Protein AF-T2GFP2-F1 (afdb_monomer)

InterPro domains:
  IPR032675 Leucine-rich repeat domain superfamily [G3DSA:3.80.10.10] (198-472)

Secondary structure (DSSP, 8-state):
------------------------------------------PPPP-TTSGGGSS--------------------------------PPPP---------------------------------------------------PPP--SSEEEEE-SSEE--EEEESS--EEEEE-TTS-EE--SS--EE-SS---EEEEEEEESGGGEEEEESSB--TTS--TTSPPB----EEEEE-GGGGTTT--EEE-TT---SEEE-TT-TT--EEE-TT-TT--EEE-TT-TT--EEE--S---S-EE-TT-TT--EEE--S---S-EE-TT--TT--EEE--S-TT---TTTTS-GGG-TT--EEE-TTS--EEEEE-----SSS-EEEE--SSEEEEEE-BTBS--TTS-EEEE-TTS---EEE-TT-TTEEEEE-TT----HHHHHHHHHHHHHT---GGG-SS--EEE-TTSPPP-HHHHHHHHHHHHTT-EEE-SS-EEPPPPP----EEEEEEEESS-EEEEEEESSSS--EEEE-TTS-EEE--TT-EEEE----SSEEEEEEEES-GGGEEEEEE-TTS-S-EEEEE-GGG-TT--EEE-TT-TT--EE---TTS---EEE-TT----HHHHHHHHHHHHHT--SS-EEE-S----STTHHHHHHHHHTT-EEE-

Mean predicted aligned error: 15.74 Å

Structure (mmCIF, N/CA/C/O backbone):
data_AF-T2GFP2-F1
#
_entry.id   AF-T2GFP2-F1
#
loop_
_atom_site.group_PDB
_atom_site.id
_atom_site.type_symbol
_atom_site.label_atom_id
_atom_site.label_alt_id
_atom_site.label_comp_id
_atom_site.label_asym_id
_atom_site.label_entity_id
_atom_site.label_seq_id
_atom_site.pdbx_PDB_ins_code
_atom_site.Cartn_x
_atom_site.Cartn_y
_atom_site.Cartn_z
_atom_site.occupancy
_atom_site.B_iso_or_equiv
_atom_site.auth_seq_id
_atom_site.auth_comp_id
_atom_site.auth_asym_id
_atom_site.auth_atom_id
_atom_site.pdbx_PDB_model_num
ATOM 1 N N . MET A 1 1 ? 61.489 -46.732 -3.628 1.00 33.19 1 MET A N 1
ATOM 2 C CA . MET A 1 1 ? 62.544 -46.135 -4.479 1.00 33.19 1 MET A CA 1
ATOM 3 C C . MET A 1 1 ? 61.894 -44.932 -5.152 1.00 33.19 1 MET A C 1
ATOM 5 O O . MET A 1 1 ? 60.916 -45.147 -5.845 1.00 33.19 1 MET A O 1
ATOM 9 N N . ALA A 1 2 ? 62.143 -43.671 -4.793 1.00 32.88 2 ALA A N 1
ATOM 10 C CA . ALA A 1 2 ? 63.391 -42.966 -4.462 1.00 32.88 2 ALA A CA 1
ATOM 11 C C . ALA A 1 2 ? 64.235 -42.640 -5.710 1.00 32.88 2 ALA A C 1
ATOM 13 O O . ALA A 1 2 ? 64.831 -43.534 -6.299 1.00 32.88 2 ALA A O 1
ATOM 14 N N . GLY A 1 3 ? 64.267 -41.351 -6.067 1.00 29.03 3 GLY A N 1
ATOM 15 C CA . GLY A 1 3 ? 65.048 -40.742 -7.148 1.00 29.03 3 GLY A CA 1
ATOM 16 C C . GLY A 1 3 ? 64.930 -39.216 -7.033 1.00 29.03 3 GLY A C 1
ATOM 17 O O . GLY A 1 3 ? 63.835 -38.678 -7.164 1.00 29.03 3 GLY A O 1
ATOM 18 N N . ARG A 1 4 ? 66.019 -38.531 -6.662 1.00 40.53 4 ARG A N 1
ATOM 19 C CA . ARG A 1 4 ? 66.055 -37.117 -6.224 1.00 40.53 4 ARG A CA 1
ATOM 20 C C . ARG A 1 4 ? 67.431 -36.514 -6.565 1.00 40.53 4 ARG A C 1
ATOM 22 O O . ARG A 1 4 ? 68.387 -37.274 -6.487 1.00 40.53 4 ARG A O 1
ATOM 29 N N . LEU A 1 5 ? 67.503 -35.213 -6.895 1.00 32.59 5 LEU A N 1
ATOM 30 C CA . LEU A 1 5 ? 68.646 -34.245 -6.967 1.00 32.59 5 LEU A CA 1
ATOM 31 C C . LEU A 1 5 ? 68.086 -32.980 -7.706 1.00 32.59 5 LEU A C 1
ATOM 33 O O . LEU A 1 5 ? 67.153 -33.164 -8.482 1.00 32.59 5 LEU A O 1
ATOM 37 N N . SER A 1 6 ? 68.410 -31.677 -7.557 1.00 34.94 6 SER A N 1
ATOM 38 C CA . SER A 1 6 ? 69.395 -30.821 -6.839 1.00 34.94 6 SER A CA 1
ATOM 39 C C . SER A 1 6 ? 70.866 -30.914 -7.279 1.00 34.94 6 SER A C 1
ATOM 41 O O . SER A 1 6 ? 71.363 -32.018 -7.409 1.00 34.94 6 SER A O 1
ATOM 43 N N . SER A 1 7 ? 71.658 -29.845 -7.457 1.00 34.69 7 SER A N 1
ATOM 44 C CA . SER A 1 7 ? 71.452 -28.369 -7.474 1.00 34.69 7 SER A CA 1
ATOM 45 C C . SER A 1 7 ? 72.732 -27.723 -8.115 1.00 34.69 7 SER A C 1
ATOM 47 O O . SER A 1 7 ? 73.393 -28.433 -8.862 1.00 34.69 7 SER A O 1
ATOM 49 N N . SER A 1 8 ? 73.197 -26.464 -7.969 1.00 31.70 8 SER A N 1
ATOM 50 C CA . SER A 1 8 ? 72.872 -25.320 -7.084 1.00 31.70 8 SER A CA 1
ATOM 51 C C . SER A 1 8 ? 73.560 -24.008 -7.540 1.00 31.70 8 SER A C 1
ATOM 53 O O . SER A 1 8 ? 74.711 -24.058 -7.946 1.00 31.70 8 SER A O 1
ATOM 55 N N . VAL A 1 9 ? 72.884 -22.864 -7.332 1.00 30.64 9 VAL A N 1
ATOM 56 C CA . VAL A 1 9 ? 73.391 -21.575 -6.766 1.00 30.64 9 VAL A CA 1
ATOM 57 C C . VAL A 1 9 ? 74.694 -20.922 -7.298 1.00 30.64 9 VAL A C 1
ATOM 59 O O . VAL A 1 9 ? 75.769 -21.487 -7.133 1.00 30.64 9 VAL A O 1
ATOM 62 N N . SER A 1 10 ? 74.620 -19.642 -7.725 1.00 28.19 10 SER A N 1
ATOM 63 C CA . SER A 1 10 ? 75.515 -18.487 -7.371 1.00 28.19 10 SER A CA 1
ATOM 64 C C . SER A 1 10 ? 75.398 -17.310 -8.382 1.00 28.19 10 SER A C 1
ATOM 66 O O . SER A 1 10 ? 74.846 -17.522 -9.456 1.00 28.19 10 SER A O 1
ATOM 68 N N . ALA A 1 11 ? 75.930 -16.087 -8.174 1.00 30.23 11 ALA A N 1
ATOM 69 C CA . ALA A 1 11 ? 75.852 -15.118 -7.049 1.00 30.23 11 ALA A CA 1
ATOM 70 C C . ALA A 1 11 ? 76.563 -13.774 -7.424 1.00 30.23 11 ALA A C 1
ATOM 72 O O . ALA A 1 11 ? 77.585 -13.846 -8.094 1.00 30.23 11 ALA A O 1
ATOM 73 N N . ALA A 1 12 ? 76.110 -12.614 -6.890 1.00 28.95 12 ALA A N 1
ATOM 74 C CA . ALA A 1 12 ? 76.828 -11.300 -6.812 1.00 28.95 12 ALA A CA 1
ATOM 75 C C . ALA A 1 12 ? 77.234 -10.576 -8.142 1.00 28.95 12 ALA A C 1
ATOM 77 O O . ALA A 1 12 ? 77.256 -11.207 -9.191 1.00 28.95 12 ALA A O 1
ATOM 78 N N . SER A 1 13 ? 77.552 -9.262 -8.202 1.00 28.41 13 SER A N 1
ATOM 79 C CA . SER A 1 13 ? 77.300 -8.073 -7.331 1.00 28.41 13 SER A CA 1
ATOM 80 C C . SER A 1 13 ? 77.539 -6.737 -8.098 1.00 28.41 13 SER A C 1
ATOM 82 O O . SER A 1 13 ? 78.205 -6.757 -9.125 1.00 28.41 13 SER A O 1
ATOM 84 N N . GLU A 1 14 ? 77.055 -5.601 -7.542 1.00 29.12 14 GLU A N 1
ATOM 85 C CA . GLU A 1 14 ? 77.562 -4.197 -7.712 1.00 29.12 14 GLU A CA 1
ATOM 86 C C . GLU A 1 14 ? 77.526 -3.527 -9.119 1.00 29.12 14 GLU A C 1
ATOM 88 O O . GLU A 1 14 ? 77.420 -4.204 -10.132 1.00 29.12 14 GLU A O 1
ATOM 93 N N . ALA A 1 15 ? 77.627 -2.197 -9.320 1.00 31.31 15 ALA A N 1
ATOM 94 C CA . ALA A 1 15 ? 77.245 -0.946 -8.602 1.00 31.31 15 ALA A CA 1
ATOM 95 C C . ALA A 1 15 ? 77.381 0.237 -9.636 1.00 31.31 15 ALA A C 1
ATOM 97 O O . ALA A 1 15 ? 77.654 -0.051 -10.798 1.00 31.31 15 ALA A O 1
ATOM 98 N N . ALA A 1 16 ? 77.220 1.557 -9.414 1.00 30.06 16 ALA A N 1
ATOM 99 C CA . ALA A 1 16 ? 76.940 2.459 -8.276 1.00 30.06 16 ALA A CA 1
ATOM 100 C C . ALA A 1 16 ? 76.335 3.807 -8.806 1.00 30.06 16 ALA A C 1
ATOM 102 O O . ALA A 1 16 ? 76.204 3.965 -10.018 1.00 30.06 16 ALA A O 1
ATOM 103 N N . GLY A 1 17 ? 76.066 4.798 -7.933 1.00 26.03 17 GLY A N 1
ATOM 104 C CA . GLY A 1 17 ? 75.818 6.219 -8.286 1.00 26.03 17 GLY A CA 1
ATOM 105 C C . GLY A 1 17 ? 74.339 6.662 -8.214 1.00 26.03 17 GLY A C 1
ATOM 106 O O . GLY A 1 17 ? 73.559 6.282 -9.078 1.00 26.03 17 GLY A O 1
ATOM 107 N N . ASP A 1 18 ? 73.815 7.315 -7.166 1.00 31.22 18 ASP A N 1
ATOM 108 C CA . ASP A 1 18 ? 74.146 8.601 -6.492 1.00 31.22 18 ASP A CA 1
ATOM 109 C C . ASP A 1 18 ? 73.557 9.852 -7.197 1.00 31.22 18 ASP A C 1
ATOM 111 O O . ASP A 1 18 ? 73.571 9.933 -8.420 1.00 31.22 18 ASP A O 1
ATOM 115 N N . ALA A 1 19 ? 73.004 10.868 -6.507 1.00 30.72 19 ALA A N 1
ATOM 116 C CA . ALA A 1 19 ? 72.981 11.146 -5.058 1.00 30.72 19 ALA A CA 1
ATOM 117 C C . ALA A 1 19 ? 71.702 11.887 -4.575 1.00 30.72 19 ALA A C 1
ATOM 119 O O . ALA A 1 19 ? 71.076 12.584 -5.363 1.00 30.72 19 ALA A O 1
ATOM 120 N N . ALA A 1 20 ? 71.430 11.789 -3.257 1.00 30.88 20 ALA A N 1
ATOM 121 C CA . ALA A 1 20 ? 71.076 12.863 -2.287 1.00 30.88 20 ALA A CA 1
ATOM 122 C C . ALA A 1 20 ? 69.962 13.918 -2.576 1.00 30.88 20 ALA A C 1
ATOM 124 O O . ALA A 1 20 ? 69.749 14.332 -3.702 1.00 30.88 20 ALA A O 1
ATOM 125 N N . ALA A 1 21 ? 69.288 14.553 -1.599 1.00 30.78 21 ALA A N 1
ATOM 126 C CA . ALA A 1 21 ? 68.987 14.363 -0.155 1.00 30.78 21 ALA A CA 1
ATOM 127 C C . ALA A 1 21 ? 67.957 15.484 0.237 1.00 30.78 21 ALA A C 1
ATOM 129 O O . ALA A 1 21 ? 67.586 16.262 -0.635 1.00 30.78 21 ALA A O 1
ATOM 130 N N . ALA A 1 22 ? 67.417 15.705 1.449 1.00 30.50 22 ALA A N 1
ATOM 131 C CA . ALA A 1 22 ? 67.471 15.094 2.791 1.00 30.50 22 ALA A CA 1
ATOM 132 C C . ALA A 1 22 ? 66.088 15.339 3.486 1.00 30.50 22 ALA A C 1
ATOM 134 O O . ALA A 1 22 ? 65.365 16.238 3.074 1.00 30.50 22 ALA A O 1
ATOM 135 N N . ALA A 1 23 ? 65.574 14.481 4.382 1.00 29.28 23 ALA A N 1
ATOM 136 C CA . ALA A 1 23 ? 65.668 14.532 5.865 1.00 29.28 23 ALA A CA 1
ATOM 137 C C . ALA A 1 23 ? 65.131 15.821 6.559 1.00 29.28 23 ALA A C 1
ATOM 139 O O . ALA A 1 23 ? 65.317 16.912 6.045 1.00 29.28 23 ALA A O 1
ATOM 140 N N . GLY A 1 24 ? 64.508 15.791 7.752 1.00 25.45 24 GLY A N 1
ATOM 141 C CA . GLY A 1 24 ? 64.244 14.702 8.723 1.00 25.45 24 GLY A CA 1
ATOM 142 C C . GLY A 1 24 ? 62.831 14.791 9.357 1.00 25.45 24 GLY A C 1
ATOM 143 O O . GLY A 1 24 ? 62.113 15.742 9.087 1.00 25.45 24 GLY A O 1
ATOM 144 N N . ARG A 1 25 ? 62.294 13.792 10.088 1.00 28.14 25 ARG A N 1
ATOM 145 C CA . ARG A 1 25 ? 62.815 13.028 11.260 1.00 28.14 25 ARG A CA 1
ATOM 146 C C . ARG A 1 25 ? 62.784 13.918 12.531 1.00 28.14 25 ARG A C 1
ATOM 148 O O . ARG A 1 25 ? 63.376 14.985 12.501 1.00 28.14 25 ARG A O 1
ATOM 155 N N . ILE A 1 26 ? 62.106 13.563 13.640 1.00 27.00 26 ILE A N 1
ATOM 156 C CA . ILE A 1 26 ? 62.602 12.707 14.756 1.00 27.00 26 ILE A CA 1
ATOM 157 C C . ILE A 1 26 ? 61.478 12.446 15.816 1.00 27.00 26 ILE A C 1
ATOM 159 O O . ILE A 1 26 ? 60.792 13.390 16.168 1.00 27.00 26 ILE A O 1
ATOM 163 N N . HIS A 1 27 ? 61.345 11.185 16.298 1.00 27.16 27 HIS A N 1
ATOM 164 C CA . HIS A 1 27 ? 61.015 10.633 17.660 1.00 27.16 27 HIS A CA 1
ATOM 165 C C . HIS A 1 27 ? 60.141 11.380 18.732 1.00 27.16 27 HIS A C 1
ATOM 167 O O . HIS A 1 27 ? 59.999 12.586 18.681 1.00 27.16 27 HIS A O 1
ATOM 173 N N . ASN A 1 28 ? 59.596 10.770 19.817 1.00 26.34 28 ASN A N 1
ATOM 174 C CA . ASN A 1 28 ? 59.562 9.384 20.372 1.00 26.34 28 ASN A CA 1
ATOM 175 C C . ASN A 1 28 ? 58.495 9.229 21.501 1.00 26.34 28 ASN A C 1
ATOM 177 O O . ASN A 1 28 ? 58.367 10.168 22.273 1.00 26.34 28 ASN A O 1
ATOM 181 N N . ARG A 1 29 ? 57.992 7.989 21.739 1.00 26.80 29 ARG A N 1
ATOM 182 C CA . ARG A 1 29 ? 57.615 7.385 23.069 1.00 26.80 29 ARG A CA 1
ATOM 183 C C . ARG A 1 29 ? 56.508 8.099 23.910 1.00 26.80 29 ARG A C 1
ATOM 185 O O . ARG A 1 29 ? 56.128 9.209 23.586 1.00 26.80 29 ARG A O 1
ATOM 192 N N . HIS A 1 30 ? 55.901 7.558 24.984 1.00 26.92 30 HIS A N 1
ATOM 193 C CA . HIS A 1 30 ? 55.862 6.233 25.665 1.00 26.92 30 HIS A CA 1
ATOM 194 C C . HIS A 1 30 ? 54.587 6.165 26.555 1.00 26.92 30 HIS A C 1
ATOM 196 O O . HIS A 1 30 ? 54.248 7.196 27.122 1.00 26.92 30 HIS A O 1
ATOM 202 N N . THR A 1 31 ? 54.023 4.966 26.821 1.00 26.19 31 THR A N 1
ATOM 203 C CA . THR A 1 31 ? 53.195 4.596 28.028 1.00 26.19 31 THR A CA 1
ATOM 204 C C . THR A 1 31 ? 51.889 5.385 28.345 1.00 26.19 31 THR A C 1
ATOM 206 O O . THR A 1 31 ? 51.715 6.502 27.893 1.00 26.19 31 THR A O 1
ATOM 209 N N . SER A 1 32 ? 50.896 4.907 29.121 1.00 25.86 32 SER A N 1
ATOM 210 C CA . SER A 1 32 ? 50.550 3.578 29.692 1.00 25.86 32 SER A CA 1
ATOM 211 C C . SER A 1 32 ? 49.091 3.558 30.207 1.00 25.86 32 SER A C 1
ATOM 213 O O . SER A 1 32 ? 48.589 4.598 30.604 1.00 25.86 32 SER A O 1
ATOM 215 N N . HIS A 1 33 ? 48.498 2.357 30.292 1.00 25.53 33 HIS A N 1
ATOM 216 C CA . HIS A 1 33 ? 47.397 1.905 31.181 1.00 25.53 33 HIS A CA 1
ATOM 217 C C . HIS A 1 33 ? 46.199 2.825 31.530 1.00 25.53 33 HIS A C 1
ATOM 219 O O . HIS A 1 33 ? 46.333 3.846 32.194 1.00 25.53 33 HIS A O 1
ATOM 225 N N . GLY A 1 34 ? 44.988 2.302 31.301 1.00 23.45 34 GLY A N 1
ATOM 226 C CA . GLY A 1 34 ? 43.752 2.740 31.960 1.00 23.45 34 GLY A CA 1
ATOM 227 C C . GLY A 1 34 ? 42.672 1.664 31.831 1.00 23.45 34 GLY A C 1
ATOM 228 O O . GLY A 1 34 ? 42.240 1.370 30.723 1.00 23.45 34 GLY A O 1
ATOM 229 N N . ASN A 1 35 ? 42.277 1.037 32.942 1.00 26.08 35 ASN A N 1
ATOM 230 C CA . ASN A 1 35 ? 41.292 -0.049 32.955 1.00 26.08 35 ASN A CA 1
ATOM 231 C C . ASN A 1 35 ? 39.923 0.516 33.368 1.00 26.08 35 ASN A C 1
ATOM 233 O O . ASN A 1 35 ? 39.820 1.103 34.444 1.00 26.08 35 ASN A O 1
ATOM 237 N N . ALA A 1 36 ? 38.885 0.351 32.544 1.00 24.98 36 ALA A N 1
ATOM 238 C CA . ALA A 1 36 ? 37.529 0.803 32.863 1.00 24.98 36 ALA A CA 1
ATOM 239 C C . ALA A 1 36 ? 36.473 -0.113 32.229 1.00 24.98 36 ALA A C 1
ATOM 241 O O . ALA A 1 36 ? 36.285 -0.126 31.014 1.00 24.98 36 ALA A O 1
ATOM 242 N N . THR A 1 37 ? 35.766 -0.875 33.060 1.00 25.64 37 THR A N 1
ATOM 243 C CA . THR A 1 37 ? 34.591 -1.658 32.661 1.00 25.64 37 THR A CA 1
ATOM 244 C C . THR A 1 37 ? 33.421 -0.716 32.369 1.00 25.64 37 THR A C 1
ATOM 246 O O . THR A 1 37 ? 33.042 0.070 33.235 1.00 25.64 37 THR A O 1
ATOM 249 N N . GLN A 1 38 ? 32.806 -0.814 31.187 1.00 24.17 38 GLN A N 1
ATOM 250 C CA . GLN A 1 38 ? 31.553 -0.117 30.873 1.00 24.17 38 GLN A CA 1
ATOM 251 C C . GLN A 1 38 ? 30.409 -1.095 30.595 1.00 24.17 38 GLN A C 1
ATOM 253 O O . GLN A 1 38 ? 30.602 -2.177 30.043 1.00 24.17 38 GLN A O 1
ATOM 258 N N . HIS A 1 39 ? 29.213 -0.701 31.031 1.00 24.52 39 HIS A N 1
ATOM 259 C CA . HIS A 1 39 ? 27.976 -1.463 30.879 1.00 24.52 39 HIS A CA 1
ATOM 260 C C . HIS A 1 39 ? 27.468 -1.471 29.432 1.00 24.52 39 HIS A C 1
ATOM 262 O O . HIS A 1 39 ? 27.741 -0.562 28.651 1.00 24.52 39 HIS A O 1
ATOM 268 N N . MET A 1 40 ? 26.639 -2.468 29.113 1.00 24.61 40 MET A N 1
ATOM 269 C CA . MET A 1 40 ? 25.867 -2.498 27.872 1.00 24.61 40 MET A CA 1
ATOM 270 C C . MET A 1 40 ? 24.917 -1.297 27.764 1.00 24.61 40 MET A C 1
ATOM 272 O O . MET A 1 40 ? 23.907 -1.227 28.461 1.00 24.61 40 MET A O 1
ATOM 276 N N . MET A 1 41 ? 25.194 -0.423 26.800 1.00 23.55 41 MET A N 1
ATOM 277 C CA . MET A 1 41 ? 24.184 0.323 26.053 1.00 23.55 41 MET A CA 1
ATOM 278 C C . MET A 1 41 ? 24.596 0.335 24.580 1.00 23.55 41 MET A C 1
ATOM 280 O O . MET A 1 41 ? 25.548 1.012 24.206 1.00 23.55 41 MET A O 1
ATOM 284 N N . ILE A 1 42 ? 23.864 -0.399 23.743 1.00 22.94 42 ILE A N 1
ATOM 285 C CA . ILE A 1 42 ? 23.846 -0.182 22.293 1.00 22.94 42 ILE A CA 1
ATOM 286 C C . ILE A 1 42 ? 22.415 0.205 21.931 1.00 22.94 42 ILE A C 1
ATOM 288 O O . ILE A 1 42 ? 21.447 -0.366 22.436 1.00 22.94 42 ILE A O 1
ATOM 292 N N . GLN A 1 43 ? 22.299 1.265 21.142 1.00 23.27 43 GLN A N 1
ATOM 293 C CA . GLN A 1 43 ? 21.052 1.981 20.912 1.00 23.27 43 GLN A CA 1
ATOM 294 C C . GLN A 1 43 ? 20.161 1.216 19.927 1.00 23.27 43 GLN A C 1
ATOM 296 O O . GLN A 1 43 ? 20.648 0.689 18.928 1.00 23.27 43 GLN A O 1
ATOM 301 N N . ARG A 1 44 ? 18.841 1.229 20.151 1.00 23.56 44 ARG A N 1
ATOM 302 C CA . ARG A 1 44 ? 17.896 0.996 19.050 1.00 23.56 44 ARG A CA 1
ATOM 303 C C . ARG A 1 44 ? 18.018 2.187 18.098 1.00 23.56 44 ARG A C 1
ATOM 305 O O . ARG A 1 44 ? 17.808 3.320 18.529 1.00 23.56 44 ARG A O 1
ATOM 312 N N . HIS A 1 45 ? 18.385 1.950 16.843 1.00 24.75 45 HIS A N 1
ATOM 313 C CA . HIS A 1 45 ? 18.252 2.965 15.800 1.00 24.75 45 HIS A CA 1
ATOM 314 C C . HIS A 1 45 ? 16.825 2.982 15.252 1.00 24.75 45 HIS A C 1
ATOM 316 O O . HIS A 1 45 ? 16.141 1.961 15.207 1.00 24.75 45 HIS A O 1
ATOM 322 N N . ASP A 1 46 ? 16.382 4.184 14.905 1.00 26.53 46 ASP A N 1
ATOM 323 C CA . ASP A 1 46 ? 15.002 4.518 14.581 1.00 26.53 46 ASP A CA 1
ATOM 324 C C . ASP A 1 46 ? 14.782 4.415 13.063 1.00 26.53 46 ASP A C 1
ATOM 326 O O . ASP A 1 46 ? 15.400 5.153 12.294 1.00 26.53 46 ASP A O 1
ATOM 330 N N . MET A 1 47 ? 13.919 3.490 12.628 1.00 26.62 47 MET A N 1
ATOM 331 C CA . MET A 1 47 ? 13.564 3.300 11.212 1.00 26.62 47 MET A CA 1
ATOM 332 C C . MET A 1 47 ? 12.215 3.934 10.827 1.00 26.62 47 MET A C 1
ATOM 334 O O . MET A 1 47 ? 11.681 3.653 9.756 1.00 26.62 47 MET A O 1
ATOM 338 N N . THR A 1 48 ? 11.683 4.869 11.624 1.00 28.02 48 THR A N 1
ATOM 339 C CA . THR A 1 48 ? 10.400 5.567 11.363 1.00 28.02 48 THR A CA 1
ATOM 340 C C . THR A 1 48 ? 10.486 6.614 10.225 1.00 28.02 48 THR A C 1
ATOM 342 O O . THR A 1 48 ? 9.692 7.554 10.145 1.00 28.02 48 THR A O 1
ATOM 345 N N . ALA A 1 49 ? 11.469 6.491 9.326 1.00 24.86 49 ALA A N 1
ATOM 346 C CA . ALA A 1 49 ? 11.795 7.484 8.301 1.00 24.86 49 ALA A CA 1
ATOM 347 C C . ALA A 1 49 ? 11.090 7.255 6.948 1.00 24.86 49 ALA A C 1
ATOM 349 O O . ALA A 1 49 ? 10.749 8.224 6.270 1.00 24.86 49 ALA A O 1
ATOM 350 N N . THR A 1 50 ? 10.859 6.001 6.545 1.00 27.92 50 THR A N 1
ATOM 351 C CA . THR A 1 50 ? 10.514 5.671 5.144 1.00 27.92 50 THR A CA 1
ATOM 352 C C . THR A 1 50 ? 9.015 5.769 4.827 1.00 27.92 50 THR A C 1
ATOM 354 O O . THR A 1 50 ? 8.646 6.092 3.701 1.00 27.92 50 THR A O 1
ATOM 357 N N . LEU A 1 51 ? 8.128 5.543 5.805 1.00 28.09 51 LEU A N 1
ATOM 358 C CA . LEU A 1 51 ? 6.680 5.417 5.553 1.00 28.09 51 LEU A CA 1
ATOM 359 C C . LEU A 1 51 ? 5.916 6.758 5.472 1.00 28.09 51 LEU A C 1
ATOM 361 O O . LEU A 1 51 ? 4.766 6.799 5.043 1.00 28.09 51 LEU A O 1
ATOM 365 N N . ARG A 1 52 ? 6.546 7.885 5.833 1.00 26.12 52 ARG A N 1
ATOM 366 C CA . ARG A 1 52 ? 5.904 9.219 5.918 1.00 26.12 52 ARG A CA 1
ATOM 367 C C . ARG A 1 52 ? 5.574 9.895 4.573 1.00 26.12 52 ARG A C 1
ATOM 369 O O . ARG A 1 52 ? 5.230 11.073 4.566 1.00 26.12 52 ARG A O 1
ATOM 376 N N . CYS A 1 53 ? 5.689 9.199 3.440 1.00 26.73 53 CYS A N 1
ATOM 377 C CA . CYS A 1 53 ? 5.620 9.825 2.112 1.00 26.73 53 CYS A CA 1
ATOM 378 C C . CYS A 1 53 ? 4.259 9.711 1.389 1.00 26.73 53 CYS A C 1
ATOM 380 O O . CYS A 1 53 ? 4.013 10.483 0.465 1.00 26.73 53 CYS A O 1
ATOM 382 N N . MET A 1 54 ? 3.367 8.788 1.786 1.00 27.94 54 MET A N 1
ATOM 383 C CA . MET A 1 54 ? 2.113 8.517 1.045 1.00 27.94 54 MET A CA 1
ATOM 384 C C . MET A 1 54 ? 0.833 9.135 1.631 1.00 27.94 54 MET A C 1
ATOM 386 O O . MET A 1 54 ? -0.180 9.171 0.936 1.00 27.94 54 MET A O 1
ATOM 390 N N . ILE A 1 55 ? 0.851 9.674 2.856 1.00 29.45 55 ILE A N 1
ATOM 391 C CA . ILE A 1 55 ? -0.319 10.335 3.464 1.00 29.45 55 ILE A CA 1
ATOM 392 C C . ILE A 1 55 ? 0.049 11.772 3.871 1.00 29.45 55 ILE A C 1
ATOM 394 O O . ILE A 1 55 ? 1.111 12.019 4.431 1.00 29.45 55 ILE A O 1
ATOM 398 N N . HIS A 1 56 ? -0.851 12.714 3.563 1.00 24.45 56 HIS A N 1
ATOM 399 C CA . HIS A 1 56 ? -0.733 14.176 3.707 1.00 24.45 56 HIS A CA 1
ATOM 400 C C . HIS A 1 56 ? 0.375 14.891 2.905 1.00 24.45 56 HIS A C 1
ATOM 402 O O . HIS A 1 56 ? 1.499 15.084 3.361 1.00 24.45 56 HIS A O 1
ATOM 408 N N . ARG A 1 57 ? -0.023 15.522 1.786 1.00 23.22 57 ARG A N 1
ATOM 409 C CA . ARG A 1 57 ? 0.742 16.623 1.165 1.00 23.22 57 ARG A CA 1
ATOM 410 C C . ARG A 1 57 ? -0.091 17.878 0.870 1.00 23.22 57 ARG A C 1
ATOM 412 O O . ARG A 1 57 ? -0.091 18.374 -0.255 1.00 23.22 57 ARG A O 1
ATOM 419 N N . LYS A 1 58 ? -0.782 18.421 1.885 1.00 24.38 58 LYS A N 1
ATOM 420 C CA . LYS A 1 58 ? -1.277 19.818 1.884 1.00 24.38 58 LYS A CA 1
ATOM 421 C C . LYS A 1 58 ? -1.700 20.313 3.278 1.00 24.38 58 LYS A C 1
ATOM 423 O O . LYS A 1 58 ? -2.844 20.139 3.670 1.00 24.38 58 LYS A O 1
ATOM 428 N N . MET A 1 59 ? -0.779 20.970 3.984 1.00 23.92 59 MET A N 1
ATOM 429 C CA . MET A 1 59 ? -0.904 22.351 4.496 1.00 23.92 59 MET A CA 1
ATOM 430 C C . MET A 1 59 ? 0.342 22.690 5.331 1.00 23.92 59 MET A C 1
ATOM 432 O O . MET A 1 59 ? 0.660 21.990 6.285 1.00 23.92 59 MET A O 1
ATOM 436 N N . SER A 1 60 ? 1.049 23.762 4.960 1.00 24.75 60 SER A N 1
ATOM 437 C CA . SER A 1 60 ? 2.144 24.330 5.762 1.00 24.75 60 SER A CA 1
ATOM 438 C C . SER A 1 60 ? 1.631 25.527 6.566 1.00 24.75 60 SER A C 1
ATOM 440 O O . SER A 1 60 ? 0.642 26.156 6.187 1.00 24.75 60 SER A O 1
ATOM 442 N N . THR A 1 61 ? 2.275 25.827 7.691 1.00 26.14 61 THR A N 1
ATOM 443 C CA . THR A 1 61 ? 1.789 26.782 8.693 1.00 26.14 61 THR A CA 1
ATOM 444 C C . THR A 1 61 ? 2.144 28.239 8.379 1.00 26.14 61 THR A C 1
ATOM 446 O O . THR A 1 61 ? 3.206 28.552 7.849 1.00 26.14 61 THR A O 1
ATOM 449 N N . GLY A 1 62 ? 1.253 29.155 8.775 1.00 24.14 62 GLY A N 1
ATOM 450 C CA . GLY A 1 62 ? 1.476 30.604 8.802 1.00 24.14 62 GLY A CA 1
ATOM 451 C C . GLY A 1 62 ? 1.049 31.178 10.156 1.00 24.14 62 GLY A C 1
ATOM 452 O O . GLY A 1 62 ? 0.061 30.731 10.740 1.00 24.14 62 GLY A O 1
ATOM 453 N N . THR A 1 63 ? 1.816 32.119 10.708 1.00 25.33 63 THR A N 1
ATOM 454 C CA . THR A 1 63 ? 1.683 32.563 12.108 1.00 25.33 63 THR A CA 1
ATOM 455 C C . THR A 1 63 ? 0.708 33.734 12.318 1.00 25.33 63 THR A C 1
ATOM 457 O O . THR A 1 63 ? 0.352 34.475 11.406 1.00 25.33 63 THR A O 1
ATOM 460 N N . ARG A 1 64 ? 0.225 33.878 13.562 1.00 24.97 64 ARG A N 1
ATOM 461 C CA . ARG A 1 64 ? -0.851 34.806 13.970 1.00 24.97 64 ARG A CA 1
ATOM 462 C C . ARG A 1 64 ? -0.499 36.294 13.789 1.00 24.97 64 ARG A C 1
ATOM 464 O O . ARG A 1 64 ? 0.521 36.723 14.325 1.00 24.97 64 ARG A O 1
ATOM 471 N N . ARG A 1 65 ? -1.465 37.112 13.328 1.00 23.11 65 ARG A N 1
ATOM 472 C CA . ARG A 1 65 ? -1.772 38.435 13.936 1.00 23.11 65 ARG A CA 1
ATOM 473 C C . ARG A 1 65 ? -3.177 38.994 13.605 1.00 23.11 65 ARG A C 1
ATOM 475 O O . ARG A 1 65 ? -3.456 39.404 12.493 1.00 23.11 65 ARG A O 1
ATOM 482 N N . THR A 1 66 ? -4.015 39.047 14.646 1.00 23.84 66 THR A N 1
ATOM 483 C CA . THR A 1 66 ? -5.031 40.081 14.976 1.00 23.84 66 THR A CA 1
ATOM 484 C C . THR A 1 66 ? -6.015 40.671 13.937 1.00 23.84 66 THR A C 1
ATOM 486 O O . THR A 1 66 ? -5.665 41.584 13.198 1.00 23.84 66 THR A O 1
ATOM 489 N N . ARG A 1 67 ? -7.305 40.400 14.223 1.00 22.80 67 ARG A N 1
ATOM 490 C CA . ARG A 1 67 ? -8.504 41.279 14.114 1.00 22.80 67 ARG A CA 1
ATOM 491 C C . ARG A 1 67 ? -9.206 41.435 12.738 1.00 22.80 67 ARG A C 1
ATOM 493 O O . ARG A 1 67 ? -8.624 41.078 11.723 1.00 22.80 67 ARG A O 1
ATOM 500 N N . PRO A 1 68 ? -10.520 41.787 12.730 1.00 27.94 68 PRO A N 1
ATOM 501 C CA . PRO A 1 68 ? -11.465 41.182 11.783 1.00 27.94 68 PRO A CA 1
ATOM 502 C C . PRO A 1 68 ? -12.086 42.139 10.752 1.00 27.94 68 PRO A C 1
ATOM 504 O O . PRO A 1 68 ? -12.170 43.346 10.967 1.00 27.94 68 PRO A O 1
ATOM 507 N N . ALA A 1 69 ? -12.658 41.545 9.702 1.00 23.31 69 ALA A N 1
ATOM 508 C CA . ALA A 1 69 ? -13.662 42.148 8.828 1.00 23.31 69 ALA A CA 1
ATOM 509 C C . ALA A 1 69 ? -14.767 41.118 8.512 1.00 23.31 69 ALA A C 1
ATOM 511 O O . ALA A 1 69 ? -14.557 39.911 8.632 1.00 23.31 69 ALA A O 1
ATOM 512 N N . VAL A 1 70 ? -15.951 41.602 8.140 1.00 22.23 70 VAL A N 1
ATOM 513 C CA . VAL A 1 70 ? -17.166 40.817 7.847 1.00 22.23 70 VAL A CA 1
ATOM 514 C C . VAL A 1 70 ? -17.405 40.823 6.333 1.00 22.23 70 VAL A C 1
ATOM 516 O O . VAL A 1 70 ? -17.217 41.882 5.748 1.00 22.23 70 VAL A O 1
ATOM 519 N N . PHE A 1 71 ? -17.842 39.710 5.716 1.00 21.72 71 PHE A N 1
ATOM 520 C CA . PHE A 1 71 ? -19.082 39.652 4.902 1.00 21.72 71 PHE A CA 1
ATOM 521 C C . PHE A 1 71 ? -19.416 38.274 4.279 1.00 21.72 71 PHE A C 1
ATOM 523 O O . PHE A 1 71 ? -18.538 37.502 3.917 1.00 21.72 71 PHE A O 1
ATOM 530 N N . SER A 1 72 ? -20.733 38.033 4.162 1.00 23.05 72 SER A N 1
ATOM 531 C CA . SER A 1 72 ? -21.485 37.155 3.233 1.00 23.05 72 SER A CA 1
ATOM 532 C C . SER A 1 72 ? -20.995 35.738 2.882 1.00 23.05 72 SER A C 1
ATOM 534 O O . SER A 1 72 ? -19.977 35.540 2.227 1.00 23.05 72 SER A O 1
ATOM 536 N N . HIS A 1 73 ? -21.876 34.757 3.120 1.00 21.69 73 HIS A N 1
ATOM 537 C CA . HIS A 1 73 ? -21.920 33.512 2.343 1.00 21.69 73 HIS A CA 1
ATOM 538 C C . HIS A 1 73 ? -22.225 33.777 0.857 1.00 21.69 73 HIS A C 1
ATOM 540 O O . HIS A 1 73 ? -23.038 34.643 0.545 1.00 21.69 73 HIS A O 1
ATOM 546 N N . THR A 1 74 ? -21.724 32.912 -0.028 1.00 23.14 74 THR A N 1
ATOM 547 C CA . THR A 1 74 ? -22.522 32.231 -1.071 1.00 23.14 74 THR A CA 1
ATOM 548 C C . THR A 1 74 ? -21.738 31.001 -1.532 1.00 23.14 74 THR A C 1
ATOM 550 O O . THR A 1 74 ? -20.691 31.141 -2.155 1.00 23.14 74 THR A O 1
ATOM 553 N N . MET A 1 75 ? -22.231 29.794 -1.240 1.00 21.39 75 MET A N 1
ATOM 554 C CA . MET A 1 75 ? -21.701 28.553 -1.816 1.00 21.39 75 MET A CA 1
ATOM 555 C C . MET A 1 75 ? -22.740 27.963 -2.768 1.00 21.39 75 MET A C 1
ATOM 557 O O . MET A 1 75 ? -23.864 27.669 -2.365 1.00 21.39 75 MET A O 1
ATOM 561 N N . ILE A 1 76 ? -22.367 27.803 -4.037 1.00 22.80 76 ILE A N 1
ATOM 562 C CA . ILE A 1 76 ? -23.224 27.183 -5.050 1.00 22.80 76 ILE A CA 1
ATOM 563 C C . ILE A 1 76 ? -23.089 25.666 -4.926 1.00 22.80 76 ILE A C 1
ATOM 565 O O . ILE A 1 76 ? -22.046 25.099 -5.251 1.00 22.80 76 ILE A O 1
ATOM 569 N N . VAL A 1 77 ? -24.159 25.005 -4.488 1.00 22.11 77 VAL A N 1
ATOM 570 C CA . VAL A 1 77 ? -24.252 23.543 -4.512 1.00 22.11 77 VAL A CA 1
ATOM 571 C C . VAL A 1 77 ? -24.352 23.072 -5.964 1.00 22.11 77 VAL A C 1
ATOM 573 O O . VAL A 1 77 ? -25.274 23.451 -6.686 1.00 22.11 77 VAL A O 1
ATOM 576 N N . ARG A 1 78 ? -23.433 22.201 -6.388 1.00 22.83 78 ARG A N 1
ATOM 577 C CA . ARG A 1 78 ? -23.592 21.366 -7.586 1.00 22.83 78 ARG A CA 1
ATOM 578 C C . ARG A 1 78 ? -23.546 19.898 -7.184 1.00 22.83 78 ARG A C 1
ATOM 580 O O . ARG A 1 78 ? -22.473 19.335 -7.008 1.00 22.83 78 ARG A O 1
ATOM 587 N N . ALA A 1 79 ? -24.725 19.298 -7.048 1.00 23.17 79 ALA A N 1
ATOM 588 C CA . ALA A 1 79 ? -24.872 17.854 -6.944 1.00 23.17 79 ALA A CA 1
ATOM 589 C C . ALA A 1 79 ? -24.801 17.231 -8.347 1.00 23.17 79 ALA A C 1
ATOM 591 O O . ALA A 1 79 ? -25.567 17.612 -9.238 1.00 23.17 79 ALA A O 1
ATOM 592 N N . THR A 1 80 ? -23.901 16.271 -8.546 1.00 24.52 80 THR A N 1
ATOM 593 C CA . THR A 1 80 ? -23.775 15.530 -9.807 1.00 24.52 80 THR A CA 1
ATOM 594 C C . THR A 1 80 ? -24.634 14.270 -9.730 1.00 24.52 80 THR A C 1
ATOM 596 O O . THR A 1 80 ? -24.350 13.375 -8.939 1.00 24.52 80 THR A O 1
ATOM 599 N N . HIS A 1 81 ? -25.704 14.198 -10.524 1.00 24.62 81 HIS A N 1
ATOM 600 C CA . HIS A 1 81 ? -26.575 13.019 -10.564 1.00 24.62 81 HIS A CA 1
ATOM 601 C C . HIS A 1 81 ? -25.892 11.838 -11.266 1.00 24.62 81 HIS A C 1
ATOM 603 O O . HIS A 1 81 ? -25.300 12.007 -12.333 1.00 24.62 81 HIS A O 1
ATOM 609 N N . MET A 1 82 ? -26.069 10.630 -10.723 1.00 20.58 82 MET A N 1
ATOM 610 C CA . MET A 1 82 ? -25.874 9.395 -11.486 1.00 20.58 82 MET A CA 1
ATOM 611 C C . MET A 1 82 ? -26.876 9.340 -12.643 1.00 20.58 82 MET A C 1
ATOM 613 O O . MET A 1 82 ? -28.075 9.520 -12.432 1.00 20.58 82 MET A O 1
ATOM 617 N N . TRP A 1 83 ? -26.396 9.015 -13.841 1.00 23.20 83 TRP A N 1
ATOM 618 C CA . TRP A 1 83 ? -27.241 8.599 -14.959 1.00 23.20 83 TRP A CA 1
ATOM 619 C C . TRP A 1 83 ? -27.089 7.094 -15.171 1.00 23.20 83 TRP A C 1
ATOM 621 O O . TRP A 1 83 ? -25.995 6.611 -15.455 1.00 23.20 83 TRP A O 1
ATOM 631 N N . TYR A 1 84 ? -28.194 6.357 -15.056 1.00 21.81 84 TYR A N 1
ATOM 632 C CA . TYR A 1 84 ? -28.271 4.985 -15.554 1.00 21.81 84 TYR A CA 1
ATOM 633 C C . TYR A 1 84 ? -28.304 5.015 -17.085 1.00 21.81 84 TYR A C 1
ATOM 635 O O . TYR A 1 84 ? -29.178 5.660 -17.665 1.00 21.81 84 TYR A O 1
ATOM 643 N N . LEU A 1 85 ? -27.401 4.279 -17.737 1.00 22.55 85 LEU A N 1
ATOM 644 C CA . LEU A 1 85 ? -27.477 4.026 -19.174 1.00 22.55 85 LEU A CA 1
ATOM 645 C C . LEU A 1 85 ? -27.862 2.562 -19.414 1.00 22.55 85 LEU A C 1
ATOM 647 O O . LEU A 1 85 ? -27.074 1.652 -19.169 1.00 22.55 85 LEU A O 1
ATOM 651 N N . VAL A 1 86 ? -29.086 2.336 -19.890 1.00 25.36 86 VAL A N 1
ATOM 652 C CA . VAL A 1 86 ? -29.539 1.011 -20.331 1.00 25.36 86 VAL A CA 1
ATOM 653 C C . VAL A 1 86 ? -29.042 0.786 -21.759 1.00 25.36 86 VAL A C 1
ATOM 655 O O . VAL A 1 86 ? -29.457 1.494 -22.674 1.00 25.36 86 VAL A O 1
ATOM 658 N N . ALA A 1 87 ? -28.160 -0.195 -21.950 1.00 24.66 87 ALA A N 1
ATOM 659 C CA . ALA A 1 87 ? -27.645 -0.584 -23.261 1.00 24.66 87 ALA A CA 1
ATOM 660 C C . ALA A 1 87 ? -28.322 -1.878 -23.745 1.00 24.66 87 ALA A C 1
ATOM 662 O O . ALA A 1 87 ? -28.141 -2.948 -23.163 1.00 24.66 87 ALA A O 1
ATOM 663 N N . SER A 1 88 ? -29.115 -1.776 -24.811 1.00 24.61 88 SER A N 1
ATOM 664 C CA . SER A 1 88 ? -29.851 -2.903 -25.398 1.00 24.61 88 SER A CA 1
ATOM 665 C C . SER A 1 88 ? -28.961 -3.766 -26.297 1.00 24.61 88 SER A C 1
ATOM 667 O O . SER A 1 88 ? -28.280 -3.242 -27.177 1.00 24.61 88 SER A O 1
ATOM 669 N N . PHE A 1 89 ? -29.029 -5.092 -26.153 1.00 22.62 89 PHE A N 1
ATOM 670 C CA . PHE A 1 89 ? -28.386 -6.026 -27.083 1.00 22.62 89 PHE A CA 1
ATOM 671 C C . PHE A 1 89 ? -29.174 -6.146 -28.403 1.00 22.62 89 PHE A C 1
ATOM 673 O O . PHE A 1 89 ? -30.355 -6.501 -28.365 1.00 22.62 89 PHE A O 1
ATOM 680 N N . PRO A 1 90 ? -28.548 -5.943 -29.578 1.00 29.34 90 PRO A N 1
ATOM 681 C CA . PRO A 1 90 ? -29.118 -6.367 -30.851 1.00 29.34 90 PRO A CA 1
ATOM 682 C C . PRO A 1 90 ? -28.886 -7.872 -31.060 1.00 29.34 90 PRO A C 1
ATOM 684 O O . PRO A 1 90 ? -27.759 -8.358 -30.985 1.00 29.34 90 PRO A O 1
ATOM 687 N N . CYS A 1 91 ? -29.948 -8.619 -31.357 1.00 21.75 91 CYS A N 1
ATOM 688 C CA . CYS A 1 91 ? -29.836 -10.015 -31.783 1.00 21.75 91 CYS A CA 1
ATOM 689 C C . CYS A 1 91 ? -29.546 -10.088 -33.290 1.00 21.75 91 CYS A C 1
ATOM 691 O O . CYS A 1 91 ? -30.214 -9.419 -34.079 1.00 21.75 91 CYS A O 1
ATOM 693 N N . SER A 1 92 ? -28.610 -10.943 -33.704 1.00 27.11 92 SER A N 1
ATOM 694 C CA . SER A 1 92 ? -28.393 -11.300 -35.110 1.00 27.11 92 SER A CA 1
ATOM 695 C C . SER A 1 92 ? -28.295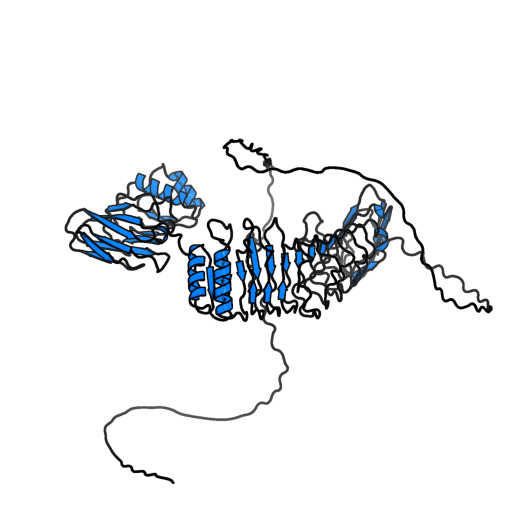 -12.820 -35.269 1.00 27.11 92 SER A C 1
ATOM 697 O O . SER A 1 92 ? -27.647 -13.514 -34.488 1.00 27.11 92 SER A O 1
ATOM 699 N N . HIS A 1 93 ? -29.004 -13.360 -36.261 1.00 26.59 93 HIS A N 1
ATOM 700 C CA . HIS A 1 93 ? -29.002 -14.789 -36.580 1.00 26.59 93 HIS A CA 1
ATOM 701 C C . HIS A 1 93 ? -27.895 -15.132 -37.583 1.00 26.59 93 HIS A C 1
ATOM 703 O O . HIS A 1 93 ? -27.779 -14.483 -38.621 1.00 26.59 93 HIS A O 1
ATOM 709 N N . ALA A 1 94 ? -27.204 -16.250 -37.356 1.00 26.25 94 ALA A N 1
ATOM 710 C CA . ALA A 1 94 ? -26.568 -17.035 -38.411 1.00 26.25 94 ALA A CA 1
ATOM 711 C C . ALA A 1 94 ? -26.712 -18.532 -38.083 1.00 26.25 94 ALA A C 1
ATOM 713 O O . ALA A 1 94 ? -26.496 -18.956 -36.951 1.00 26.25 94 ALA A O 1
ATOM 714 N N . THR A 1 95 ? -27.130 -19.329 -39.066 1.00 26.55 95 THR A N 1
ATOM 715 C CA . THR A 1 95 ? -27.294 -20.793 -38.942 1.00 26.55 95 THR A CA 1
ATOM 716 C C . THR A 1 95 ? -25.955 -21.485 -39.268 1.00 26.55 95 THR A C 1
ATOM 718 O O . THR A 1 95 ? -25.141 -20.903 -39.972 1.00 26.55 95 THR A O 1
ATOM 721 N N . SER A 1 96 ? -25.632 -22.700 -38.798 1.00 25.77 96 SER A N 1
ATOM 722 C CA . SER A 1 96 ? -26.332 -23.920 -39.227 1.00 25.77 96 SER A CA 1
ATOM 723 C C . SER A 1 96 ? -25.904 -25.235 -38.542 1.00 25.77 96 SER A C 1
ATOM 725 O O . SER A 1 96 ? -24.719 -25.480 -38.366 1.00 25.77 96 SER A O 1
ATOM 727 N N . ARG A 1 97 ? -26.897 -26.128 -38.370 1.00 27.38 97 ARG A N 1
ATOM 728 C CA . ARG A 1 97 ? -26.868 -27.609 -38.519 1.00 27.38 97 ARG A CA 1
ATOM 729 C C . ARG A 1 97 ? -25.813 -28.441 -37.757 1.00 27.38 97 ARG A C 1
ATOM 731 O O . ARG A 1 97 ? -24.654 -28.496 -38.143 1.00 27.38 97 ARG A O 1
ATOM 738 N N . GLY A 1 98 ? -26.301 -29.282 -36.838 1.00 26.69 98 GLY A N 1
ATOM 739 C CA . GLY A 1 98 ? -25.565 -30.426 -36.276 1.00 26.69 98 GLY A CA 1
ATOM 740 C C . GLY A 1 98 ? -25.914 -30.690 -34.802 1.00 26.69 98 GLY A C 1
ATOM 741 O O . GLY A 1 98 ? -25.379 -30.021 -33.936 1.00 26.69 98 GLY A O 1
ATOM 742 N N . GLY A 1 99 ? -26.795 -31.620 -34.423 1.00 25.19 99 GLY A N 1
ATOM 743 C CA . GLY A 1 99 ? -27.593 -32.523 -35.262 1.00 25.19 99 GLY A CA 1
ATOM 744 C C . GLY A 1 99 ? -27.747 -33.950 -34.721 1.00 25.19 99 GLY A C 1
ATOM 745 O O . GLY A 1 99 ? -27.780 -34.872 -35.527 1.00 25.19 99 GLY A O 1
ATOM 746 N N . GLN A 1 100 ? -27.840 -34.155 -33.402 1.00 26.95 100 GLN A N 1
ATOM 747 C CA . GLN A 1 100 ? -28.292 -35.428 -32.823 1.00 26.95 100 GLN A CA 1
ATOM 748 C C . GLN A 1 100 ? -29.205 -35.210 -31.614 1.00 26.95 100 GLN A C 1
ATOM 750 O O . GLN A 1 100 ? -29.117 -34.193 -30.930 1.00 26.95 100 GLN A O 1
ATOM 755 N N . THR A 1 101 ? -30.097 -36.170 -31.370 1.00 26.38 101 THR A N 1
ATOM 756 C CA . THR A 1 101 ? -31.126 -36.099 -30.320 1.00 26.38 101 THR A CA 1
ATOM 757 C C . THR A 1 101 ? -31.054 -37.305 -29.394 1.00 26.38 101 THR A C 1
ATOM 759 O O . THR A 1 101 ? -30.959 -38.424 -29.885 1.00 26.38 101 THR A O 1
ATOM 762 N N . MET A 1 102 ? -31.250 -37.103 -28.084 1.00 25.00 102 MET A N 1
ATOM 763 C CA . MET A 1 102 ? -32.308 -37.826 -27.361 1.00 25.00 102 MET A CA 1
ATOM 764 C C . MET A 1 102 ? -32.610 -37.263 -25.959 1.00 25.00 102 MET A C 1
ATOM 766 O O . MET A 1 102 ? -31.737 -37.158 -25.112 1.00 25.00 102 MET A O 1
ATOM 770 N N . ARG A 1 103 ? -33.899 -36.945 -25.772 1.00 27.36 103 ARG A N 1
ATOM 771 C CA . ARG A 1 103 ? -34.783 -37.189 -24.608 1.00 27.36 103 ARG A CA 1
ATOM 772 C C . ARG A 1 103 ? -34.162 -37.130 -23.197 1.00 27.36 103 ARG A C 1
ATOM 774 O O . ARG A 1 103 ? -33.359 -37.970 -22.828 1.00 27.36 103 ARG A O 1
ATOM 781 N N . TYR A 1 104 ? -34.523 -36.136 -22.382 1.00 27.56 104 TYR A N 1
ATOM 782 C CA . TYR A 1 104 ? -35.775 -36.061 -21.590 1.00 27.56 104 TYR A CA 1
ATOM 783 C C . TYR A 1 104 ? -35.971 -37.191 -20.566 1.00 27.56 104 TYR A C 1
ATOM 785 O O . TYR A 1 104 ? -36.234 -38.329 -20.942 1.00 27.56 104 TYR A O 1
ATOM 793 N N . ASN A 1 105 ? -36.054 -36.802 -19.289 1.00 27.89 105 ASN A N 1
ATOM 794 C CA . ASN A 1 105 ? -37.129 -37.230 -18.387 1.00 27.89 105 ASN A CA 1
ATOM 795 C C . ASN A 1 105 ? -37.385 -36.146 -17.320 1.00 27.89 105 ASN A C 1
ATOM 797 O O . ASN A 1 105 ? -36.464 -35.434 -16.926 1.00 27.89 105 ASN A O 1
ATOM 801 N N . ILE A 1 106 ? -38.644 -35.999 -16.895 1.00 26.78 106 ILE A N 1
ATOM 802 C CA . ILE A 1 106 ? -39.137 -35.006 -15.921 1.00 26.78 106 ILE A CA 1
ATOM 803 C C . ILE A 1 106 ? -40.148 -35.713 -15.009 1.00 26.78 106 ILE A C 1
ATOM 805 O O . ILE A 1 106 ? -40.990 -36.424 -15.547 1.00 26.78 106 ILE A O 1
ATOM 809 N N . LEU A 1 107 ? -40.076 -35.497 -13.686 1.00 25.30 107 LEU A N 1
ATOM 810 C CA . LEU A 1 107 ? -41.142 -35.562 -12.649 1.00 25.30 107 LEU A CA 1
ATOM 811 C C . LEU A 1 107 ? -40.439 -35.361 -11.273 1.00 25.30 107 LEU A C 1
ATOM 813 O O . LEU A 1 107 ? -39.355 -35.898 -11.078 1.00 25.30 107 LEU A O 1
ATOM 817 N N . HIS A 1 108 ? -40.832 -34.398 -10.421 1.00 27.59 108 HIS A N 1
ATOM 818 C CA . HIS A 1 108 ? -41.884 -34.467 -9.373 1.00 27.59 108 HIS A CA 1
ATOM 819 C C . HIS A 1 108 ? -41.557 -35.432 -8.202 1.00 27.59 108 HIS A C 1
ATOM 821 O O . HIS A 1 108 ? -41.060 -36.521 -8.450 1.00 27.59 108 HIS A O 1
ATOM 827 N N . LEU A 1 109 ? -41.839 -35.141 -6.918 1.00 24.19 109 LEU A N 1
ATOM 828 C CA . LEU A 1 109 ? -42.474 -33.975 -6.257 1.00 24.19 109 LEU A CA 1
ATOM 829 C C . LEU A 1 109 ? -41.970 -33.839 -4.788 1.00 24.19 109 LEU A C 1
ATOM 831 O O . LEU A 1 109 ? -41.179 -34.656 -4.326 1.00 24.19 109 LEU A O 1
ATOM 835 N N . LEU A 1 110 ? -42.452 -32.837 -4.041 1.00 26.34 110 LEU A N 1
ATOM 836 C CA . LEU A 1 110 ? -42.263 -32.687 -2.587 1.00 26.34 110 LEU A CA 1
ATOM 837 C C . LEU A 1 110 ? -43.080 -33.722 -1.782 1.00 26.34 110 LEU A C 1
ATOM 839 O O . LEU A 1 110 ? -44.209 -34.003 -2.179 1.00 26.34 110 LEU A O 1
ATOM 843 N N . ALA A 1 111 ? -42.610 -34.118 -0.585 1.00 26.38 111 ALA A N 1
ATOM 844 C CA . ALA A 1 111 ? -43.464 -34.251 0.613 1.00 26.38 111 ALA A CA 1
ATOM 845 C C . ALA A 1 111 ? -42.692 -34.354 1.956 1.00 26.38 111 ALA A C 1
ATOM 847 O O . ALA A 1 111 ? -41.604 -34.906 2.052 1.00 26.38 111 ALA A O 1
ATOM 848 N N . LEU A 1 112 ? -43.345 -33.803 2.978 1.00 25.78 112 LEU A N 1
ATOM 849 C CA . LEU A 1 112 ? -43.045 -33.599 4.403 1.00 25.78 112 LEU A CA 1
ATOM 850 C C . LEU A 1 112 ? -42.634 -34.799 5.312 1.00 25.78 112 LEU A C 1
ATOM 852 O O . LEU A 1 112 ? -43.185 -35.888 5.213 1.00 25.78 112 LEU A O 1
ATOM 856 N N . CYS A 1 113 ? -41.886 -34.434 6.373 1.00 23.09 113 CYS A N 1
ATOM 857 C CA . CYS A 1 113 ? -42.095 -34.757 7.811 1.00 23.09 113 CYS A CA 1
ATOM 858 C C . CYS A 1 113 ? -41.563 -36.028 8.530 1.00 23.09 113 CYS A C 1
ATOM 860 O O . CYS A 1 113 ? -41.756 -37.163 8.120 1.00 23.09 113 CYS A O 1
ATOM 862 N N . CYS A 1 114 ? -41.115 -35.739 9.768 1.00 24.00 114 CYS A N 1
ATOM 863 C CA . CYS A 1 114 ? -41.114 -36.543 11.007 1.00 24.00 114 CYS A CA 1
ATOM 864 C C . CYS A 1 114 ? -40.138 -37.729 11.173 1.00 24.00 114 CYS A C 1
ATOM 866 O O . CYS A 1 114 ? -40.103 -38.670 10.393 1.00 24.00 114 CYS A O 1
ATOM 868 N N . GLY A 1 115 ? -39.409 -37.711 12.302 1.00 25.84 115 GLY A N 1
ATOM 869 C CA . GLY A 1 115 ? -38.466 -38.758 12.716 1.00 25.84 115 GLY A CA 1
ATOM 870 C C . GLY A 1 115 ? -37.752 -38.434 14.038 1.00 25.84 115 GLY A C 1
ATOM 871 O O . GLY A 1 115 ? -36.542 -38.243 14.052 1.00 25.84 115 GLY A O 1
ATOM 872 N N . LEU A 1 116 ? -38.497 -38.319 15.145 1.00 27.53 116 LEU A N 1
ATOM 873 C CA . LEU A 1 116 ? -37.932 -38.115 16.488 1.00 27.53 116 LEU A CA 1
ATOM 874 C C . LEU A 1 116 ? -37.572 -39.471 17.123 1.00 27.53 116 LEU A C 1
ATOM 876 O O . LEU A 1 116 ? -38.433 -40.345 17.199 1.00 27.53 116 LEU A O 1
ATOM 880 N N . ALA A 1 117 ? -36.349 -39.629 17.637 1.00 28.11 117 ALA A N 1
ATOM 881 C CA . ALA A 1 117 ? -35.944 -40.798 18.423 1.00 28.11 117 ALA A CA 1
ATOM 882 C C . ALA A 1 117 ? -35.008 -40.403 19.579 1.00 28.11 117 ALA A C 1
ATOM 884 O O . ALA A 1 117 ? -34.176 -39.508 19.443 1.00 28.11 117 ALA A O 1
ATOM 885 N N . LEU A 1 118 ? -35.174 -41.065 20.726 1.00 28.78 118 LEU A N 1
ATOM 886 C CA . LEU A 1 118 ? -34.458 -40.793 21.977 1.00 28.78 118 LEU A CA 1
ATOM 887 C C . LEU A 1 118 ? -33.202 -41.664 22.129 1.00 28.78 118 LEU A C 1
ATOM 889 O O . LEU A 1 118 ? -33.207 -42.833 21.752 1.00 28.78 118 LEU A O 1
ATOM 893 N N . ALA A 1 119 ? -32.205 -41.142 22.843 1.00 27.36 119 ALA A N 1
ATOM 894 C CA . ALA A 1 119 ? -31.250 -41.944 23.607 1.00 27.36 119 ALA A CA 1
ATOM 895 C C . ALA A 1 119 ? -30.980 -41.248 24.953 1.00 27.36 119 ALA A C 1
ATOM 897 O O . ALA A 1 119 ? -30.732 -40.045 24.995 1.00 27.36 119 ALA A O 1
ATOM 898 N N . ILE A 1 120 ? -31.077 -41.996 26.055 1.00 29.75 120 ILE A N 1
ATOM 899 C CA . ILE A 1 120 ? -30.873 -41.533 27.440 1.00 29.75 120 ILE A CA 1
ATOM 900 C C . ILE A 1 120 ? -29.993 -42.564 28.168 1.00 29.75 120 ILE A C 1
ATOM 902 O O . ILE A 1 120 ? -29.978 -43.731 27.772 1.00 29.75 120 ILE A O 1
ATOM 906 N N . HIS A 1 121 ? -29.365 -42.114 29.263 1.00 28.75 121 HIS A N 1
ATOM 907 C CA . HIS A 1 121 ? -28.528 -42.798 30.267 1.00 28.75 121 HIS A CA 1
ATOM 908 C C . HIS A 1 121 ? -27.016 -42.527 30.109 1.00 28.75 121 HIS A C 1
ATOM 910 O O . HIS A 1 121 ? -26.520 -42.412 28.996 1.00 28.75 121 HIS A O 1
ATOM 916 N N . ALA A 1 122 ? -26.239 -42.382 31.191 1.00 28.45 122 ALA A N 1
ATOM 917 C CA . ALA A 1 122 ? -26.568 -42.604 32.609 1.00 28.45 122 ALA A CA 1
ATOM 918 C C . ALA A 1 122 ? -26.202 -41.416 33.525 1.00 28.45 122 ALA A C 1
ATOM 920 O O . ALA A 1 122 ? -25.298 -40.635 33.240 1.00 28.45 122 ALA A O 1
ATOM 921 N N . THR A 1 123 ? -26.901 -41.318 34.657 1.00 31.17 123 THR A N 1
ATOM 922 C CA . THR A 1 123 ? -26.626 -40.396 35.771 1.00 31.17 123 THR A CA 1
ATOM 923 C C . THR A 1 123 ? -25.734 -41.043 36.831 1.00 31.17 123 THR A C 1
ATOM 925 O O . THR A 1 123 ? -25.854 -42.241 37.078 1.00 31.17 123 THR A O 1
ATOM 928 N N . ALA A 1 124 ? -24.956 -40.241 37.561 1.00 28.03 124 ALA A N 1
ATOM 929 C CA . ALA A 1 124 ? -24.374 -40.629 38.848 1.00 28.03 124 ALA A CA 1
ATOM 930 C C . ALA A 1 124 ? -24.653 -39.534 39.889 1.00 28.03 124 ALA A C 1
ATOM 932 O O . ALA A 1 124 ? -24.474 -38.352 39.601 1.00 28.03 124 ALA A O 1
ATOM 933 N N . SER A 1 125 ? -25.113 -39.917 41.083 1.00 28.77 125 SER A N 1
ATOM 934 C CA . SER A 1 125 ? -25.539 -38.973 42.124 1.00 28.77 125 SER A CA 1
ATOM 935 C C . SER A 1 125 ? -25.279 -39.502 43.535 1.00 28.77 125 SER A C 1
ATOM 937 O O . SER A 1 125 ? -25.805 -40.545 43.916 1.00 28.77 125 SER A O 1
ATOM 939 N N . PHE A 1 126 ? -24.559 -38.713 44.327 1.00 29.25 126 PHE A N 1
ATOM 940 C CA . PHE A 1 126 ? -24.492 -38.760 45.790 1.00 29.25 126 PHE A CA 1
ATOM 941 C C . PHE A 1 126 ? -24.542 -37.299 46.275 1.00 29.25 126 PHE A C 1
ATOM 943 O O . PHE A 1 126 ? -24.100 -36.410 45.553 1.00 29.25 126 PHE A O 1
ATOM 950 N N . GLY A 1 127 ? -25.045 -36.951 47.456 1.00 27.92 127 GLY A N 1
ATOM 951 C CA . GLY A 1 127 ? -25.692 -37.738 48.508 1.00 27.92 127 GLY A CA 1
ATOM 952 C C . GLY A 1 127 ? -25.833 -36.825 49.734 1.00 27.92 127 GLY A C 1
ATOM 953 O O . GLY A 1 127 ? -24.880 -36.129 50.071 1.00 27.92 127 GLY A O 1
ATOM 954 N N . HIS A 1 128 ? -27.016 -36.731 50.347 1.00 31.14 128 HIS A N 1
ATOM 955 C CA . HIS A 1 128 ? -27.259 -35.755 51.421 1.00 31.14 128 HIS A CA 1
ATOM 956 C C . HIS A 1 128 ? -26.553 -36.117 52.737 1.00 31.14 128 HIS A C 1
ATOM 958 O O . HIS A 1 128 ? -26.566 -37.272 53.157 1.00 31.14 128 HIS A O 1
ATOM 964 N N . ALA A 1 129 ? -26.091 -35.089 53.449 1.00 27.86 129 ALA A N 1
ATOM 965 C CA . ALA A 1 129 ? -25.988 -35.075 54.905 1.00 27.86 129 ALA A CA 1
ATOM 966 C C . ALA A 1 129 ? -26.313 -33.657 55.402 1.00 27.86 129 ALA A C 1
ATOM 968 O O . ALA A 1 129 ? -25.927 -32.678 54.764 1.00 27.86 129 ALA A O 1
ATOM 969 N N . ALA A 1 130 ? -27.033 -33.548 56.517 1.00 33.19 130 ALA A N 1
ATOM 970 C CA . ALA A 1 130 ? -27.366 -32.278 57.153 1.00 33.19 130 ALA A CA 1
ATOM 971 C C . ALA A 1 130 ? -27.347 -32.437 58.678 1.00 33.19 130 ALA A C 1
ATOM 973 O O . ALA A 1 130 ? -27.826 -33.440 59.206 1.00 33.19 130 ALA A O 1
ATOM 974 N N . SER A 1 131 ? -26.828 -31.428 59.371 1.00 31.78 131 SER A N 1
ATOM 975 C CA . SER A 1 131 ? -26.894 -31.265 60.824 1.00 31.78 131 SER A CA 1
ATOM 976 C C . SER A 1 131 ? -27.011 -29.773 61.125 1.00 31.78 131 SER A C 1
ATOM 978 O O . SER A 1 131 ? -26.365 -28.970 60.451 1.00 31.78 131 SER A O 1
ATOM 980 N N . GLY A 1 132 ? -27.877 -29.416 62.072 1.00 30.34 132 GLY A N 1
ATOM 981 C CA . GLY A 1 132 ? -28.157 -28.029 62.439 1.00 30.34 132 GLY A CA 1
ATOM 982 C C . GLY A 1 132 ? -27.243 -27.478 63.533 1.00 30.34 132 GLY A C 1
ATOM 983 O O . GLY A 1 132 ? -26.192 -28.047 63.820 1.00 30.34 132 GLY A O 1
ATOM 984 N N . ASP A 1 133 ? -27.736 -26.396 64.136 1.00 31.83 133 ASP A N 1
ATOM 985 C CA . ASP A 1 133 ? -27.128 -25.553 65.172 1.00 31.83 133 ASP A CA 1
ATOM 986 C C . ASP A 1 133 ? -25.868 -24.780 64.696 1.00 31.83 133 ASP A C 1
ATOM 988 O O . ASP A 1 133 ? -25.073 -25.262 63.896 1.00 31.83 133 ASP A O 1
ATOM 992 N N . ASP A 1 134 ? -25.648 -23.515 65.068 1.00 32.88 134 ASP A N 1
ATOM 993 C CA . ASP A 1 134 ? -26.273 -22.720 66.139 1.00 32.88 134 ASP A CA 1
ATOM 994 C C . ASP A 1 134 ? -26.664 -21.290 65.671 1.00 32.88 134 ASP A C 1
ATOM 996 O O . ASP A 1 134 ? -26.221 -20.800 64.627 1.00 32.88 134 ASP A O 1
ATOM 1000 N N . MET A 1 135 ? -27.529 -20.608 66.426 1.00 37.59 135 MET A N 1
ATOM 1001 C CA . MET A 1 135 ? -28.205 -19.366 66.037 1.00 37.59 135 MET A CA 1
ATOM 1002 C C . MET A 1 135 ? -27.492 -18.102 66.550 1.00 37.59 135 MET A C 1
ATOM 1004 O O . MET A 1 135 ? -27.698 -17.668 67.684 1.00 37.59 135 MET A O 1
ATOM 1008 N N . LEU A 1 136 ? -26.753 -17.413 65.672 1.00 31.69 136 LEU A N 1
ATOM 1009 C CA . LEU A 1 136 ? -26.155 -16.102 65.965 1.00 31.69 136 LEU A CA 1
ATOM 1010 C C . LEU A 1 136 ? -26.709 -14.991 65.058 1.00 31.69 136 LEU A C 1
ATOM 1012 O O . LEU A 1 136 ? -26.350 -14.863 63.887 1.00 31.69 136 LEU A O 1
ATOM 1016 N N . LEU A 1 137 ? -27.585 -14.164 65.638 1.00 35.28 137 LEU A N 1
ATOM 1017 C CA . LEU A 1 137 ? -28.231 -13.009 65.004 1.00 35.28 137 LEU A CA 1
ATOM 1018 C C . LEU A 1 137 ? -27.225 -11.885 64.698 1.00 35.28 137 LEU A C 1
ATOM 1020 O O . LEU A 1 137 ? -27.113 -10.906 65.437 1.00 35.28 137 LEU A O 1
ATOM 1024 N N . THR A 1 138 ? -26.515 -11.991 63.575 1.00 33.72 138 THR A N 1
ATOM 1025 C CA . THR A 1 138 ? -25.816 -10.845 62.987 1.00 33.72 138 THR A CA 1
ATOM 1026 C C . THR A 1 138 ? -26.813 -9.979 62.216 1.00 33.72 138 THR A C 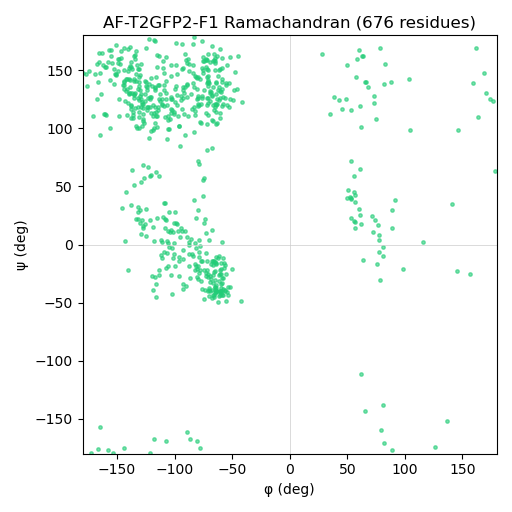1
ATOM 1028 O O . THR A 1 138 ? -27.472 -10.429 61.280 1.00 33.72 138 THR A O 1
ATOM 1031 N N . VAL A 1 139 ? -26.954 -8.716 62.630 1.00 35.03 139 VAL A N 1
ATOM 1032 C CA . VAL A 1 139 ? -27.805 -7.740 61.933 1.00 35.03 139 VAL A CA 1
ATOM 1033 C C . VAL A 1 139 ? -27.274 -7.562 60.506 1.00 35.03 139 VAL A C 1
ATOM 1035 O O . VAL A 1 139 ? -26.092 -7.235 60.358 1.00 35.03 139 VAL A O 1
ATOM 1038 N N . PRO A 1 140 ? -28.100 -7.720 59.452 1.00 35.69 140 PRO A N 1
ATOM 1039 C CA . PRO A 1 140 ? -27.668 -7.424 58.096 1.00 35.69 140 PRO A CA 1
ATOM 1040 C C . PRO A 1 140 ? -27.359 -5.931 57.985 1.00 35.69 140 PRO A C 1
ATOM 1042 O O . PRO A 1 140 ? -28.265 -5.100 57.919 1.00 35.69 140 PRO A O 1
ATOM 1045 N N . SER A 1 141 ? -26.072 -5.580 57.971 1.00 34.06 141 SER A N 1
ATOM 1046 C CA . SER A 1 141 ? -25.645 -4.234 57.601 1.00 34.06 141 SER A CA 1
ATOM 1047 C C . SER A 1 141 ? -26.117 -3.982 56.174 1.00 34.06 141 SER A C 1
ATOM 1049 O O . SER A 1 141 ? -25.623 -4.605 55.231 1.00 34.06 141 SER A O 1
ATOM 1051 N N . THR A 1 142 ? -27.119 -3.116 56.014 1.00 38.16 142 THR A N 1
ATOM 1052 C CA . THR A 1 142 ? -27.686 -2.781 54.709 1.00 38.16 142 THR A CA 1
ATOM 1053 C C . THR A 1 142 ? -26.694 -1.925 53.934 1.00 38.16 142 THR A C 1
ATOM 1055 O O . THR A 1 142 ? -26.803 -0.697 53.892 1.00 38.16 142 THR A O 1
ATOM 1058 N N . ALA A 1 143 ? -25.719 -2.587 53.310 1.00 38.94 143 ALA A N 1
ATOM 1059 C CA . ALA A 1 143 ? -24.942 -2.007 52.231 1.00 38.94 143 ALA A CA 1
ATOM 1060 C C . ALA A 1 143 ? -25.921 -1.370 51.224 1.00 38.94 143 ALA A C 1
ATOM 1062 O O . ALA A 1 143 ? -26.923 -2.010 50.880 1.00 38.94 143 ALA A O 1
ATOM 1063 N N . PRO A 1 144 ? -25.688 -0.124 50.769 1.00 37.56 144 PRO A N 1
ATOM 1064 C CA . PRO A 1 144 ? -26.580 0.518 49.814 1.00 37.56 144 PRO A CA 1
ATOM 1065 C C . PRO A 1 144 ? -26.792 -0.379 48.587 1.00 37.56 144 PRO A C 1
ATOM 1067 O O . PRO A 1 144 ? -25.823 -0.984 48.116 1.00 37.56 144 PRO A O 1
ATOM 1070 N N . PRO A 1 145 ? -28.025 -0.483 48.054 1.00 40.88 145 PRO A N 1
ATOM 1071 C CA . PRO A 1 145 ? -28.291 -1.321 46.893 1.00 40.88 145 PRO A CA 1
ATOM 1072 C C . PRO A 1 145 ? -27.366 -0.918 45.742 1.00 40.88 145 PRO A C 1
ATOM 1074 O O . PRO A 1 145 ? -27.152 0.275 45.510 1.00 40.88 145 PRO A O 1
ATOM 1077 N N . ALA A 1 146 ? -26.819 -1.921 45.047 1.00 47.31 146 ALA A N 1
ATOM 1078 C CA . ALA A 1 146 ? -25.790 -1.741 44.026 1.00 47.31 146 ALA A CA 1
ATOM 1079 C C . ALA A 1 146 ? -26.134 -0.592 43.065 1.00 47.31 146 ALA A C 1
ATOM 1081 O O . ALA A 1 146 ? -27.274 -0.471 42.605 1.00 47.31 146 ALA A O 1
ATOM 1082 N N . ALA A 1 147 ? -25.144 0.266 42.795 1.00 50.72 147 ALA A N 1
ATOM 1083 C CA . ALA A 1 147 ? -25.351 1.523 42.087 1.00 50.72 147 ALA A CA 1
ATOM 1084 C C . ALA A 1 147 ? -26.088 1.297 40.754 1.00 50.72 147 ALA A C 1
ATOM 1086 O O . ALA A 1 147 ? -25.594 0.621 39.850 1.00 50.72 147 ALA A O 1
ATOM 1087 N N . ARG A 1 148 ? -27.284 1.889 40.634 1.00 77.25 148 ARG A N 1
ATOM 1088 C CA . ARG A 1 148 ? -28.168 1.807 39.454 1.00 77.25 148 ARG A CA 1
ATOM 1089 C C . ARG A 1 148 ? -27.668 2.690 38.296 1.00 77.25 148 ARG A C 1
ATOM 1091 O O . ARG A 1 148 ? -28.445 3.417 37.684 1.00 77.25 148 ARG A O 1
ATOM 1098 N N . GLY A 1 149 ? -26.359 2.693 38.066 1.00 94.38 149 GLY A N 1
ATOM 1099 C CA . GLY A 1 149 ? -25.660 3.626 37.197 1.00 94.38 149 GLY A CA 1
ATOM 1100 C C . GLY A 1 149 ? -24.306 3.097 36.741 1.00 94.38 149 GLY A C 1
ATOM 1101 O O . GLY A 1 149 ? -23.683 2.295 37.436 1.00 94.38 149 GLY A O 1
ATOM 1102 N N . ILE A 1 150 ? -23.860 3.564 35.577 1.00 98.25 150 ILE A N 1
ATOM 1103 C CA . ILE A 1 150 ? -22.495 3.346 35.094 1.00 98.25 150 ILE A CA 1
ATOM 1104 C C . ILE A 1 150 ? -21.602 4.362 35.811 1.00 98.25 150 ILE A C 1
ATOM 1106 O O . ILE A 1 150 ? -21.893 5.559 35.788 1.00 98.25 150 ILE A O 1
ATOM 1110 N N . VAL A 1 151 ? -20.535 3.908 36.467 1.00 98.56 151 VAL A N 1
ATOM 1111 C CA . VAL A 1 151 ? -19.604 4.784 37.191 1.00 98.56 151 VAL A CA 1
ATOM 1112 C C . VAL A 1 151 ? -18.292 4.887 36.427 1.00 98.56 151 VAL A C 1
ATOM 1114 O O . VAL A 1 151 ? -17.645 3.879 36.155 1.00 98.56 151 VAL A O 1
ATOM 1117 N N . PHE A 1 152 ? -17.886 6.115 36.122 1.00 98.62 152 PHE A N 1
ATOM 1118 C CA . PHE A 1 152 ? -16.616 6.443 35.482 1.00 98.62 152 PHE A CA 1
ATOM 1119 C C . PHE A 1 152 ? -15.660 6.990 36.543 1.00 98.62 152 PHE A C 1
ATOM 1121 O O . PHE A 1 152 ? -16.005 7.923 37.272 1.00 98.62 152 PHE A O 1
ATOM 1128 N N . THR A 1 153 ? -14.461 6.421 36.644 1.00 98.62 153 THR A N 1
ATOM 1129 C CA . THR A 1 153 ? -13.374 6.972 37.463 1.00 98.62 153 THR A CA 1
ATOM 1130 C C . THR A 1 153 ? -12.454 7.784 36.564 1.00 98.62 153 THR A C 1
ATOM 1132 O O . THR A 1 153 ? -11.782 7.212 35.716 1.00 98.62 153 THR A O 1
ATOM 1135 N N . THR A 1 154 ? -12.459 9.102 36.741 1.00 98.19 154 THR A N 1
ATOM 1136 C CA . THR A 1 154 ? -11.772 10.106 35.912 1.00 98.19 154 THR A CA 1
ATOM 1137 C C . THR A 1 154 ? -10.603 10.709 36.682 1.00 98.19 154 THR A C 1
ATOM 1139 O O . THR A 1 154 ? -10.792 11.061 37.848 1.00 98.19 154 THR A O 1
ATOM 1142 N N . GLU A 1 155 ? -9.444 10.907 36.059 1.00 97.88 155 GLU A N 1
ATOM 1143 C CA . GLU A 1 155 ? -8.262 11.501 36.718 1.00 97.88 155 GLU A CA 1
ATOM 1144 C C . GLU A 1 155 ? -7.898 12.897 36.189 1.00 97.88 155 GLU A C 1
ATOM 1146 O O . GLU A 1 155 ? -7.109 13.607 36.811 1.00 97.88 155 GLU A O 1
ATOM 1151 N N . GLY A 1 156 ? -8.533 13.334 35.099 1.00 96.75 156 GLY A N 1
ATOM 1152 C CA . GLY A 1 156 ? -8.298 14.638 34.482 1.00 96.75 156 GLY A CA 1
ATOM 1153 C C . GLY A 1 156 ? -8.917 15.837 35.207 1.00 96.75 156 GLY A C 1
ATOM 1154 O O . GLY A 1 156 ? -9.651 15.722 36.193 1.00 96.75 156 GLY A O 1
ATOM 1155 N N . ALA A 1 157 ? -8.607 17.031 34.693 1.00 97.50 157 ALA A N 1
ATOM 1156 C CA . ALA A 1 157 ? -9.160 18.299 35.180 1.00 97.50 157 ALA A CA 1
ATOM 1157 C C . ALA A 1 157 ? -10.601 18.566 34.712 1.00 97.50 157 ALA A C 1
ATOM 1159 O O . ALA A 1 157 ? -11.288 19.424 35.269 1.00 97.50 157 ALA A O 1
ATOM 1160 N N . SER A 1 158 ? -11.074 17.817 33.720 1.00 97.56 158 SER A N 1
ATOM 1161 C CA . SER A 1 158 ? -12.422 17.892 33.165 1.00 97.56 158 SER A CA 1
ATOM 1162 C C . SER A 1 158 ? -12.898 16.519 32.703 1.00 97.56 158 SER A C 1
ATOM 1164 O O . SER A 1 158 ? -12.084 15.634 32.461 1.00 97.56 158 SER A O 1
ATOM 1166 N N . PHE A 1 159 ? -14.212 16.367 32.557 1.00 98.44 159 PHE A N 1
ATOM 1167 C CA . PHE A 1 159 ? -14.851 15.205 31.954 1.00 98.44 159 PHE A CA 1
ATOM 1168 C C . PHE A 1 159 ? -16.038 15.665 31.095 1.00 98.44 159 PHE A C 1
ATOM 1170 O O . PHE A 1 159 ? -16.952 16.334 31.589 1.00 98.44 159 PHE A O 1
ATOM 1177 N N . SER A 1 160 ? -15.995 15.322 29.811 1.00 98.50 160 SER A N 1
ATOM 1178 C CA . SER A 1 160 ? -16.938 15.716 28.761 1.00 98.50 160 SER A CA 1
ATOM 1179 C C . SER A 1 160 ? -17.284 14.524 27.848 1.00 98.50 160 SER A C 1
ATOM 1181 O O . SER A 1 160 ? -16.935 14.532 26.668 1.00 98.50 160 SER A O 1
ATOM 1183 N N . PRO A 1 161 ? -17.929 13.471 28.385 1.00 98.44 161 PRO A N 1
ATOM 1184 C CA . PRO A 1 161 ? -18.382 12.320 27.607 1.00 98.44 161 PRO A CA 1
ATOM 1185 C C . PRO A 1 161 ? -19.488 12.706 26.614 1.00 98.44 161 PRO A C 1
ATOM 1187 O O . PRO A 1 161 ? -20.233 13.663 26.838 1.00 98.44 161 PRO A O 1
ATOM 1190 N N . VAL A 1 162 ? -19.668 11.894 25.573 1.00 98.75 162 VAL A N 1
ATOM 1191 C CA . VAL A 1 162 ? -20.831 11.953 24.679 1.00 98.75 162 VAL A CA 1
ATOM 1192 C C . VAL A 1 162 ? -21.635 10.659 24.758 1.00 98.75 162 VAL A C 1
ATOM 1194 O O . VAL A 1 162 ? -21.094 9.554 24.730 1.00 98.75 162 VAL A O 1
ATOM 1197 N N . LEU A 1 163 ? -22.955 10.810 24.852 1.00 98.50 163 LEU A N 1
ATOM 1198 C CA . LEU A 1 163 ? -23.936 9.744 24.702 1.00 98.50 163 LEU A CA 1
ATOM 1199 C C . LEU A 1 163 ? -24.755 9.996 23.433 1.00 98.50 163 LEU A C 1
ATOM 1201 O O . LEU A 1 163 ? -25.336 11.073 23.290 1.00 98.50 163 LEU A O 1
ATOM 1205 N N . VAL A 1 164 ? -24.883 8.996 22.561 1.00 98.12 164 VAL A N 1
ATOM 1206 C CA . VAL A 1 164 ? -25.931 8.996 21.524 1.00 98.12 164 VAL A CA 1
ATOM 1207 C C . VAL A 1 164 ? -27.088 8.146 22.023 1.00 98.12 164 VAL A C 1
ATOM 1209 O O . VAL A 1 164 ? -26.886 7.008 22.463 1.00 98.12 164 VAL A O 1
ATOM 1212 N N . VAL A 1 165 ? -28.298 8.707 21.969 1.00 98.19 165 VAL A N 1
ATOM 1213 C CA . VAL A 1 165 ? -29.516 8.082 22.493 1.00 98.19 165 VAL A CA 1
ATOM 1214 C C . VAL A 1 165 ? -30.682 8.137 21.505 1.00 98.19 165 VAL A C 1
ATOM 1216 O O . VAL A 1 165 ? -30.757 9.041 20.675 1.00 98.19 165 VAL A O 1
ATOM 1219 N N . THR A 1 166 ? -31.615 7.193 21.620 1.00 97.25 166 THR A N 1
ATOM 1220 C CA . THR A 1 166 ? -32.878 7.154 20.867 1.00 97.25 166 THR A CA 1
ATOM 1221 C C . THR A 1 166 ? -34.065 7.602 21.723 1.00 97.25 166 THR A C 1
ATOM 1223 O O . THR A 1 166 ? -34.133 7.346 22.925 1.00 97.25 166 THR A O 1
ATOM 1226 N N . GLY A 1 167 ? -35.036 8.276 21.098 1.00 96.19 167 GLY A N 1
ATOM 1227 C CA . GLY A 1 167 ? -36.208 8.815 21.795 1.00 96.19 167 GLY A CA 1
ATOM 1228 C C . GLY A 1 167 ? -35.851 9.921 22.796 1.00 96.19 167 GLY A C 1
ATOM 1229 O O . GLY A 1 167 ? -34.969 10.739 22.546 1.00 96.19 167 GLY A O 1
ATOM 1230 N N . THR A 1 168 ? -36.557 9.962 23.928 1.00 96.62 168 THR A N 1
ATOM 1231 C CA . THR A 1 168 ? -36.405 10.998 24.967 1.00 96.62 168 THR A CA 1
ATOM 1232 C C . THR A 1 168 ? -36.183 10.375 26.356 1.00 96.62 168 THR A C 1
ATOM 1234 O O . THR A 1 168 ? -37.083 10.426 27.200 1.00 96.62 168 THR A O 1
ATOM 1237 N N . PRO A 1 169 ? -35.031 9.730 26.613 1.00 97.56 169 PRO A N 1
ATOM 1238 C CA . PRO A 1 169 ? -34.743 9.131 27.912 1.00 97.56 169 PRO A CA 1
ATOM 1239 C C . PRO A 1 169 ? -34.439 10.186 28.979 1.00 97.56 169 PRO A C 1
ATOM 1241 O O . PRO A 1 169 ? -33.869 11.243 28.703 1.00 97.56 169 PRO A O 1
ATOM 1244 N N . THR A 1 170 ? -34.717 9.851 30.237 1.00 97.94 170 THR A N 1
ATOM 1245 C CA . THR A 1 170 ? -34.227 10.628 31.379 1.00 97.94 170 THR A CA 1
ATOM 1246 C C . THR A 1 170 ? -32.753 10.303 31.600 1.00 97.94 170 THR A C 1
ATOM 1248 O O . THR A 1 170 ? -32.430 9.241 32.131 1.00 97.94 170 THR A O 1
ATOM 1251 N N . ILE A 1 171 ? -31.863 11.217 31.212 1.00 98.44 171 ILE A N 1
ATOM 1252 C CA . ILE A 1 171 ? -30.425 11.159 31.510 1.00 98.44 171 ILE A CA 1
ATOM 1253 C C . ILE A 1 171 ? -30.153 11.933 32.804 1.00 98.44 171 ILE A C 1
ATOM 1255 O O . ILE A 1 171 ? -30.649 13.045 32.990 1.00 98.44 171 ILE A O 1
ATOM 1259 N N . ARG A 1 172 ? -29.333 11.370 33.696 1.00 98.19 172 ARG A N 1
ATOM 1260 C CA . ARG A 1 172 ? -28.796 12.061 34.872 1.00 98.19 172 ARG A CA 1
ATOM 1261 C C . ARG A 1 172 ? -27.345 11.663 35.122 1.00 98.19 172 ARG A C 1
ATOM 1263 O O . ARG A 1 172 ? -27.061 10.560 35.581 1.00 98.19 172 ARG A O 1
ATOM 1270 N N . TRP A 1 173 ? -26.447 12.613 34.918 1.00 98.56 173 TRP A N 1
ATOM 1271 C CA . TRP A 1 173 ? -25.098 12.594 35.464 1.00 98.56 173 TRP A CA 1
ATOM 1272 C C . TRP A 1 173 ? -25.097 13.133 36.897 1.00 98.56 173 TRP A C 1
ATOM 1274 O O . TRP A 1 173 ? -25.764 14.128 37.195 1.00 98.56 173 TRP A O 1
ATOM 1284 N N . ILE A 1 174 ? -24.327 12.491 37.770 1.00 98.25 174 ILE A N 1
ATOM 1285 C CA . ILE A 1 174 ? -24.032 12.917 39.139 1.00 98.25 174 ILE A CA 1
ATOM 1286 C C . ILE A 1 174 ? -22.512 13.018 39.261 1.00 98.25 174 ILE A C 1
ATOM 1288 O O . ILE A 1 174 ? -21.801 12.027 39.079 1.00 98.25 174 ILE A O 1
ATOM 1292 N N . TRP A 1 175 ? -22.023 14.223 39.537 1.00 98.12 175 TRP A N 1
ATOM 1293 C CA . TRP A 1 175 ? -20.602 14.537 39.609 1.00 98.12 175 TRP A CA 1
ATOM 1294 C C . TRP A 1 175 ? -20.041 14.299 41.014 1.00 98.12 175 TRP A C 1
ATOM 1296 O O . TRP A 1 175 ? -20.773 14.306 42.005 1.00 98.12 175 TRP A O 1
ATOM 1306 N N . SER A 1 176 ? -18.722 14.141 41.116 1.00 97.06 176 SER A N 1
ATOM 1307 C CA . SER A 1 176 ? -18.019 13.878 42.381 1.00 97.06 176 SER A CA 1
ATOM 1308 C C . SER A 1 176 ? -18.132 14.986 43.442 1.00 97.06 176 SER A C 1
ATOM 1310 O O . SER A 1 176 ? -17.742 14.766 44.582 1.00 97.06 176 SER A O 1
ATOM 1312 N N . ASP A 1 177 ? -18.628 16.172 43.078 1.00 95.81 177 ASP A N 1
ATOM 1313 C CA . ASP A 1 177 ? -18.926 17.293 43.984 1.00 95.81 177 ASP A CA 1
ATOM 1314 C C . ASP A 1 177 ? -20.427 17.420 44.323 1.00 95.81 177 ASP A C 1
ATOM 1316 O O . ASP A 1 177 ? -20.863 18.425 44.880 1.00 95.81 177 ASP A O 1
ATOM 1320 N N . GLY A 1 178 ? -21.235 16.416 43.967 1.00 95.75 178 GLY A N 1
ATOM 1321 C CA . GLY A 1 178 ? -22.677 16.375 44.213 1.00 95.75 178 GLY A CA 1
ATOM 1322 C C . GLY A 1 178 ? -23.529 17.164 43.213 1.00 95.75 178 GLY A C 1
ATOM 1323 O O . GLY A 1 178 ? -24.750 17.001 43.205 1.00 95.75 178 GLY A O 1
ATOM 1324 N N . THR A 1 179 ? -22.926 17.977 42.336 1.00 97.75 179 THR A N 1
ATOM 1325 C CA . THR A 1 179 ? -23.669 18.648 41.256 1.00 97.75 179 THR A CA 1
ATOM 1326 C C . THR A 1 179 ? -24.109 17.642 40.180 1.00 97.75 179 THR A C 1
ATOM 1328 O O . THR A 1 179 ? -23.618 16.515 40.121 1.00 97.75 179 THR A O 1
ATOM 1331 N N . THR A 1 180 ? -25.059 18.012 39.316 1.00 98.25 180 THR A N 1
ATOM 1332 C CA . THR A 1 180 ? -25.648 17.095 38.317 1.00 98.25 180 THR A CA 1
ATOM 1333 C C . THR A 1 180 ? -25.731 17.706 36.920 1.00 98.25 180 THR A C 1
ATOM 1335 O O . THR A 1 180 ? -25.618 18.919 36.761 1.00 98.25 180 THR A O 1
ATOM 1338 N N . SER A 1 181 ? -25.981 16.880 35.902 1.00 98.38 181 SER A N 1
ATOM 1339 C CA . SER A 1 181 ? -26.377 17.321 34.555 1.00 98.38 181 SER A CA 1
ATOM 1340 C C . SER A 1 181 ? -27.389 16.352 33.944 1.00 98.38 181 SER A C 1
ATOM 1342 O O . SER A 1 181 ? -27.351 15.161 34.239 1.00 98.38 181 SER A O 1
ATOM 1344 N N . THR A 1 182 ? -28.275 16.846 33.083 1.00 98.31 182 THR A N 1
ATOM 1345 C CA . THR A 1 182 ? -29.216 16.036 32.286 1.00 98.31 182 THR A CA 1
ATOM 1346 C C . THR A 1 182 ? -28.835 15.962 30.803 1.00 98.31 182 THR A C 1
ATOM 1348 O O . THR A 1 182 ? -29.556 15.359 30.015 1.00 98.31 182 THR A O 1
ATOM 1351 N N . SER A 1 183 ? -27.707 16.565 30.404 1.00 98.12 183 SER A N 1
ATOM 1352 C CA . SER A 1 183 ? -27.240 16.530 29.013 1.00 98.12 183 SER A CA 1
ATOM 1353 C C . SER A 1 183 ? -26.742 15.138 28.609 1.00 98.12 183 SER A C 1
ATOM 1355 O O . SER A 1 183 ? -26.094 14.448 29.400 1.00 98.12 183 SER A O 1
ATOM 1357 N N . ALA A 1 184 ? -26.975 14.769 27.347 1.00 98.19 184 ALA A N 1
ATOM 1358 C CA . ALA A 1 184 ? -26.292 13.659 26.680 1.00 98.19 184 ALA A CA 1
ATOM 1359 C C . ALA A 1 184 ? -24.812 13.985 26.378 1.00 98.19 184 ALA A C 1
ATOM 1361 O O . ALA A 1 184 ? -23.977 13.088 26.321 1.00 98.19 184 ALA A O 1
ATOM 1362 N N . THR A 1 185 ? -24.490 15.275 26.252 1.00 98.44 185 THR A N 1
ATOM 1363 C CA . THR A 1 185 ? -23.158 15.845 26.001 1.00 98.44 185 THR A CA 1
ATOM 1364 C C . THR A 1 185 ? -22.793 16.836 27.121 1.00 98.44 185 THR A C 1
ATOM 1366 O O . THR A 1 185 ? -22.796 18.057 26.926 1.00 98.44 185 THR A O 1
ATOM 1369 N N . PRO A 1 186 ? -22.596 16.382 28.371 1.00 98.31 186 PRO A N 1
ATOM 1370 C CA . PRO A 1 186 ? -22.181 17.269 29.450 1.00 98.31 186 PRO A CA 1
ATOM 1371 C C . PRO A 1 186 ? -20.742 17.760 29.251 1.00 98.31 186 PRO A C 1
ATOM 1373 O O . PRO A 1 186 ? -19.910 17.105 28.638 1.00 98.31 186 PRO A O 1
ATOM 1376 N N . THR A 1 187 ? -20.413 18.892 29.869 1.00 98.06 187 THR A N 1
ATOM 1377 C CA . THR A 1 187 ? -19.028 19.256 30.187 1.00 98.06 187 THR A CA 1
ATOM 1378 C C . THR A 1 187 ? -18.944 19.563 31.668 1.00 98.06 187 THR A C 1
ATOM 1380 O O . THR A 1 187 ? -19.664 20.432 32.164 1.00 98.06 187 THR A O 1
ATOM 1383 N N . LYS A 1 188 ? -18.062 18.862 32.381 1.00 98.12 188 LYS A N 1
ATOM 1384 C CA . LYS A 1 188 ? -17.763 19.120 33.787 1.00 98.12 188 LYS A CA 1
ATOM 1385 C C . LYS A 1 188 ? -16.295 19.497 33.932 1.00 98.12 188 LYS A C 1
ATOM 1387 O O . LYS A 1 188 ? -15.414 18.713 33.606 1.00 98.12 188 LYS A O 1
ATOM 1392 N N . ASN A 1 189 ? -16.036 20.695 34.445 1.00 97.56 189 ASN A N 1
ATOM 1393 C CA . ASN A 1 189 ? -14.703 21.154 34.830 1.00 97.56 189 ASN A CA 1
ATOM 1394 C C . ASN A 1 189 ? -14.549 21.012 36.357 1.00 97.56 189 ASN A C 1
ATOM 1396 O O . ASN A 1 189 ? -15.459 21.386 37.100 1.00 97.56 189 ASN A O 1
ATOM 1400 N N . PHE A 1 190 ? -13.421 20.463 36.810 1.00 97.31 190 PHE A N 1
ATOM 1401 C CA . PHE A 1 190 ? -13.060 20.280 38.221 1.00 97.31 190 PHE A CA 1
ATOM 1402 C C . PHE A 1 190 ? -11.893 21.183 38.669 1.00 97.31 190 PHE A C 1
ATOM 1404 O O . PHE A 1 190 ? -11.441 21.078 39.808 1.00 97.31 190 PHE A O 1
ATOM 1411 N N . GLY A 1 191 ? -11.374 22.040 37.785 1.00 96.81 191 GLY A N 1
ATOM 1412 C CA . GLY A 1 191 ? -10.301 23.008 38.043 1.00 96.81 191 GLY A CA 1
ATOM 1413 C C . GLY A 1 191 ? -8.882 22.427 38.075 1.00 96.81 191 GLY A C 1
ATOM 1414 O O . GLY A 1 191 ? -7.938 23.115 37.699 1.00 96.81 191 GLY A O 1
ATOM 1415 N N . SER A 1 192 ? -8.716 21.168 38.482 1.00 96.94 192 SER A N 1
ATOM 1416 C CA . SER A 1 192 ? -7.418 20.487 38.591 1.00 96.94 192 SER A CA 1
ATOM 1417 C C . SER A 1 192 ? -7.528 18.991 38.302 1.00 96.94 192 SER A C 1
ATOM 1419 O O . SER A 1 192 ? -8.587 18.396 38.509 1.00 96.94 192 SER A O 1
ATOM 1421 N N . ALA A 1 193 ? -6.438 18.353 37.868 1.00 97.56 193 ALA A N 1
ATOM 1422 C CA . ALA A 1 193 ? -6.363 16.892 37.793 1.00 97.56 193 ALA A CA 1
ATOM 1423 C C . ALA A 1 193 ? -6.559 16.247 39.182 1.00 97.56 193 ALA A C 1
ATOM 1425 O O . ALA A 1 193 ? -6.271 16.857 40.212 1.00 97.56 193 ALA A O 1
ATOM 1426 N N . GLY A 1 194 ? -7.089 15.027 39.210 1.00 97.12 194 GLY A N 1
ATOM 1427 C CA . GLY A 1 194 ? -7.366 14.272 40.429 1.00 97.12 194 GLY A CA 1
ATOM 1428 C C . GLY A 1 194 ? -8.407 13.170 40.223 1.00 97.12 194 GLY A C 1
ATOM 1429 O O . GLY A 1 194 ? -9.427 13.380 39.563 1.00 97.12 194 GLY A O 1
ATOM 1430 N N . LYS A 1 195 ? -8.157 12.004 40.830 1.00 98.19 195 LYS A N 1
ATOM 1431 C CA . LYS A 1 195 ? -8.993 10.797 40.748 1.00 98.19 195 LYS A CA 1
ATOM 1432 C C . LYS A 1 195 ? -10.366 11.017 41.399 1.00 98.19 195 LYS A C 1
ATOM 1434 O O . LYS A 1 195 ? -10.467 11.235 42.604 1.00 98.19 195 LYS A O 1
ATOM 1439 N N . ARG A 1 196 ? -11.432 10.957 40.600 1.00 97.75 196 ARG A N 1
ATOM 1440 C CA . ARG A 1 196 ? -12.826 11.264 40.974 1.00 97.75 196 ARG A CA 1
ATOM 1441 C C . ARG A 1 196 ? -13.782 10.230 40.377 1.00 97.75 196 ARG A C 1
ATOM 1443 O O . ARG A 1 196 ? -13.479 9.660 39.336 1.00 97.75 196 ARG A O 1
ATOM 1450 N N . ARG A 1 197 ? -14.943 9.998 41.002 1.00 98.00 197 ARG A N 1
ATOM 1451 C CA . ARG A 1 197 ? -15.989 9.086 40.492 1.00 98.00 197 ARG A CA 1
ATOM 1452 C C . ARG A 1 197 ? -17.224 9.872 40.058 1.00 98.00 197 ARG A C 1
ATOM 1454 O O . ARG A 1 197 ? -17.778 10.621 40.858 1.00 98.00 197 ARG A O 1
ATOM 1461 N N . GLN A 1 198 ? -17.653 9.669 38.816 1.00 97.88 198 GLN A N 1
ATOM 1462 C CA . GLN A 1 198 ? -18.839 10.271 38.200 1.00 97.88 198 GLN A CA 1
ATOM 1463 C C . GLN A 1 198 ? -19.857 9.163 37.913 1.00 97.88 198 GLN A C 1
ATOM 1465 O O . GLN A 1 198 ? -19.465 8.103 37.432 1.00 97.88 198 GLN A O 1
ATOM 1470 N N . THR A 1 199 ? -21.147 9.378 38.175 1.00 98.38 199 THR A N 1
ATOM 1471 C CA . THR A 1 199 ? -22.192 8.363 37.926 1.00 98.38 199 THR A CA 1
ATOM 1472 C C . THR A 1 199 ? -23.142 8.814 36.826 1.00 98.38 199 THR A C 1
ATOM 1474 O O . THR A 1 199 ? -23.762 9.868 36.944 1.00 98.38 199 THR A O 1
ATOM 1477 N N . LEU A 1 200 ? -23.303 7.993 35.792 1.00 98.62 200 LEU A N 1
ATOM 1478 C CA . LEU A 1 200 ? -24.361 8.092 34.793 1.00 98.62 200 LEU A CA 1
ATOM 1479 C C . LEU A 1 200 ? -25.549 7.223 35.207 1.00 98.62 200 LEU A C 1
ATOM 1481 O O . LEU A 1 200 ? -25.382 6.045 35.515 1.00 98.62 200 LEU A O 1
ATOM 1485 N N . MET A 1 201 ? -26.755 7.772 35.137 1.00 97.94 201 MET A N 1
ATOM 1486 C CA . MET A 1 201 ? -28.017 7.037 35.178 1.00 97.94 201 MET A CA 1
ATOM 1487 C C . MET A 1 201 ? -28.830 7.393 33.929 1.00 97.94 201 MET A C 1
ATOM 1489 O O . MET A 1 201 ? -28.972 8.577 33.622 1.00 97.94 201 MET A O 1
ATOM 1493 N N . VAL A 1 202 ? -29.381 6.401 33.226 1.00 97.62 202 VAL A N 1
ATOM 1494 C CA . VAL A 1 202 ? -30.306 6.620 32.101 1.00 97.62 202 VAL A CA 1
ATOM 1495 C C . VAL A 1 202 ? -31.543 5.745 32.273 1.00 97.62 202 VAL A C 1
ATOM 1497 O O . VAL A 1 202 ? -31.431 4.564 32.596 1.00 97.62 202 VAL A O 1
ATOM 1500 N N . THR A 1 203 ? -32.724 6.316 32.034 1.00 96.56 203 THR A N 1
ATOM 1501 C CA . THR A 1 203 ? -34.000 5.590 32.065 1.00 96.56 203 THR A CA 1
ATOM 1502 C C . THR A 1 203 ? -34.797 5.861 30.782 1.00 96.56 203 THR A C 1
ATOM 1504 O O . THR A 1 203 ? -35.191 7.011 30.574 1.00 96.56 203 THR A O 1
ATOM 1507 N N . PRO A 1 204 ? -35.099 4.841 29.954 1.00 96.56 204 PRO A N 1
ATOM 1508 C CA . PRO A 1 204 ? -34.588 3.466 30.011 1.00 96.56 204 PRO A CA 1
ATOM 1509 C C . PRO A 1 204 ? -33.146 3.364 29.481 1.00 96.56 204 PRO A C 1
ATOM 1511 O O . PRO A 1 204 ? -32.759 4.102 28.577 1.00 96.56 204 PRO A O 1
ATOM 1514 N N . TRP A 1 205 ? -32.366 2.396 29.973 1.00 97.12 205 TRP A N 1
ATOM 1515 C CA . TRP A 1 205 ? -31.030 2.100 29.428 1.00 97.12 205 TRP A CA 1
ATOM 1516 C C . TRP A 1 205 ? -31.050 1.682 27.953 1.00 97.12 205 TRP A C 1
ATOM 1518 O O . TRP A 1 205 ? -30.085 1.938 27.241 1.00 97.12 205 TRP A O 1
ATOM 1528 N N . SER A 1 206 ? -32.171 1.131 27.475 1.00 97.00 206 SER A N 1
ATOM 1529 C CA . SER A 1 206 ? -32.383 0.760 26.070 1.00 97.00 206 SER A CA 1
ATOM 1530 C C . SER A 1 206 ? -32.376 1.928 25.088 1.00 97.00 206 SER A C 1
ATOM 1532 O O . SER A 1 206 ? -32.366 1.706 23.883 1.00 97.00 206 SER A O 1
ATOM 1534 N N . ALA A 1 207 ? -32.398 3.167 25.583 1.00 98.00 207 ALA A N 1
ATOM 1535 C CA . ALA A 1 207 ? -32.211 4.341 24.750 1.00 98.00 207 ALA A CA 1
ATOM 1536 C C . ALA A 1 207 ? -30.738 4.580 24.381 1.00 98.00 207 ALA A C 1
ATOM 1538 O O . ALA A 1 207 ? -30.481 5.277 23.408 1.00 98.00 207 ALA A O 1
ATOM 1539 N N . VAL A 1 208 ? -29.764 4.058 25.137 1.00 98.38 208 VAL A N 1
ATOM 1540 C CA . VAL A 1 208 ? -28.334 4.318 24.888 1.00 98.38 208 VAL A CA 1
ATOM 1541 C C . VAL A 1 208 ? -27.850 3.493 23.696 1.00 98.38 208 VAL A C 1
ATOM 1543 O O . VAL A 1 208 ? -28.048 2.283 23.659 1.00 98.38 208 VAL A O 1
ATOM 1546 N N . GLN A 1 209 ? -27.217 4.149 22.722 1.00 98.06 209 GLN A N 1
ATOM 1547 C CA . GLN A 1 209 ? -26.685 3.518 21.507 1.00 98.06 209 GLN A CA 1
ATOM 1548 C C . GLN A 1 209 ? -25.163 3.635 21.413 1.00 98.06 209 GLN A C 1
ATOM 1550 O O . GLN A 1 209 ? -24.500 2.636 21.143 1.00 98.06 209 GLN A O 1
ATOM 1555 N N . ARG A 1 210 ? -24.604 4.819 21.693 1.00 98.56 210 ARG A N 1
ATOM 1556 C CA . ARG A 1 210 ? -23.152 5.058 21.741 1.00 98.56 210 ARG A CA 1
ATOM 1557 C C . ARG A 1 210 ? -22.763 5.657 23.087 1.00 98.56 210 ARG A C 1
ATOM 1559 O O . ARG A 1 210 ? -23.441 6.568 23.565 1.00 98.56 210 ARG A O 1
ATOM 1566 N N . ILE A 1 211 ? -21.675 5.160 23.674 1.00 98.75 211 ILE A N 1
ATOM 1567 C CA . ILE A 1 211 ? -20.954 5.824 24.767 1.00 98.75 211 ILE A CA 1
ATOM 1568 C C . ILE A 1 211 ? -19.560 6.142 24.243 1.00 98.75 211 ILE A C 1
ATOM 1570 O O . ILE A 1 211 ? -18.809 5.233 23.894 1.00 98.75 211 ILE A O 1
ATOM 1574 N N . ASN A 1 212 ? -19.228 7.427 24.200 1.00 98.81 212 ASN A N 1
ATOM 1575 C CA . ASN A 1 212 ? -17.961 7.922 23.694 1.00 98.81 212 ASN A CA 1
ATOM 1576 C C . ASN A 1 212 ? -17.264 8.766 24.770 1.00 98.81 212 ASN A C 1
ATOM 1578 O O . ASN A 1 212 ? -17.769 9.795 25.224 1.00 98.81 212 ASN A O 1
ATOM 1582 N N . ILE A 1 213 ? -16.109 8.276 25.206 1.00 98.69 213 ILE A N 1
ATOM 1583 C CA . ILE A 1 213 ? -15.204 8.896 26.176 1.00 98.69 213 ILE A CA 1
ATOM 1584 C C . ILE A 1 213 ? -13.785 9.031 25.601 1.00 98.69 213 ILE A C 1
ATOM 1586 O O . ILE A 1 213 ? -12.836 9.190 26.360 1.00 98.69 213 ILE A O 1
ATOM 1590 N N . GLY A 1 214 ? -13.620 8.935 24.281 1.00 98.19 214 GLY A N 1
ATOM 1591 C CA . GLY A 1 214 ? -12.322 8.998 23.614 1.00 98.19 214 GLY A CA 1
ATOM 1592 C C . GLY A 1 214 ? -12.408 8.458 22.191 1.00 98.19 214 GLY A C 1
ATOM 1593 O O . GLY A 1 214 ? -12.585 7.253 22.010 1.00 98.19 214 GLY A O 1
ATOM 1594 N N . TYR A 1 215 ? -12.286 9.343 21.202 1.00 98.19 215 TYR A N 1
ATOM 1595 C CA . TYR A 1 215 ? -12.251 9.031 19.775 1.00 98.19 215 TYR A CA 1
ATOM 1596 C C . TYR A 1 215 ? -11.767 10.231 18.946 1.00 98.19 215 TYR A C 1
ATOM 1598 O O . TYR A 1 215 ? -12.189 11.359 19.192 1.00 98.19 215 TYR A O 1
ATOM 1606 N N . ASP A 1 216 ? -10.942 9.997 17.928 1.00 95.62 216 ASP A N 1
ATOM 1607 C CA . ASP A 1 216 ? -10.438 11.032 17.010 1.00 95.62 216 ASP A CA 1
ATOM 1608 C C . ASP A 1 216 ? -10.294 10.563 15.545 1.00 95.62 216 ASP A C 1
ATOM 1610 O O . ASP A 1 216 ? -9.812 11.324 14.706 1.00 95.62 216 ASP A O 1
ATOM 1614 N N . ALA A 1 217 ? -10.693 9.320 15.240 1.00 94.44 217 ALA A N 1
ATOM 1615 C CA . ALA A 1 217 ? -10.408 8.616 13.983 1.00 94.44 217 ALA A CA 1
ATOM 1616 C C . ALA A 1 217 ? -8.907 8.556 13.600 1.00 94.44 217 ALA A C 1
ATOM 1618 O O . ALA A 1 217 ? -8.584 8.377 12.424 1.00 94.44 217 ALA A O 1
ATOM 1619 N N . GLY A 1 218 ? -7.983 8.699 14.560 1.00 90.44 218 GLY A N 1
ATOM 1620 C CA . GLY A 1 218 ? -6.538 8.814 14.320 1.00 90.44 218 GLY A CA 1
ATOM 1621 C C . GLY A 1 218 ? -5.865 7.559 13.748 1.00 90.44 218 GLY A C 1
ATOM 1622 O O . GLY A 1 218 ? -4.749 7.642 13.237 1.00 90.44 218 GLY A O 1
ATOM 1623 N N . ASP A 1 219 ? -6.551 6.418 13.796 1.00 86.50 219 ASP A N 1
ATOM 1624 C CA . ASP A 1 219 ? -6.187 5.143 13.174 1.00 86.50 219 ASP A CA 1
ATOM 1625 C C . ASP A 1 219 ? -6.799 4.960 11.764 1.00 86.50 219 ASP A C 1
ATOM 1627 O O . ASP A 1 219 ? -6.532 3.964 11.095 1.00 86.50 219 ASP A O 1
ATOM 1631 N N . GLY A 1 220 ? -7.644 5.895 11.311 1.00 86.50 220 GLY A N 1
ATOM 1632 C CA . GLY A 1 220 ? -8.444 5.791 10.087 1.00 86.50 220 GLY A CA 1
ATOM 1633 C C . GLY A 1 220 ? -9.841 5.195 10.306 1.00 86.50 220 GLY A C 1
ATOM 1634 O O . GLY A 1 220 ? -10.265 4.337 9.530 1.00 86.50 220 GLY A O 1
ATOM 1635 N N . GLY A 1 221 ? -10.512 5.533 11.411 1.00 89.56 221 GLY A N 1
ATOM 1636 C CA . GLY A 1 221 ? -11.925 5.208 11.663 1.00 89.56 221 GLY A CA 1
ATOM 1637 C C . GLY A 1 221 ? -12.920 6.118 10.910 1.00 89.56 221 GLY A C 1
ATOM 1638 O O . GLY A 1 221 ? -12.529 6.967 10.109 1.00 89.56 221 GLY A O 1
ATOM 1639 N N . THR A 1 222 ? -14.229 5.962 11.157 1.00 92.00 222 THR A N 1
ATOM 1640 C CA . THR A 1 222 ? -15.273 6.803 10.524 1.00 92.00 222 THR A CA 1
ATOM 1641 C C . THR A 1 222 ? -15.364 8.223 11.111 1.00 92.00 222 THR A C 1
ATOM 1643 O O . THR A 1 222 ? -15.152 8.443 12.303 1.00 92.00 222 THR A O 1
ATOM 1646 N N . TYR A 1 223 ? -15.777 9.189 10.286 1.00 91.44 223 TYR A N 1
ATOM 1647 C CA . TYR A 1 223 ? -16.148 10.546 10.706 1.00 91.44 223 TYR A CA 1
ATOM 1648 C C . TYR A 1 223 ? -17.592 10.653 11.256 1.00 91.44 223 TYR A C 1
ATOM 1650 O O . TYR A 1 223 ? -17.984 11.720 11.725 1.00 91.44 223 TYR A O 1
ATOM 1658 N N . ASP A 1 224 ? -18.377 9.565 11.241 1.00 93.94 224 ASP A N 1
ATOM 1659 C CA . ASP A 1 224 ? -19.748 9.499 11.796 1.00 93.94 224 ASP A CA 1
ATOM 1660 C C . ASP A 1 224 ? -19.790 9.342 13.334 1.00 93.94 224 ASP A C 1
ATOM 1662 O O . ASP A 1 224 ? -20.861 9.367 13.961 1.00 93.94 224 ASP A O 1
ATOM 1666 N N . ILE A 1 225 ? -18.624 9.149 13.956 1.00 96.38 225 ILE A N 1
ATOM 1667 C CA . ILE A 1 225 ? -18.433 9.162 15.407 1.00 96.38 225 ILE A CA 1
ATOM 1668 C C . ILE A 1 225 ? -17.812 10.507 15.787 1.00 96.38 225 ILE A C 1
ATOM 1670 O O . ILE A 1 225 ? -16.774 10.907 15.263 1.00 96.38 225 ILE A O 1
ATOM 1674 N N . GLU A 1 226 ? -18.463 11.219 16.706 1.00 96.56 226 GLU A N 1
ATOM 1675 C CA . GLU A 1 226 ? -17.987 12.512 17.192 1.00 96.56 226 GLU A CA 1
ATOM 1676 C C . GLU A 1 226 ? -16.592 12.442 17.830 1.00 96.56 226 GLU A C 1
ATOM 1678 O O . GLU A 1 226 ? -16.273 11.526 18.588 1.00 96.56 226 GLU A O 1
ATOM 1683 N N . PHE A 1 227 ? -15.761 13.449 17.559 1.00 97.75 227 PHE A N 1
ATOM 1684 C CA . PHE A 1 227 ? -14.421 13.518 18.133 1.00 97.75 227 PHE A CA 1
ATOM 1685 C C . PHE A 1 227 ? -14.478 13.969 19.597 1.00 97.75 227 PHE A C 1
ATOM 1687 O O . PHE A 1 227 ? -14.955 15.062 19.915 1.00 97.75 227 PHE A O 1
ATOM 1694 N N . VAL A 1 228 ? -13.958 13.123 20.483 1.00 98.31 228 VAL A N 1
ATOM 1695 C CA . VAL A 1 228 ? -13.872 13.316 21.932 1.00 98.31 228 VAL A CA 1
ATOM 1696 C C . VAL A 1 228 ? -12.410 13.084 22.331 1.00 98.31 228 VAL A C 1
ATOM 1698 O O . VAL A 1 228 ? -11.909 11.980 22.136 1.00 98.31 228 VAL A O 1
ATOM 1701 N N . PRO A 1 229 ? -11.690 14.081 22.876 1.00 97.38 229 PRO A N 1
ATOM 1702 C CA . PRO A 1 229 ? -10.301 13.888 23.298 1.00 97.38 229 PRO A CA 1
ATOM 1703 C C . PRO A 1 229 ? -10.215 12.927 24.495 1.00 97.38 229 PRO A C 1
ATOM 1705 O O . PRO A 1 229 ? -11.236 12.623 25.111 1.00 97.38 229 PRO A O 1
ATOM 1708 N N . ASP A 1 230 ? -9.002 12.513 24.871 1.00 97.31 230 ASP A N 1
ATOM 1709 C CA . ASP A 1 230 ? -8.730 11.767 26.111 1.00 97.31 230 ASP A CA 1
ATOM 1710 C C . ASP A 1 230 ? -9.522 12.325 27.314 1.00 97.31 230 ASP A C 1
ATOM 1712 O O . ASP A 1 230 ? -9.428 13.508 27.654 1.00 97.31 230 ASP A O 1
ATOM 1716 N N . GLN A 1 231 ? -10.322 11.462 27.946 1.00 98.00 231 GLN A N 1
ATOM 1717 C CA . GLN A 1 231 ? -11.142 11.781 29.119 1.00 98.00 231 GLN A CA 1
ATOM 1718 C C . GLN A 1 231 ? -10.522 11.298 30.439 1.00 98.00 231 GLN A C 1
ATOM 1720 O O . GLN A 1 231 ? -11.109 11.490 31.509 1.00 98.00 231 GLN A O 1
ATOM 1725 N N . GLN A 1 232 ? -9.335 10.688 30.380 1.00 98.06 232 GLN A N 1
ATOM 1726 C CA . GLN A 1 232 ? -8.544 10.225 31.521 1.00 98.06 232 GLN A CA 1
ATOM 1727 C C . GLN A 1 232 ? -9.347 9.313 32.451 1.00 98.06 232 GLN A C 1
ATOM 1729 O O . GLN A 1 232 ? -9.252 9.397 33.678 1.00 98.06 232 GLN A O 1
ATOM 1734 N N . VAL A 1 233 ? -10.172 8.444 31.860 1.00 98.69 233 VAL A N 1
ATOM 1735 C CA . VAL A 1 233 ? -10.918 7.413 32.579 1.00 98.69 233 VAL A CA 1
ATOM 1736 C C . VAL A 1 233 ? -9.988 6.237 32.865 1.00 98.69 233 VAL A C 1
ATOM 1738 O O . VAL A 1 233 ? -9.464 5.622 31.943 1.00 98.69 233 VAL A O 1
ATOM 1741 N N . SER A 1 234 ? -9.805 5.892 34.139 1.00 98.44 234 SER A N 1
ATOM 1742 C CA . SER A 1 234 ? -8.987 4.749 34.579 1.00 98.44 234 SER A CA 1
ATOM 1743 C C . SER A 1 234 ? -9.803 3.559 35.091 1.00 98.44 234 SER A C 1
ATOM 1745 O O . SER A 1 234 ? -9.262 2.486 35.359 1.00 98.44 234 SER A O 1
ATOM 1747 N N . LYS A 1 235 ? -11.127 3.713 35.224 1.00 98.38 235 LYS A N 1
ATOM 1748 C CA . LYS A 1 235 ? -12.049 2.609 35.526 1.00 98.38 235 LYS A CA 1
ATOM 1749 C C . LYS A 1 235 ? -13.465 2.918 35.051 1.00 98.38 235 LYS A C 1
ATOM 1751 O O . LYS A 1 235 ? -13.950 4.030 35.259 1.00 98.38 235 LYS A O 1
ATOM 1756 N N . VAL A 1 236 ? -14.149 1.907 34.524 1.00 98.25 236 VAL A N 1
ATOM 1757 C CA . VAL A 1 236 ? -15.598 1.917 34.281 1.00 98.25 236 VAL A CA 1
ATOM 1758 C C . VAL A 1 236 ? -16.233 0.792 35.099 1.00 98.25 236 VAL A C 1
ATOM 1760 O O . VAL A 1 236 ? -15.696 -0.311 35.179 1.00 98.25 236 VAL A O 1
ATOM 1763 N N . GLU A 1 237 ? -17.362 1.068 35.744 1.00 97.94 237 GLU A N 1
ATOM 1764 C CA . GLU A 1 237 ? -18.113 0.117 36.570 1.00 97.94 237 GLU A CA 1
ATOM 1765 C C . GLU A 1 237 ? -19.587 0.134 36.139 1.00 97.94 237 GLU A C 1
ATOM 1767 O O . GLU A 1 237 ? -20.106 1.180 35.760 1.00 97.94 237 GLU A O 1
ATOM 1772 N N . GLY A 1 238 ? -20.288 -1.003 36.196 1.00 96.88 238 GLY A N 1
ATOM 1773 C CA . GLY A 1 238 ? -21.724 -1.061 35.867 1.00 96.88 238 GLY A CA 1
ATOM 1774 C C . GLY A 1 238 ? -22.076 -1.046 34.371 1.00 96.88 238 GLY A C 1
ATOM 1775 O O . GLY A 1 238 ? -23.255 -0.981 34.041 1.00 96.88 238 GLY A O 1
ATOM 1776 N N . LEU A 1 239 ? -21.098 -1.152 33.459 1.00 97.00 239 LEU A N 1
ATOM 1777 C CA . LEU A 1 239 ? -21.317 -1.108 31.999 1.00 97.00 239 LEU A CA 1
ATOM 1778 C C . LEU A 1 239 ? -22.341 -2.147 31.489 1.00 97.00 239 LEU A C 1
ATOM 1780 O O . LEU A 1 239 ? -23.031 -1.906 30.502 1.00 97.00 239 LEU A O 1
ATOM 1784 N N . HIS A 1 240 ? -22.525 -3.257 32.213 1.00 95.94 240 HIS A N 1
ATOM 1785 C CA . HIS A 1 240 ? -23.559 -4.259 31.934 1.00 95.94 240 HIS A CA 1
ATOM 1786 C C . HIS A 1 240 ? -24.998 -3.702 31.903 1.00 95.94 240 HIS A C 1
ATOM 1788 O O . HIS A 1 240 ? -25.874 -4.360 31.348 1.00 95.94 240 HIS A O 1
ATOM 1794 N N . HIS A 1 241 ? -25.263 -2.508 32.454 1.00 96.25 241 HIS A N 1
ATOM 1795 C CA . HIS A 1 241 ? -26.579 -1.853 32.378 1.00 96.25 241 HIS A CA 1
ATOM 1796 C C . HIS A 1 241 ? -27.025 -1.542 30.940 1.00 96.25 241 HIS A C 1
ATOM 1798 O O . HIS A 1 241 ? -28.225 -1.489 30.691 1.00 96.25 241 HIS A O 1
ATOM 1804 N N . VAL A 1 242 ? -26.092 -1.369 29.994 1.00 97.19 242 VAL A N 1
ATOM 1805 C CA . VAL A 1 242 ? -26.392 -1.121 28.565 1.00 97.19 242 VAL A CA 1
ATOM 1806 C C . VAL A 1 242 ? -26.128 -2.329 27.656 1.00 97.19 242 VAL A C 1
ATOM 1808 O O . VAL A 1 242 ? -26.356 -2.242 26.453 1.00 97.19 242 VAL A O 1
ATOM 1811 N N . ARG A 1 243 ? -25.700 -3.467 28.222 1.00 96.31 243 ARG A N 1
ATOM 1812 C CA . ARG A 1 243 ? -25.318 -4.703 27.509 1.00 96.31 243 ARG A CA 1
ATOM 1813 C C . ARG A 1 243 ? -26.254 -5.098 26.348 1.00 96.31 243 ARG A C 1
ATOM 1815 O O . ARG A 1 243 ? -25.735 -5.336 25.264 1.00 96.31 243 ARG A O 1
ATOM 1822 N N . PRO A 1 244 ? -27.595 -5.134 26.494 1.00 96.06 244 PRO A N 1
ATOM 1823 C CA . PRO A 1 244 ? -28.476 -5.599 25.417 1.00 96.06 244 PRO A CA 1
ATOM 1824 C C . PRO A 1 244 ? -28.726 -4.580 24.290 1.00 96.06 244 PRO A C 1
ATOM 1826 O O . PRO A 1 244 ? -29.490 -4.886 23.379 1.00 96.06 244 PRO A O 1
ATOM 1829 N N . TRP A 1 245 ? -28.172 -3.361 24.371 1.00 97.56 245 TRP A N 1
ATOM 1830 C CA . TRP A 1 245 ? -28.571 -2.231 23.512 1.00 97.56 245 TRP A CA 1
ATOM 1831 C C . TRP A 1 245 ? -27.423 -1.338 23.032 1.00 97.56 245 TRP A C 1
ATOM 1833 O O . TRP A 1 245 ? -27.593 -0.632 22.039 1.00 97.56 245 TRP A O 1
ATOM 1843 N N . LEU A 1 246 ? -26.277 -1.342 23.722 1.00 98.62 246 LEU A N 1
ATOM 1844 C CA . LEU A 1 246 ? -25.110 -0.560 23.324 1.00 98.62 246 LEU A CA 1
ATOM 1845 C C . LEU A 1 246 ? -24.581 -1.076 21.984 1.00 98.62 246 LEU A C 1
ATOM 1847 O O . LEU A 1 246 ? -24.141 -2.220 21.893 1.00 98.62 246 LEU A O 1
ATOM 1851 N N . ARG A 1 247 ? -24.596 -0.203 20.978 1.00 98.62 247 ARG A N 1
ATOM 1852 C CA . ARG A 1 247 ? -24.058 -0.468 19.645 1.00 98.62 247 ARG A CA 1
ATOM 1853 C C . ARG A 1 247 ? -22.596 -0.084 19.511 1.00 98.62 247 ARG A C 1
ATOM 1855 O O . ARG A 1 247 ? -21.852 -0.765 18.820 1.00 98.62 247 ARG A O 1
ATOM 1862 N N . GLN A 1 248 ? -22.176 0.998 20.163 1.00 98.69 248 GLN A N 1
ATOM 1863 C CA . GLN A 1 248 ? -20.846 1.567 19.947 1.00 98.69 248 GLN A CA 1
ATOM 1864 C C . GLN A 1 248 ? -20.196 2.008 21.259 1.00 98.69 248 GLN A C 1
ATOM 1866 O O . GLN A 1 248 ? -20.796 2.737 22.057 1.00 98.69 248 GLN A O 1
ATOM 1871 N N . TRP A 1 249 ? -18.954 1.580 21.472 1.00 98.81 249 TRP A N 1
ATOM 1872 C CA . TRP A 1 249 ? -18.122 1.993 22.599 1.00 98.81 249 TRP A CA 1
ATOM 1873 C C . TRP A 1 249 ? -16.842 2.653 22.096 1.00 98.81 249 TRP A C 1
ATOM 1875 O O . TRP A 1 249 ? -16.100 2.040 21.331 1.00 98.81 249 TRP A O 1
ATOM 1885 N N . CYS A 1 250 ? -16.551 3.865 22.569 1.00 98.81 250 CYS A N 1
ATOM 1886 C CA . CYS A 1 250 ? -15.313 4.562 22.235 1.00 98.81 250 CYS A CA 1
ATOM 1887 C C . CYS A 1 250 ? -14.599 5.037 23.503 1.00 98.81 250 CYS A C 1
ATOM 1889 O O . CYS A 1 250 ? -15.166 5.796 24.291 1.00 98.81 250 CYS A O 1
ATOM 1891 N N . SER A 1 251 ? -13.362 4.588 23.711 1.00 98.56 251 SER A N 1
ATOM 1892 C CA . SER A 1 251 ? -12.508 4.978 24.835 1.00 98.56 251 SER A CA 1
ATOM 1893 C C . SER A 1 251 ? -11.022 5.049 24.482 1.00 98.56 251 SER A C 1
ATOM 1895 O O . SER A 1 251 ? -10.181 4.816 25.353 1.00 98.56 251 SER A O 1
ATOM 1897 N N . SER A 1 252 ? -10.689 5.394 23.237 1.00 98.50 252 SER A N 1
ATOM 1898 C CA . SER A 1 252 ? -9.314 5.657 22.793 1.00 98.50 252 SER A CA 1
ATOM 1899 C C . SER A 1 252 ? -8.574 6.585 23.769 1.00 98.50 252 SER A C 1
ATOM 1901 O O . SER A 1 252 ? -9.197 7.423 24.427 1.00 98.50 252 SER A O 1
ATOM 1903 N N . TYR A 1 253 ? -7.258 6.417 23.906 1.00 98.19 253 TYR A N 1
ATOM 1904 C CA . TYR A 1 253 ? -6.358 7.127 24.838 1.00 98.19 253 TYR A CA 1
ATOM 1905 C C . TYR A 1 253 ? -6.599 6.911 26.347 1.00 98.19 253 TYR A C 1
ATOM 1907 O O . TYR A 1 253 ? -5.736 7.250 27.157 1.00 98.19 253 TYR A O 1
ATOM 1915 N N . ASN A 1 254 ? -7.733 6.332 26.760 1.00 98.38 254 ASN A N 1
ATOM 1916 C CA . ASN A 1 254 ? -8.064 6.184 28.179 1.00 98.38 254 ASN A CA 1
ATOM 1917 C C . ASN A 1 254 ? -7.264 5.063 28.870 1.00 98.38 254 ASN A C 1
ATOM 1919 O O . ASN A 1 254 ? -6.740 4.137 28.253 1.00 98.38 254 ASN A O 1
ATOM 1923 N N . GLN A 1 255 ? -7.232 5.126 30.201 1.00 97.69 255 GLN A N 1
ATOM 1924 C CA . GLN A 1 255 ? -6.373 4.331 31.083 1.00 97.69 255 GLN A CA 1
ATOM 1925 C C . GLN A 1 255 ? -7.107 3.119 31.695 1.00 97.69 255 GLN A C 1
ATOM 1927 O O . GLN A 1 255 ? -6.807 2.692 32.810 1.00 97.69 255 GLN A O 1
ATOM 1932 N N . ILE A 1 256 ? -8.120 2.587 31.004 1.00 98.62 256 ILE A N 1
ATOM 1933 C CA . ILE A 1 256 ? -8.981 1.508 31.512 1.00 98.62 256 ILE A CA 1
ATOM 1934 C C . ILE A 1 256 ? -8.241 0.164 31.372 1.00 98.62 256 ILE A C 1
ATOM 1936 O O . ILE A 1 256 ? -7.940 -0.224 30.249 1.00 98.62 256 ILE A O 1
ATOM 1940 N N . PRO A 1 257 ? -7.970 -0.588 32.458 1.00 98.38 257 PRO A N 1
ATOM 1941 C CA . PRO A 1 257 ? -7.130 -1.787 32.379 1.00 98.38 257 PRO A CA 1
ATOM 1942 C C . PRO A 1 257 ? -7.850 -3.042 31.862 1.00 98.38 257 PRO A C 1
ATOM 1944 O O . PRO A 1 257 ? -7.193 -3.980 31.408 1.00 98.38 257 PRO A O 1
ATOM 1947 N N . SER A 1 258 ? -9.183 -3.090 31.947 1.00 98.56 258 SER A N 1
ATOM 1948 C CA . SER A 1 258 ? -9.998 -4.240 31.537 1.00 98.56 258 SER A CA 1
ATOM 1949 C C . SER A 1 258 ? -11.406 -3.799 31.125 1.00 98.56 258 SER A C 1
ATOM 1951 O O . SER A 1 258 ? -12.001 -2.949 31.795 1.00 98.56 258 SER A O 1
ATOM 1953 N N . LEU A 1 259 ? -11.938 -4.375 30.041 1.00 98.69 259 LEU A N 1
ATOM 1954 C CA . LEU A 1 259 ? -13.286 -4.120 29.514 1.00 98.69 259 LEU A CA 1
ATOM 1955 C C . LEU A 1 259 ? -14.048 -5.439 29.277 1.00 98.69 259 LEU A C 1
ATOM 1957 O O . LEU A 1 259 ? -13.581 -6.321 28.557 1.00 98.69 259 LEU A O 1
ATOM 1961 N N . ASP A 1 260 ? -15.244 -5.568 29.863 1.00 98.56 260 ASP A N 1
ATOM 1962 C CA . ASP A 1 260 ? -16.127 -6.732 29.685 1.00 98.56 260 ASP A CA 1
ATOM 1963 C C . ASP A 1 260 ? -17.315 -6.403 28.771 1.00 98.56 260 ASP A C 1
ATOM 1965 O O . ASP A 1 260 ? -18.319 -5.847 29.222 1.00 98.56 260 ASP A O 1
ATOM 1969 N N . PHE A 1 261 ? -17.209 -6.797 27.500 1.00 98.75 261 PHE A N 1
ATOM 1970 C CA . PHE A 1 261 ? -18.285 -6.723 26.509 1.00 98.75 261 PHE A CA 1
ATOM 1971 C C . PHE A 1 261 ? -19.014 -8.063 26.337 1.00 98.75 261 PHE A C 1
ATOM 1973 O O . PHE A 1 261 ? -19.731 -8.258 25.356 1.00 98.75 261 PHE A O 1
ATOM 1980 N N . SER A 1 262 ? -18.883 -9.008 27.277 1.00 98.19 262 SER A N 1
ATOM 1981 C CA . SER A 1 262 ? -19.539 -10.307 27.109 1.00 98.19 262 SER A CA 1
ATOM 1982 C C . SER A 1 262 ? -21.058 -10.180 27.007 1.00 98.19 262 SER A C 1
ATOM 1984 O O . SER A 1 262 ? -21.689 -9.542 27.850 1.00 98.19 262 SER A O 1
ATOM 1986 N N . ASN A 1 263 ? -21.663 -10.832 26.014 1.00 98.44 263 ASN A N 1
ATOM 1987 C CA . ASN A 1 263 ? -23.094 -10.779 25.693 1.00 98.44 263 ASN A CA 1
ATOM 1988 C C . ASN A 1 263 ? -23.600 -9.372 25.318 1.00 98.44 263 ASN A C 1
ATOM 1990 O O . ASN A 1 263 ? -24.780 -9.073 25.511 1.00 98.44 263 ASN A O 1
ATOM 1994 N N . PHE A 1 264 ? -22.729 -8.486 24.819 1.00 98.75 264 PHE A N 1
ATOM 1995 C CA . PHE A 1 264 ? -23.146 -7.215 24.222 1.00 98.75 264 PHE A CA 1
ATOM 1996 C C . PHE A 1 264 ? -23.619 -7.466 22.784 1.00 98.75 264 PHE A C 1
ATOM 1998 O O . PHE A 1 264 ? -22.947 -7.152 21.807 1.00 98.75 264 PHE A O 1
ATOM 2005 N N . GLU A 1 265 ? -24.788 -8.092 22.657 1.00 98.38 265 GLU A N 1
ATOM 2006 C CA . GLU A 1 265 ? -25.261 -8.671 21.394 1.00 98.38 265 GLU A CA 1
ATOM 2007 C C . GLU A 1 265 ? -25.583 -7.646 20.298 1.00 98.38 265 GLU A C 1
ATOM 2009 O O . GLU A 1 265 ? -25.726 -8.031 19.142 1.00 98.38 265 GLU A O 1
ATOM 2014 N N . GLN A 1 266 ? -25.696 -6.357 20.628 1.00 98.56 266 GLN A N 1
ATOM 2015 C CA . GLN A 1 266 ? -25.930 -5.271 19.665 1.00 98.56 266 GLN A CA 1
ATOM 2016 C C . GLN A 1 266 ? -24.665 -4.463 19.328 1.00 98.56 266 GLN A C 1
ATOM 2018 O O . GLN A 1 266 ? -24.745 -3.564 18.498 1.00 98.56 266 GLN A O 1
ATOM 2023 N N . LEU A 1 267 ? -23.524 -4.757 19.959 1.00 98.81 267 LEU A N 1
ATOM 2024 C CA . LEU A 1 267 ? -22.279 -4.000 19.810 1.00 98.81 267 LEU A CA 1
ATOM 2025 C C . LEU A 1 267 ? -21.656 -4.265 18.436 1.00 98.81 267 LEU A C 1
ATOM 2027 O O . LEU A 1 267 ? -21.219 -5.382 18.177 1.00 98.81 267 LEU A O 1
ATOM 2031 N N . ASP A 1 268 ? -21.621 -3.238 17.587 1.00 98.56 268 ASP A N 1
ATOM 2032 C CA . ASP A 1 268 ? -21.072 -3.263 16.227 1.00 98.56 268 ASP A CA 1
ATOM 2033 C C . ASP A 1 268 ? -19.688 -2.603 16.109 1.00 98.56 268 ASP A C 1
ATOM 2035 O O . ASP A 1 268 ? -18.895 -3.011 15.259 1.00 98.56 268 ASP A O 1
ATOM 2039 N N . THR A 1 269 ? -19.360 -1.651 16.992 1.00 98.75 269 THR A N 1
ATOM 2040 C CA . THR A 1 269 ? -18.098 -0.892 16.951 1.00 98.75 269 THR A CA 1
ATOM 2041 C C . THR A 1 269 ? -17.446 -0.781 18.332 1.00 98.75 269 THR A C 1
ATOM 2043 O O . THR A 1 269 ? -18.081 -0.331 19.293 1.00 98.75 269 THR A O 1
ATOM 2046 N N . ILE A 1 270 ? -16.152 -1.105 18.422 1.00 98.81 270 ILE A N 1
ATOM 2047 C CA . ILE A 1 270 ? -15.294 -0.812 19.580 1.00 98.81 270 ILE A CA 1
ATOM 2048 C C . ILE A 1 270 ? -14.085 0.014 19.128 1.00 98.81 270 ILE A C 1
ATOM 2050 O O . ILE A 1 270 ? -13.333 -0.418 18.259 1.00 98.81 270 ILE A O 1
ATOM 2054 N N . GLU A 1 271 ? -13.872 1.161 19.774 1.00 98.56 271 GLU A N 1
ATOM 2055 C CA . GLU A 1 271 ? -12.715 2.042 19.580 1.00 98.56 271 GLU A CA 1
ATOM 2056 C C . GLU A 1 271 ? -11.916 2.160 20.887 1.00 98.56 271 GLU A C 1
ATOM 2058 O O . GLU A 1 271 ? -12.415 2.691 21.883 1.00 98.56 271 GLU A O 1
ATOM 2063 N N . CYS A 1 272 ? -10.688 1.645 20.915 1.00 98.44 272 CYS A N 1
ATOM 2064 C CA . CYS A 1 272 ? -9.749 1.704 22.046 1.00 98.44 272 CYS A CA 1
ATOM 2065 C C . CYS A 1 272 ? -8.315 2.019 21.569 1.00 98.44 272 CYS A C 1
ATOM 2067 O O . CYS A 1 272 ? -7.341 1.529 22.133 1.00 98.44 272 CYS A O 1
ATOM 2069 N N . TYR A 1 273 ? -8.178 2.823 20.511 1.00 98.19 273 TYR A N 1
ATOM 2070 C CA . TYR A 1 273 ? -6.879 3.217 19.955 1.00 98.19 273 TYR A CA 1
ATOM 2071 C C . TYR A 1 273 ? -6.018 3.944 20.998 1.00 98.19 273 TYR A C 1
ATOM 2073 O O . TYR A 1 273 ? -6.509 4.834 21.695 1.00 98.19 273 TYR A O 1
ATOM 2081 N N . LEU A 1 274 ? -4.740 3.577 21.126 1.00 98.12 274 LEU A N 1
ATOM 2082 C CA . LEU A 1 274 ? -3.797 4.152 22.097 1.00 98.12 274 LEU A CA 1
ATOM 2083 C C . LEU A 1 274 ? -4.252 4.048 23.570 1.00 98.12 274 LEU A C 1
ATOM 2085 O O . LEU A 1 274 ? -3.729 4.745 24.447 1.00 98.12 274 LEU A O 1
ATOM 2089 N N . SER A 1 275 ? -5.188 3.144 23.889 1.00 98.06 275 SER A N 1
ATOM 2090 C CA . SER A 1 275 ? -5.568 2.784 25.262 1.00 98.06 275 SER A CA 1
ATOM 2091 C C . SER A 1 275 ? -4.503 1.890 25.918 1.00 98.06 275 SER A C 1
ATOM 2093 O O . SER A 1 275 ? -4.800 0.810 26.423 1.00 98.06 275 SER A O 1
ATOM 2095 N N . THR A 1 276 ? -3.249 2.348 25.954 1.00 97.56 276 THR A N 1
ATOM 2096 C CA . THR A 1 276 ? -2.039 1.602 26.372 1.00 97.56 276 THR A CA 1
ATOM 2097 C C . THR A 1 276 ? -2.131 0.876 27.722 1.00 97.56 276 THR A C 1
ATOM 2099 O O . THR A 1 276 ? -1.389 -0.075 27.959 1.00 97.56 276 THR A O 1
ATOM 2102 N N . SER A 1 277 ? -3.042 1.274 28.617 1.00 98.00 277 SER A N 1
ATOM 2103 C CA . SER A 1 277 ? -3.289 0.590 29.900 1.00 98.00 277 SER A CA 1
ATOM 2104 C C . SER A 1 277 ? -4.158 -0.673 29.789 1.00 98.00 277 SER A C 1
ATOM 2106 O O . SER A 1 277 ? -4.147 -1.484 30.715 1.00 98.00 277 SER A O 1
ATOM 2108 N N . LEU A 1 278 ? -4.911 -0.845 28.698 1.00 98.81 278 LEU A N 1
ATOM 2109 C CA . LEU A 1 278 ? -5.865 -1.933 28.482 1.00 98.81 278 LEU A CA 1
ATOM 2110 C C . LEU A 1 278 ? -5.130 -3.260 28.272 1.00 98.81 278 LEU A C 1
ATOM 2112 O O . LEU A 1 278 ? -4.467 -3.462 27.259 1.00 98.81 278 LEU A O 1
ATOM 2116 N N . GLN A 1 279 ? -5.253 -4.174 29.235 1.00 98.69 279 GLN A N 1
ATOM 2117 C CA . GLN A 1 279 ? -4.577 -5.479 29.234 1.00 98.69 279 GLN A CA 1
ATOM 2118 C C . GLN A 1 279 ? -5.516 -6.645 28.915 1.00 98.69 279 GLN A C 1
ATOM 2120 O O . GLN A 1 279 ? -5.054 -7.734 28.569 1.00 98.69 279 GLN A O 1
ATOM 2125 N N . GLN A 1 280 ? -6.828 -6.438 29.050 1.00 98.75 280 GLN A N 1
ATOM 2126 C CA . GLN A 1 280 ? -7.844 -7.477 28.907 1.00 98.75 280 GLN A CA 1
ATOM 2127 C C . GLN A 1 280 ? -9.109 -6.923 28.246 1.00 98.75 280 GLN A C 1
ATOM 2129 O O . GLN A 1 280 ? -9.643 -5.899 28.673 1.00 98.75 280 GLN A O 1
ATOM 2134 N N . VAL A 1 281 ? -9.636 -7.651 27.264 1.00 98.75 281 VAL A N 1
ATOM 2135 C CA . VAL A 1 281 ? -10.978 -7.432 26.720 1.00 98.75 281 VAL A CA 1
ATOM 2136 C C . VAL A 1 281 ? -11.709 -8.769 26.607 1.00 98.75 281 VAL A C 1
ATOM 2138 O O . VAL A 1 281 ? -11.103 -9.784 26.270 1.00 98.75 281 VAL A O 1
ATOM 2141 N N . ASN A 1 282 ? -13.004 -8.786 26.923 1.00 98.69 282 ASN A N 1
ATOM 2142 C CA . ASN A 1 282 ? -13.853 -9.973 26.817 1.00 98.69 282 ASN A CA 1
ATOM 2143 C C . ASN A 1 282 ? -14.943 -9.754 25.761 1.00 98.69 282 ASN A C 1
ATOM 2145 O O . ASN A 1 282 ? -15.865 -8.971 25.984 1.00 98.69 282 ASN A O 1
ATOM 2149 N N . LEU A 1 283 ? -14.834 -10.467 24.636 1.00 98.69 283 LEU A N 1
ATOM 2150 C CA . LEU A 1 283 ? -15.713 -10.375 23.458 1.00 98.69 283 LEU A CA 1
ATOM 2151 C C . LEU A 1 283 ? -16.589 -11.632 23.287 1.00 98.69 283 LEU A C 1
ATOM 2153 O O . LEU A 1 283 ? -17.025 -11.988 22.193 1.00 98.69 283 LEU A O 1
ATOM 2157 N N . ARG A 1 284 ? -16.828 -12.379 24.373 1.00 98.19 284 ARG A N 1
ATOM 2158 C CA . ARG A 1 284 ? -17.687 -13.568 24.329 1.00 98.19 284 ARG A CA 1
ATOM 2159 C C . ARG A 1 284 ? -19.127 -13.166 24.002 1.00 98.19 284 ARG A C 1
ATOM 2161 O O . ARG A 1 284 ? -19.751 -12.496 24.817 1.00 98.19 284 ARG A O 1
ATOM 2168 N N . ASN A 1 285 ? -19.690 -13.691 22.912 1.00 98.06 285 ASN A N 1
ATOM 2169 C CA . ASN A 1 285 ? -21.052 -13.378 22.455 1.00 98.06 285 ASN A CA 1
ATOM 2170 C C . ASN A 1 285 ? -21.221 -11.877 22.124 1.00 98.06 285 ASN A C 1
ATOM 2172 O O . ASN A 1 285 ? -21.982 -11.160 22.771 1.00 98.06 285 ASN A O 1
ATOM 2176 N N . THR A 1 286 ? -20.495 -11.417 21.103 1.00 98.62 286 THR A N 1
ATOM 2177 C CA . THR A 1 286 ? -20.668 -10.109 20.445 1.00 98.62 286 THR A CA 1
ATOM 2178 C C . THR A 1 286 ? -20.970 -10.323 18.950 1.00 98.62 286 THR A C 1
ATOM 2180 O O . THR A 1 286 ? -20.197 -9.896 18.093 1.00 98.62 286 THR A O 1
ATOM 2183 N N . PRO A 1 287 ? -22.070 -11.030 18.601 1.00 98.25 287 PRO A N 1
ATOM 2184 C CA . PRO A 1 287 ? -22.331 -11.539 17.251 1.00 98.25 287 PRO A CA 1
ATOM 2185 C C . PRO A 1 287 ? -22.368 -10.480 16.146 1.00 98.25 287 PRO A C 1
ATOM 2187 O O . PRO A 1 287 ? -22.039 -10.804 15.008 1.00 98.25 287 PRO A O 1
ATOM 2190 N N . ASN A 1 288 ? -22.748 -9.244 16.479 1.00 98.62 288 ASN A N 1
ATOM 2191 C CA . ASN A 1 288 ? -22.860 -8.130 15.536 1.00 98.62 288 ASN A CA 1
ATOM 2192 C C . ASN A 1 288 ? -21.610 -7.232 15.468 1.00 98.62 288 ASN A C 1
ATOM 2194 O O . ASN A 1 288 ? -21.662 -6.215 14.788 1.00 98.62 288 ASN A O 1
ATOM 2198 N N . LEU A 1 289 ? -20.501 -7.584 16.134 1.00 98.81 289 LEU A N 1
ATOM 2199 C CA . LEU A 1 289 ? -19.280 -6.772 16.136 1.00 98.81 289 LEU A CA 1
ATOM 2200 C C . LEU A 1 289 ? -18.632 -6.764 14.747 1.00 98.81 289 LEU A C 1
ATOM 2202 O O . LEU A 1 289 ? -18.041 -7.764 14.347 1.00 98.81 289 LEU A O 1
ATOM 2206 N N . GLN A 1 290 ? -18.732 -5.633 14.043 1.00 98.69 290 GLN A N 1
ATOM 2207 C CA . GLN A 1 290 ? -18.174 -5.413 12.706 1.00 98.69 290 GLN A CA 1
ATOM 2208 C C . GLN A 1 290 ? -16.772 -4.793 12.771 1.00 98.69 290 GLN A C 1
ATOM 2210 O O . GLN A 1 290 ? -15.898 -5.185 12.002 1.00 98.69 290 GLN A O 1
ATOM 2215 N N . ARG A 1 291 ? -16.518 -3.868 13.706 1.00 98.50 291 ARG A N 1
ATOM 2216 C CA . ARG A 1 291 ? -15.224 -3.178 13.834 1.00 98.50 291 ARG A CA 1
ATOM 2217 C C . ARG A 1 291 ? -14.675 -3.227 15.257 1.00 98.50 291 ARG A C 1
ATOM 2219 O O . ARG A 1 291 ? -15.360 -2.859 16.212 1.00 98.50 291 ARG A O 1
ATOM 2226 N N . ALA A 1 292 ? -13.414 -3.633 15.385 1.00 98.69 292 ALA A N 1
ATOM 2227 C CA . ALA A 1 292 ? -12.715 -3.765 16.658 1.00 98.69 292 ALA A CA 1
ATOM 2228 C C . ALA A 1 292 ? -11.309 -3.145 16.595 1.00 98.69 292 ALA A C 1
ATOM 2230 O O . ALA A 1 292 ? -10.374 -3.757 16.073 1.00 98.69 292 ALA A O 1
ATOM 2231 N N . CYS A 1 293 ? -11.156 -1.944 17.161 1.00 98.75 293 CYS A N 1
ATOM 2232 C CA . CYS A 1 293 ? -9.868 -1.276 17.318 1.00 98.75 293 CYS A CA 1
ATOM 2233 C C . CYS A 1 293 ? -9.356 -1.362 18.765 1.00 98.75 293 CYS A C 1
ATOM 2235 O O . CYS A 1 293 ? -9.944 -0.810 19.695 1.00 98.75 293 CYS A O 1
ATOM 2237 N N . PHE A 1 294 ? -8.220 -2.036 18.917 1.00 98.62 294 PHE A N 1
ATOM 2238 C CA . PHE A 1 294 ? -7.389 -2.194 20.111 1.00 98.62 294 PHE A CA 1
ATOM 2239 C C . PHE A 1 294 ? -5.908 -1.927 19.776 1.00 98.62 294 PHE A C 1
ATOM 2241 O O . PHE A 1 294 ? -5.017 -2.536 20.367 1.00 98.62 294 PHE A O 1
ATOM 2248 N N . GLU A 1 295 ? -5.624 -1.094 18.771 1.00 98.38 295 GLU A N 1
ATOM 2249 C CA . GLU A 1 295 ? -4.252 -0.781 18.362 1.00 98.38 295 GLU A CA 1
ATOM 2250 C C . GLU A 1 295 ? -3.531 0.088 19.412 1.00 98.38 295 GLU A C 1
ATOM 2252 O O . GLU A 1 295 ? -4.121 1.016 19.968 1.00 98.38 295 GLU A O 1
ATOM 2257 N N . ASP A 1 296 ? -2.255 -0.226 19.670 1.00 98.19 296 ASP A N 1
ATOM 2258 C CA . ASP A 1 296 ? -1.404 0.383 20.709 1.00 98.19 296 ASP A CA 1
ATOM 2259 C C . ASP A 1 296 ? -2.043 0.286 22.112 1.00 98.19 296 ASP A C 1
ATOM 2261 O O . ASP A 1 296 ? -2.370 1.256 22.805 1.00 98.19 296 ASP A O 1
ATOM 2265 N N . CYS A 1 297 ? -2.280 -0.968 22.495 1.00 98.44 297 CYS A N 1
ATOM 2266 C CA . CYS A 1 297 ? -2.813 -1.396 23.784 1.00 98.44 297 CYS A CA 1
ATOM 2267 C C . CYS A 1 297 ? -1.816 -2.344 24.472 1.00 98.44 297 CYS A C 1
ATOM 2269 O O . CYS A 1 297 ? -0.748 -2.658 23.955 1.00 98.44 297 CYS A O 1
ATOM 2271 N N . SER A 1 298 ? -2.160 -2.837 25.662 1.00 98.19 298 SER A N 1
ATOM 2272 C CA . SER A 1 298 ? -1.351 -3.826 26.386 1.00 98.19 298 SER A CA 1
ATOM 2273 C C . SER A 1 298 ? -1.981 -5.226 26.414 1.00 98.19 298 SER A C 1
ATOM 2275 O O . SER A 1 298 ? -1.645 -6.006 27.311 1.00 98.19 298 SER A O 1
ATOM 2277 N N . LEU A 1 299 ? -2.886 -5.569 25.482 1.00 98.88 299 LEU A N 1
ATOM 2278 C CA . LEU A 1 299 ? -3.692 -6.795 25.552 1.00 98.88 299 LEU A CA 1
ATOM 2279 C C . LEU A 1 299 ? -2.818 -8.048 25.652 1.00 98.88 299 LEU A C 1
ATOM 2281 O O . LEU A 1 299 ? -1.956 -8.287 24.811 1.00 98.88 299 LEU A O 1
ATOM 2285 N N . GLN A 1 300 ? -3.082 -8.866 26.671 1.00 98.31 300 GLN A N 1
ATOM 2286 C CA . GLN A 1 300 ? -2.365 -10.120 26.947 1.00 98.31 300 GLN A CA 1
ATOM 2287 C C . GLN A 1 300 ? -2.966 -11.319 26.193 1.00 98.31 300 GLN A C 1
ATOM 2289 O O . GLN A 1 300 ? -2.310 -12.344 26.019 1.00 98.31 300 GLN A O 1
ATOM 2294 N N . ALA A 1 301 ? -4.211 -11.190 25.735 1.00 98.19 301 ALA A N 1
ATOM 2295 C CA . ALA A 1 301 ? -4.913 -12.142 24.884 1.00 98.19 301 ALA A CA 1
ATOM 2296 C C . ALA A 1 301 ? -5.960 -11.399 24.041 1.00 98.19 301 ALA A C 1
ATOM 2298 O O . ALA A 1 301 ? -6.508 -10.392 24.493 1.00 98.19 301 ALA A O 1
ATOM 2299 N N . LEU A 1 302 ? -6.261 -11.921 22.851 1.00 98.69 302 LEU A N 1
ATOM 2300 C CA . LEU A 1 302 ? -7.344 -11.435 21.999 1.00 98.69 302 LEU A CA 1
ATOM 2301 C C . LEU A 1 302 ? -8.121 -12.627 21.424 1.00 98.69 302 LEU A C 1
ATOM 2303 O O . LEU A 1 302 ? -7.599 -13.393 20.613 1.00 98.69 302 LEU A O 1
ATOM 2307 N N . ASP A 1 303 ? -9.368 -12.787 21.867 1.00 98.75 303 ASP A N 1
ATOM 2308 C CA . ASP A 1 303 ? -10.296 -13.810 21.381 1.00 98.75 303 ASP A CA 1
ATOM 2309 C C . ASP A 1 303 ? -11.472 -13.137 20.672 1.00 98.75 303 ASP A C 1
ATOM 2311 O O . ASP A 1 303 ? -12.233 -12.382 21.275 1.00 98.75 303 ASP A O 1
ATOM 2315 N N . LEU A 1 304 ? -11.581 -13.404 19.373 1.00 98.69 304 LEU A N 1
ATOM 2316 C CA . LEU A 1 304 ? -12.583 -12.862 18.461 1.00 98.69 304 LEU A CA 1
ATOM 2317 C C . LEU A 1 304 ? -13.660 -13.901 18.124 1.00 98.69 304 LEU A C 1
ATOM 2319 O O . LEU A 1 304 ? -14.612 -13.575 17.422 1.00 98.69 304 LEU A O 1
ATOM 2323 N N . SER A 1 305 ? -13.564 -15.136 18.634 1.00 98.19 305 SER A N 1
ATOM 2324 C CA . SER A 1 305 ? -14.465 -16.245 18.276 1.00 98.19 305 SER A CA 1
ATOM 2325 C C . SER A 1 305 ? -15.951 -15.991 18.581 1.00 98.19 305 SER A C 1
ATOM 2327 O O . SER A 1 305 ? -16.818 -16.665 18.028 1.00 98.19 305 SER A O 1
ATOM 2329 N N . GLY A 1 306 ? -16.261 -14.989 19.413 1.00 98.00 306 GLY A N 1
ATOM 2330 C CA . GLY A 1 306 ? -17.616 -14.489 19.661 1.00 98.00 306 GLY A CA 1
ATOM 2331 C C . GLY A 1 306 ? -18.166 -13.485 18.635 1.00 98.00 306 GLY A C 1
ATOM 2332 O O . GLY A 1 306 ? -19.289 -13.026 18.840 1.00 98.00 306 GLY A O 1
ATOM 2333 N N . SER A 1 307 ? -17.412 -13.142 17.579 1.00 98.62 307 SER A N 1
ATOM 2334 C CA . SER A 1 307 ? -17.666 -12.009 16.661 1.00 98.62 307 SER A CA 1
ATOM 2335 C C . SER A 1 307 ? -17.709 -12.402 15.163 1.00 98.62 307 SER A C 1
ATOM 2337 O O . SER A 1 307 ? -16.934 -11.875 14.367 1.00 98.62 307 SER A O 1
ATOM 2339 N N . PRO A 1 308 ? -18.581 -13.338 14.729 1.00 97.88 308 PRO A N 1
ATOM 2340 C CA . PRO A 1 308 ? -18.636 -13.851 13.348 1.00 97.88 308 PRO A CA 1
ATOM 2341 C C . PRO A 1 308 ? -18.845 -12.801 12.240 1.00 97.88 308 PRO A C 1
ATOM 2343 O O . PRO A 1 308 ? -18.529 -13.087 11.083 1.00 97.88 308 PRO A O 1
ATOM 2346 N N . LEU A 1 309 ? -19.363 -11.610 12.560 1.00 98.50 309 LEU A N 1
ATOM 2347 C CA . LEU A 1 309 ? -19.556 -10.512 11.605 1.00 98.50 309 LEU A CA 1
ATOM 2348 C C . LEU A 1 309 ? -18.390 -9.507 11.549 1.00 98.50 309 LEU A C 1
ATOM 2350 O O . LEU A 1 309 ? -18.535 -8.470 10.915 1.00 98.50 309 LEU A O 1
ATOM 2354 N N . LEU A 1 310 ? -17.232 -9.812 12.148 1.00 98.81 310 LEU A N 1
ATOM 2355 C CA . LEU A 1 310 ? -16.081 -8.904 12.142 1.00 98.81 310 LEU A CA 1
ATOM 2356 C C . LEU A 1 310 ? -15.556 -8.651 10.719 1.00 98.81 310 LEU A C 1
ATOM 2358 O O . LEU A 1 310 ? -15.132 -9.569 10.013 1.00 98.81 310 LEU A O 1
ATOM 2362 N N . GLU A 1 311 ? -15.558 -7.381 10.340 1.00 98.62 311 GLU A N 1
ATOM 2363 C CA . GLU A 1 311 ? -15.135 -6.827 9.057 1.00 98.62 311 GLU A CA 1
ATOM 2364 C C . GLU A 1 311 ? -13.739 -6.184 9.157 1.00 98.62 311 GLU A C 1
ATOM 2366 O O . GLU A 1 311 ? -12.894 -6.405 8.288 1.00 98.62 311 GLU A O 1
ATOM 2371 N N . ASP A 1 312 ? -13.488 -5.446 10.244 1.00 98.69 312 ASP A N 1
ATOM 2372 C CA . ASP A 1 312 ? -12.295 -4.619 10.460 1.00 98.69 312 ASP A CA 1
ATOM 2373 C C . ASP A 1 312 ? -11.662 -4.884 11.839 1.00 98.69 312 ASP A C 1
ATOM 2375 O O . ASP A 1 312 ? -12.256 -4.606 12.887 1.00 98.69 312 ASP A O 1
ATOM 2379 N N . LEU A 1 313 ? -10.445 -5.439 11.832 1.00 98.75 313 LEU A N 1
ATOM 2380 C CA . LEU A 1 313 ? -9.636 -5.710 13.020 1.00 98.75 313 LEU A CA 1
ATOM 2381 C C . LEU A 1 313 ? -8.365 -4.857 13.039 1.00 98.75 313 LEU A C 1
ATOM 2383 O O . LEU A 1 313 ? -7.455 -5.080 12.238 1.00 98.75 313 LEU A O 1
ATOM 2387 N N . ARG A 1 314 ? -8.226 -4.001 14.056 1.00 98.69 314 ARG A N 1
ATOM 2388 C CA . ARG A 1 314 ? -6.980 -3.285 14.368 1.00 98.69 314 ARG A CA 1
ATOM 2389 C C . ARG A 1 314 ? -6.498 -3.687 15.755 1.00 98.69 314 ARG A C 1
ATOM 2391 O O . ARG A 1 314 ? -7.026 -3.235 16.759 1.00 98.69 314 ARG A O 1
ATOM 2398 N N . GLY A 1 315 ? -5.519 -4.582 15.812 1.00 98.31 315 GLY A N 1
ATOM 2399 C CA . GLY A 1 315 ? -4.922 -5.128 17.036 1.00 98.31 315 GLY A CA 1
ATOM 2400 C C . GLY A 1 315 ? -3.392 -5.061 17.050 1.00 98.31 315 GLY A C 1
ATOM 2401 O O . GLY A 1 315 ? -2.756 -5.809 17.793 1.00 98.31 315 GLY A O 1
ATOM 2402 N N . ALA A 1 316 ? -2.787 -4.224 16.208 1.00 98.62 316 ALA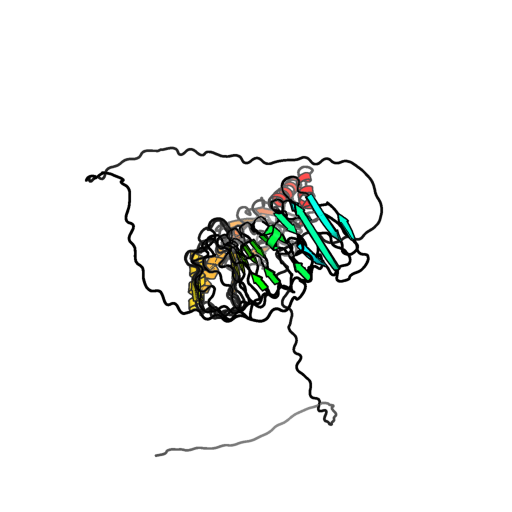 A N 1
ATOM 2403 C CA . ALA A 1 316 ? -1.346 -3.988 16.187 1.00 98.62 316 ALA A CA 1
ATOM 2404 C C . ALA A 1 316 ? -0.817 -3.456 17.530 1.00 98.62 316 ALA A C 1
ATOM 2406 O O . ALA A 1 316 ? -1.593 -2.926 18.325 1.00 98.62 316 ALA A O 1
ATOM 2407 N N . LEU A 1 317 ? 0.495 -3.577 17.769 1.00 98.50 317 LEU A N 1
ATOM 2408 C CA . LEU A 1 317 ? 1.176 -3.031 18.957 1.00 98.50 317 LEU A CA 1
ATOM 2409 C C . LEU A 1 317 ? 0.507 -3.477 20.277 1.00 98.50 317 LEU A C 1
ATOM 2411 O O . LEU A 1 317 ? -0.189 -2.706 20.933 1.00 98.50 317 LEU A O 1
ATOM 2415 N N . ASN A 1 318 ? 0.666 -4.753 20.634 1.00 98.75 318 ASN A N 1
ATOM 2416 C CA . ASN A 1 318 ? 0.067 -5.373 21.821 1.00 98.75 318 ASN A CA 1
ATOM 2417 C C . ASN A 1 318 ? 1.015 -6.415 22.457 1.00 98.75 318 ASN A C 1
ATOM 2419 O O . ASN A 1 318 ? 2.156 -6.575 22.032 1.00 98.75 318 ASN A O 1
ATOM 2423 N N . ASN A 1 319 ? 0.559 -7.129 23.498 1.00 98.19 319 ASN A N 1
ATOM 2424 C CA . ASN A 1 319 ? 1.357 -8.124 24.234 1.00 98.19 319 ASN A CA 1
ATOM 2425 C C . ASN A 1 319 ? 0.890 -9.582 24.040 1.00 98.19 319 ASN A C 1
ATOM 2427 O O . ASN A 1 319 ? 1.424 -10.485 24.689 1.00 98.19 319 ASN A O 1
ATOM 2431 N N . TYR A 1 320 ? -0.111 -9.848 23.195 1.00 98.38 320 TYR A N 1
ATOM 2432 C CA . TYR A 1 320 ? -0.717 -11.178 23.103 1.00 98.38 320 TYR A CA 1
ATOM 2433 C C . TYR A 1 320 ? 0.175 -12.178 22.340 1.00 98.38 320 TYR A C 1
ATOM 2435 O O . TYR A 1 320 ? 0.868 -11.797 21.393 1.00 98.38 320 TYR A O 1
ATOM 2443 N N . PRO A 1 321 ? 0.156 -13.477 22.700 1.00 97.62 321 PRO A N 1
ATOM 2444 C CA . PRO A 1 321 ? 0.944 -14.509 22.020 1.00 97.62 321 PRO A CA 1
ATOM 2445 C C . PRO A 1 321 ? 0.283 -15.037 20.732 1.00 97.62 321 PRO A C 1
ATOM 2447 O O . PRO A 1 321 ? 0.945 -15.692 19.925 1.00 97.62 321 PRO A O 1
ATOM 2450 N N . THR A 1 322 ? -1.020 -14.802 20.551 1.00 98.31 322 THR A N 1
ATOM 2451 C CA . THR A 1 322 ? -1.823 -15.191 19.379 1.00 98.31 322 THR A CA 1
ATOM 2452 C C . THR A 1 322 ? -3.158 -14.439 19.376 1.00 98.31 322 THR A C 1
ATOM 2454 O O . THR A 1 322 ? -3.573 -13.924 20.416 1.00 98.31 322 THR A O 1
ATOM 2457 N N . VAL A 1 323 ? -3.855 -14.449 18.237 1.00 98.50 323 VAL A N 1
ATOM 2458 C CA . VAL A 1 323 ? -5.267 -14.050 18.108 1.00 98.50 323 VAL A CA 1
ATOM 2459 C C . VAL A 1 323 ? -6.115 -15.299 17.854 1.00 98.50 323 VAL A C 1
ATOM 2461 O O . VAL A 1 323 ? -5.762 -16.117 17.004 1.00 98.50 323 VAL A O 1
ATOM 2464 N N . THR A 1 324 ? -7.232 -15.460 18.565 1.00 98.44 324 THR A N 1
ATOM 2465 C CA . THR A 1 324 ? -8.182 -16.563 18.335 1.00 98.44 324 THR A CA 1
ATOM 2466 C C . THR A 1 324 ? -9.321 -16.089 17.436 1.00 98.44 324 THR A C 1
ATOM 2468 O O . THR A 1 324 ? -10.242 -15.426 17.900 1.00 98.44 324 THR A O 1
ATOM 2471 N N . PHE A 1 325 ? -9.285 -16.441 16.148 1.00 98.00 325 PHE A N 1
ATOM 2472 C CA . PHE A 1 325 ? -10.366 -16.110 15.205 1.00 98.00 325 PHE A CA 1
ATOM 2473 C C . PHE A 1 325 ? -11.584 -17.046 15.313 1.00 98.00 325 PHE A C 1
ATOM 2475 O O . PHE A 1 325 ? -12.706 -16.629 15.047 1.00 98.00 325 PHE A O 1
ATOM 2482 N N . GLY A 1 326 ? -11.410 -18.312 15.705 1.00 95.19 326 GLY A N 1
ATOM 2483 C CA . GLY A 1 326 ? -12.511 -19.284 15.719 1.00 95.19 326 GLY A CA 1
ATOM 2484 C C . GLY A 1 326 ? -13.079 -19.514 14.312 1.00 95.19 326 GLY A C 1
ATOM 2485 O O . GLY A 1 326 ? -12.392 -20.081 13.471 1.00 95.19 326 GLY A O 1
ATOM 2486 N N . SER A 1 327 ? -14.318 -19.077 14.063 1.00 93.56 327 SER A N 1
ATOM 2487 C CA . SER A 1 327 ? -14.960 -19.093 12.736 1.00 93.56 327 SER A CA 1
ATOM 2488 C C . SER A 1 327 ? -15.069 -17.706 12.080 1.00 93.56 327 SER A C 1
ATOM 2490 O O . SER A 1 327 ? -15.815 -17.546 11.114 1.00 93.56 327 SER A O 1
ATOM 2492 N N . VAL A 1 328 ? -14.385 -16.691 12.617 1.00 97.19 328 VAL A N 1
ATOM 2493 C CA . VAL A 1 328 ? -14.331 -15.342 12.035 1.00 97.19 328 VAL A CA 1
ATOM 2494 C C . VAL A 1 328 ? -13.502 -15.349 10.753 1.00 97.19 328 VAL A C 1
ATOM 2496 O O . VAL A 1 328 ? -12.417 -15.930 10.709 1.00 97.19 328 VAL A O 1
ATOM 2499 N N . GLY A 1 329 ? -14.003 -14.659 9.728 1.00 97.25 329 GLY A N 1
ATOM 2500 C CA . GLY A 1 329 ? -13.238 -14.366 8.517 1.00 97.25 329 GLY A CA 1
ATOM 2501 C C . GLY A 1 329 ? -14.074 -14.077 7.270 1.00 97.25 329 GLY A C 1
ATOM 2502 O O . GLY A 1 329 ? -13.628 -13.345 6.391 1.00 97.25 329 GLY A O 1
ATOM 2503 N N . ALA A 1 330 ? -15.309 -14.589 7.203 1.00 97.69 330 ALA A N 1
ATOM 2504 C CA . ALA A 1 330 ? -16.153 -14.511 6.003 1.00 97.69 330 ALA A CA 1
ATOM 2505 C C . ALA A 1 330 ? -16.454 -13.076 5.522 1.00 97.69 330 ALA A C 1
ATOM 2507 O O . ALA A 1 330 ? -16.637 -12.873 4.324 1.00 97.69 330 ALA A O 1
ATOM 2508 N N . ASN A 1 331 ? -16.475 -12.107 6.444 1.00 98.12 331 ASN A N 1
ATOM 2509 C CA . ASN A 1 331 ? -16.692 -10.681 6.171 1.00 98.12 331 ASN A CA 1
ATOM 2510 C C . ASN A 1 331 ? -15.414 -9.835 6.358 1.00 98.12 331 ASN A C 1
ATOM 2512 O O . ASN A 1 331 ? -15.421 -8.641 6.077 1.00 98.12 331 ASN A O 1
ATOM 2516 N N . THR A 1 332 ? -14.321 -10.429 6.851 1.00 98.69 332 THR A N 1
ATOM 2517 C CA . THR A 1 332 ? -13.143 -9.688 7.321 1.00 98.69 332 THR A CA 1
ATOM 2518 C C . THR A 1 332 ? -12.290 -9.215 6.147 1.00 98.69 332 THR A C 1
ATOM 2520 O O . THR A 1 332 ? -11.588 -10.009 5.515 1.00 98.69 332 THR A O 1
ATOM 2523 N N . TRP A 1 333 ? -12.353 -7.915 5.863 1.00 98.56 333 TRP A N 1
ATOM 2524 C CA . TRP A 1 333 ? -11.604 -7.261 4.792 1.00 98.56 333 TRP A CA 1
ATOM 2525 C C . TRP A 1 333 ? -10.304 -6.618 5.297 1.00 98.56 333 TRP A C 1
ATOM 2527 O O . TRP A 1 333 ? -9.341 -6.562 4.531 1.00 98.56 333 TRP A O 1
ATOM 2537 N N . HIS A 1 334 ? -10.237 -6.213 6.575 1.00 98.62 334 HIS A N 1
ATOM 2538 C CA . HIS A 1 334 ? -9.057 -5.596 7.197 1.00 98.62 334 HIS A CA 1
ATOM 2539 C C . HIS A 1 334 ? -8.554 -6.389 8.413 1.00 98.62 334 HIS A C 1
ATOM 2541 O O . HIS A 1 334 ? -9.298 -6.656 9.359 1.00 98.62 334 HIS A O 1
ATOM 2547 N N . ILE A 1 335 ? -7.263 -6.735 8.406 1.00 98.88 335 ILE A N 1
ATOM 2548 C CA . ILE A 1 335 ? -6.531 -7.333 9.529 1.00 98.88 335 ILE A CA 1
ATOM 2549 C C . ILE A 1 335 ? -5.211 -6.578 9.703 1.00 98.88 335 ILE A C 1
ATOM 2551 O O . ILE A 1 335 ? -4.229 -6.859 9.014 1.00 98.88 335 ILE A O 1
ATOM 2555 N N . CYS A 1 336 ? -5.165 -5.660 10.666 1.00 98.69 336 CYS A N 1
ATOM 2556 C CA . CYS A 1 336 ? -3.947 -5.006 11.131 1.00 98.69 336 CYS A CA 1
ATOM 2557 C C . CYS A 1 336 ? -3.542 -5.577 12.493 1.00 98.69 336 CYS A C 1
ATOM 2559 O O . CYS A 1 336 ? -4.091 -5.192 13.523 1.00 98.69 336 CYS A O 1
ATOM 2561 N N . ILE A 1 337 ? -2.582 -6.508 12.510 1.00 98.50 337 ILE A N 1
ATOM 2562 C CA . ILE A 1 337 ? -1.987 -7.045 13.752 1.00 98.50 337 ILE A CA 1
ATOM 2563 C C . ILE A 1 337 ? -0.454 -6.978 13.778 1.00 98.50 337 ILE A C 1
ATOM 2565 O O . ILE A 1 337 ? 0.181 -7.641 14.597 1.00 98.50 337 ILE A O 1
ATOM 2569 N N . ARG A 1 338 ? 0.136 -6.176 12.886 1.00 98.56 338 ARG A N 1
ATOM 2570 C CA . ARG A 1 338 ? 1.566 -5.835 12.823 1.00 98.56 338 ARG A CA 1
ATOM 2571 C C . ARG A 1 338 ? 2.197 -5.491 14.181 1.00 98.56 338 ARG A C 1
ATOM 2573 O O . ARG A 1 338 ? 1.512 -5.116 15.134 1.00 98.56 338 ARG A O 1
ATOM 2580 N N . ASP A 1 339 ? 3.524 -5.539 14.222 1.00 98.69 339 ASP A N 1
ATOM 2581 C CA . ASP A 1 339 ? 4.328 -5.103 15.369 1.00 98.69 339 ASP A CA 1
ATOM 2582 C C . ASP A 1 339 ? 3.954 -5.830 16.677 1.00 98.69 339 ASP A C 1
ATOM 2584 O O . ASP A 1 339 ? 3.884 -5.244 17.757 1.00 98.69 339 ASP A O 1
ATOM 2588 N N . ASN A 1 340 ? 3.740 -7.143 16.554 1.00 98.62 340 ASN A N 1
ATOM 2589 C CA . ASN A 1 340 ? 3.507 -8.092 17.644 1.00 98.62 340 ASN A CA 1
ATOM 2590 C C . ASN A 1 340 ? 4.574 -9.222 17.623 1.00 98.62 340 ASN A C 1
ATOM 2592 O O . ASN A 1 340 ? 4.238 -10.405 17.487 1.00 98.62 340 ASN A O 1
ATOM 2596 N N . PRO A 1 341 ? 5.884 -8.911 17.731 1.00 97.94 341 PRO A N 1
ATOM 2597 C CA . PRO A 1 341 ? 6.963 -9.900 17.606 1.00 97.94 341 PRO A CA 1
ATOM 2598 C C . PRO A 1 341 ? 6.981 -10.957 18.723 1.00 97.94 341 PRO A C 1
ATOM 2600 O O . PRO A 1 341 ? 7.640 -11.987 18.586 1.00 97.94 341 PRO A O 1
ATOM 2603 N N . GLN A 1 342 ? 6.257 -10.734 19.823 1.00 97.88 342 GLN A N 1
ATOM 2604 C CA . GLN A 1 342 ? 6.084 -11.692 20.918 1.00 97.88 342 GLN A CA 1
ATOM 2605 C C . GLN A 1 342 ? 5.167 -12.880 20.575 1.00 97.88 342 GLN A C 1
ATOM 2607 O O . GLN A 1 342 ? 5.052 -13.803 21.384 1.00 97.88 342 GLN A O 1
ATOM 2612 N N . MET A 1 343 ? 4.497 -12.877 19.415 1.00 98.44 343 MET A N 1
ATOM 2613 C CA . MET A 1 343 ? 3.594 -13.961 19.022 1.00 98.44 343 MET A CA 1
ATOM 2614 C C . MET A 1 343 ? 4.319 -15.314 18.946 1.00 98.44 343 MET A C 1
ATOM 2616 O O . MET A 1 343 ? 5.385 -15.450 18.341 1.00 98.44 343 MET A O 1
ATOM 2620 N N . THR A 1 344 ? 3.721 -16.335 19.565 1.00 98.06 344 THR A N 1
ATOM 2621 C CA . THR A 1 344 ? 4.283 -17.691 19.692 1.00 98.06 344 THR A CA 1
ATOM 2622 C C . THR A 1 344 ? 3.574 -18.717 18.809 1.00 98.06 344 THR A C 1
ATOM 2624 O O . THR A 1 344 ? 4.166 -19.744 18.475 1.00 98.06 344 THR A O 1
ATOM 2627 N N . VAL A 1 345 ? 2.345 -18.434 18.366 1.00 97.75 345 VAL A N 1
ATOM 2628 C CA . VAL A 1 345 ? 1.675 -19.180 17.291 1.00 97.75 345 VAL A CA 1
ATOM 2629 C C . VAL A 1 345 ? 2.156 -18.604 15.962 1.00 97.75 345 VAL A C 1
ATOM 2631 O O . VAL A 1 345 ? 1.679 -17.564 15.517 1.00 97.75 345 VAL A O 1
ATOM 2634 N N . ARG A 1 346 ? 3.154 -19.256 15.355 1.00 97.31 346 ARG A N 1
ATOM 2635 C CA . ARG A 1 346 ? 3.915 -18.743 14.195 1.00 97.31 346 ARG A CA 1
ATOM 2636 C C . ARG A 1 346 ? 3.389 -19.213 12.834 1.00 97.31 346 ARG A C 1
ATOM 2638 O O . ARG A 1 346 ? 4.110 -19.141 11.844 1.00 97.31 346 ARG A O 1
ATOM 2645 N N . ASN A 1 347 ? 2.182 -19.766 12.798 1.00 97.06 347 ASN A N 1
ATOM 2646 C CA . ASN A 1 347 ? 1.525 -20.318 11.612 1.00 97.06 347 ASN A CA 1
ATOM 2647 C C . ASN A 1 347 ? 0.062 -19.846 11.491 1.00 97.06 347 ASN A C 1
ATOM 2649 O O . ASN A 1 347 ? -0.740 -20.502 10.827 1.00 97.06 347 ASN A O 1
ATOM 2653 N N . LEU A 1 348 ? -0.291 -18.726 12.134 1.00 97.38 348 LEU A N 1
ATOM 2654 C CA . LEU A 1 348 ? -1.662 -18.209 12.223 1.00 97.38 348 LEU A CA 1
ATOM 2655 C C . LEU A 1 348 ? -2.268 -17.920 10.839 1.00 97.38 348 LEU A C 1
ATOM 2657 O O . LEU A 1 348 ? -3.453 -18.147 10.618 1.00 97.38 348 LEU A O 1
ATOM 2661 N N . PHE A 1 349 ? -1.429 -17.487 9.895 1.00 97.25 349 PHE A N 1
ATOM 2662 C CA . PHE A 1 349 ? -1.808 -17.153 8.519 1.00 97.25 349 PHE A CA 1
ATOM 2663 C C . PHE A 1 349 ? -1.323 -18.185 7.485 1.00 97.25 349 PHE A C 1
ATOM 2665 O O . PHE A 1 349 ? -1.238 -17.895 6.292 1.00 97.25 349 PHE A O 1
ATOM 2672 N N . ALA A 1 350 ? -1.033 -19.420 7.919 1.00 97.44 350 ALA A N 1
ATOM 2673 C CA . ALA A 1 350 ? -0.551 -20.483 7.032 1.00 97.44 350 ALA A CA 1
ATOM 2674 C C . ALA A 1 350 ? -1.568 -20.918 5.954 1.00 97.44 350 ALA A C 1
ATOM 2676 O O . ALA A 1 350 ? -1.199 -21.574 4.981 1.00 97.44 350 ALA A O 1
ATOM 2677 N N . ASN A 1 351 ? -2.849 -20.564 6.114 1.00 96.44 351 ASN A N 1
ATOM 2678 C CA . ASN A 1 351 ? -3.880 -20.709 5.087 1.00 96.44 351 ASN A CA 1
ATOM 2679 C C . ASN A 1 351 ? -5.036 -19.722 5.325 1.00 96.44 351 ASN A C 1
ATOM 2681 O O . ASN A 1 351 ? -5.936 -19.996 6.116 1.00 96.44 351 ASN A O 1
ATOM 2685 N N . MET A 1 352 ? -5.065 -18.608 4.593 1.00 98.12 352 MET A N 1
ATOM 2686 C CA . MET A 1 352 ? -6.087 -17.554 4.702 1.00 98.12 352 MET A CA 1
ATOM 2687 C C . MET A 1 352 ? -7.452 -17.931 4.089 1.00 98.12 352 MET A C 1
ATOM 2689 O O . MET A 1 352 ? -8.265 -17.059 3.809 1.00 98.12 352 MET A O 1
ATOM 2693 N N . ALA A 1 353 ? -7.744 -19.218 3.873 1.00 97.94 353 ALA A N 1
ATOM 2694 C CA . ALA A 1 353 ? -8.981 -19.676 3.228 1.00 97.94 353 ALA A CA 1
ATOM 2695 C C . ALA A 1 353 ? -10.275 -19.268 3.963 1.00 97.94 353 ALA A C 1
ATOM 2697 O O . ALA A 1 353 ? -11.334 -19.230 3.342 1.00 97.94 353 ALA A O 1
ATOM 2698 N N . GLN A 1 354 ? -10.198 -18.951 5.260 1.00 97.69 354 GLN A N 1
ATOM 2699 C CA . GLN A 1 354 ? -11.330 -18.427 6.034 1.00 97.69 354 GLN A CA 1
ATOM 2700 C C . GLN A 1 354 ? -11.607 -16.931 5.798 1.00 97.69 354 GLN A C 1
ATOM 2702 O O . GLN A 1 354 ? -12.660 -16.457 6.205 1.00 97.69 354 GLN A O 1
ATOM 2707 N N . PHE A 1 355 ? -10.700 -16.209 5.126 1.00 98.44 355 PHE A N 1
ATOM 2708 C CA . PHE A 1 355 ? -10.752 -14.763 4.871 1.00 98.44 355 PHE A CA 1
ATOM 2709 C C . PHE A 1 355 ? -10.922 -14.445 3.366 1.00 98.44 355 PHE A C 1
ATOM 2711 O O . PHE A 1 355 ? -10.059 -13.798 2.769 1.00 98.44 355 PHE A O 1
ATOM 2718 N N . PRO A 1 356 ? -11.997 -14.909 2.695 1.00 97.44 356 PRO A N 1
ATOM 2719 C CA . PRO A 1 356 ? -12.119 -14.842 1.234 1.00 97.44 356 PRO A CA 1
ATOM 2720 C C . PRO A 1 356 ? -12.240 -13.417 0.672 1.00 97.44 356 PRO A C 1
ATOM 2722 O O . PRO A 1 356 ? -12.036 -13.221 -0.523 1.00 97.44 356 PRO A O 1
ATOM 2725 N N . VAL A 1 357 ? -12.576 -12.436 1.515 1.00 97.88 357 VAL A N 1
ATOM 2726 C CA . VAL A 1 357 ? -12.780 -11.026 1.146 1.00 97.88 357 VAL A CA 1
ATOM 2727 C C . VAL A 1 357 ? -11.661 -10.102 1.638 1.00 97.88 357 VAL A C 1
ATOM 2729 O O . VAL A 1 357 ? -11.829 -8.887 1.613 1.00 97.88 357 VAL A O 1
ATOM 2732 N N . ILE A 1 358 ? -10.515 -10.648 2.065 1.00 98.56 358 ILE A N 1
ATOM 2733 C CA . ILE A 1 358 ? -9.390 -9.846 2.564 1.00 98.56 358 ILE A CA 1
ATOM 2734 C C . ILE A 1 358 ? -8.912 -8.841 1.498 1.00 98.56 358 ILE A C 1
ATOM 2736 O O . ILE A 1 358 ? -8.621 -9.216 0.357 1.00 98.56 358 ILE A O 1
ATOM 2740 N N . SER A 1 359 ? -8.835 -7.561 1.867 1.00 98.31 359 SER A N 1
ATOM 2741 C CA . SER A 1 359 ? -8.249 -6.490 1.051 1.00 98.31 359 SER A CA 1
ATOM 2742 C C . SER A 1 359 ? -7.065 -5.815 1.733 1.00 98.31 359 SER A C 1
ATOM 2744 O O . SER A 1 359 ? -6.192 -5.325 1.034 1.00 98.31 359 SER A O 1
ATOM 2746 N N . GLU A 1 360 ? -6.990 -5.801 3.064 1.00 98.62 360 GLU A N 1
ATOM 2747 C CA . GLU A 1 360 ? -5.889 -5.188 3.813 1.00 98.62 360 GLU A CA 1
ATOM 2748 C C . GLU A 1 360 ? -5.361 -6.161 4.874 1.00 98.62 360 GLU A C 1
ATOM 2750 O O . GLU A 1 360 ? -6.038 -6.474 5.852 1.00 98.62 360 GLU A O 1
ATOM 2755 N N . LEU A 1 361 ? -4.146 -6.673 4.661 1.00 98.88 361 LEU A N 1
ATOM 2756 C CA . LEU A 1 361 ? -3.487 -7.649 5.531 1.00 98.88 361 LEU A CA 1
ATOM 2757 C C . LEU A 1 361 ? -2.145 -7.086 6.009 1.00 98.88 361 LEU A C 1
ATOM 2759 O O . LEU A 1 361 ? -1.121 -7.242 5.344 1.00 98.88 361 LEU A O 1
ATOM 2763 N N . PHE A 1 362 ? -2.158 -6.420 7.163 1.00 98.81 362 PHE A N 1
ATOM 2764 C CA . PHE A 1 362 ? -1.016 -5.725 7.757 1.00 98.81 362 PHE A CA 1
ATOM 2765 C C . PHE A 1 362 ? -0.493 -6.519 8.957 1.00 98.81 362 PHE A C 1
ATOM 2767 O O . PHE A 1 362 ? -0.954 -6.387 10.093 1.00 98.81 362 PHE A O 1
ATOM 2774 N N . ILE A 1 363 ? 0.465 -7.401 8.669 1.00 98.81 363 ILE A N 1
ATOM 2775 C CA . ILE A 1 363 ? 0.965 -8.444 9.576 1.00 98.81 363 ILE A CA 1
ATOM 2776 C C . ILE A 1 363 ? 2.500 -8.468 9.641 1.00 98.81 363 ILE A C 1
ATOM 2778 O O . ILE A 1 363 ? 3.096 -9.489 9.992 1.00 98.81 363 ILE A O 1
ATOM 2782 N N . TRP A 1 364 ? 3.167 -7.367 9.290 1.00 98.88 364 TRP A N 1
ATOM 2783 C CA . TRP A 1 364 ? 4.622 -7.259 9.398 1.00 98.88 364 TRP A CA 1
ATOM 2784 C C . TRP A 1 364 ? 5.098 -7.323 10.853 1.00 98.88 364 TRP A C 1
ATOM 2786 O O . TRP A 1 364 ? 4.371 -6.906 11.755 1.00 98.88 364 TRP A O 1
ATOM 2796 N N . ASN A 1 365 ? 6.307 -7.838 11.102 1.00 98.81 365 ASN A N 1
ATOM 2797 C CA . ASN A 1 365 ? 6.879 -7.905 12.455 1.00 98.81 365 ASN A CA 1
ATOM 2798 C C . ASN A 1 365 ? 5.959 -8.658 13.460 1.00 98.81 365 ASN A C 1
ATOM 2800 O O . ASN A 1 365 ? 5.707 -8.200 14.575 1.00 98.81 365 ASN A O 1
ATOM 2804 N N . THR A 1 366 ? 5.409 -9.816 13.055 1.00 98.62 366 THR A N 1
ATOM 2805 C CA . THR A 1 366 ? 4.499 -10.667 13.870 1.00 98.62 366 THR A CA 1
ATOM 2806 C C . THR A 1 366 ? 5.044 -12.076 14.134 1.00 98.62 366 THR A C 1
ATOM 2808 O O . THR A 1 366 ? 4.313 -12.986 14.537 1.00 98.62 366 THR A O 1
ATOM 2811 N N . ASN A 1 367 ? 6.348 -12.276 13.904 1.00 98.44 367 ASN A N 1
ATOM 2812 C CA . ASN A 1 367 ? 7.076 -13.532 14.125 1.00 98.44 367 ASN A CA 1
ATOM 2813 C C . ASN A 1 367 ? 6.484 -14.764 13.393 1.00 98.44 367 ASN A C 1
ATOM 2815 O O . ASN A 1 367 ? 6.763 -15.909 13.763 1.00 98.44 367 ASN A O 1
ATOM 2819 N N . GLN A 1 368 ? 5.674 -14.552 12.351 1.00 98.62 368 GLN A N 1
ATOM 2820 C CA . GLN A 1 368 ? 5.036 -15.625 11.583 1.00 98.62 368 GLN A CA 1
ATOM 2821 C C . GLN A 1 368 ? 6.026 -16.314 10.642 1.00 98.62 368 GLN A C 1
ATOM 2823 O O . GLN A 1 368 ? 7.084 -15.772 10.326 1.00 98.62 368 GLN A O 1
ATOM 2828 N N . SER A 1 369 ? 5.722 -17.546 10.234 1.00 98.56 369 SER A N 1
ATOM 2829 C CA . SER A 1 369 ? 6.680 -18.433 9.573 1.00 98.56 369 SER A CA 1
ATOM 2830 C C . SER A 1 369 ? 6.039 -19.497 8.679 1.00 98.56 369 SER A C 1
ATOM 2832 O O . SER A 1 369 ? 4.837 -19.748 8.743 1.00 98.56 369 SER A O 1
ATOM 2834 N N . GLY A 1 370 ? 6.861 -20.152 7.853 1.00 98.38 370 GLY A N 1
ATOM 2835 C CA . GLY A 1 370 ? 6.406 -21.174 6.906 1.00 98.38 370 GLY A CA 1
ATOM 2836 C C . GLY A 1 370 ? 5.834 -20.559 5.628 1.00 98.38 370 GLY A C 1
ATOM 2837 O O . GLY A 1 370 ? 6.409 -19.616 5.091 1.00 98.38 370 GLY A O 1
ATOM 2838 N N . THR A 1 371 ? 4.726 -21.087 5.115 1.00 98.44 371 THR A N 1
ATOM 2839 C CA . THR A 1 371 ? 4.053 -20.529 3.930 1.00 98.44 371 THR A CA 1
ATOM 2840 C C . THR A 1 371 ? 3.037 -19.467 4.342 1.00 98.44 371 THR A C 1
ATOM 2842 O O . THR A 1 371 ? 2.149 -19.778 5.128 1.00 98.44 371 THR A O 1
ATOM 2845 N N . LEU A 1 372 ? 3.097 -18.255 3.781 1.00 98.81 372 LEU A N 1
ATOM 2846 C CA . LEU A 1 372 ? 1.925 -17.371 3.746 1.00 98.81 372 LEU A CA 1
ATOM 2847 C C . LEU A 1 372 ? 1.073 -17.777 2.542 1.00 98.81 372 LEU A C 1
ATOM 2849 O O . LEU A 1 372 ? 1.546 -17.695 1.407 1.00 98.81 372 LEU A O 1
ATOM 2853 N N . ARG A 1 373 ? -0.167 -18.219 2.774 1.00 98.44 373 ARG A N 1
ATOM 2854 C CA . ARG A 1 373 ? -1.067 -18.656 1.699 1.00 98.44 373 ARG A CA 1
ATOM 2855 C C . ARG A 1 373 ? -2.362 -17.855 1.674 1.00 98.44 373 ARG A C 1
ATOM 2857 O O . ARG A 1 373 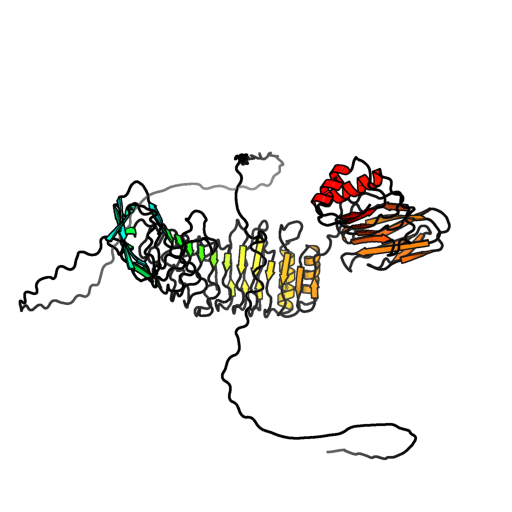? -3.156 -17.951 2.608 1.00 98.44 373 ARG A O 1
ATOM 2864 N N . VAL A 1 374 ? -2.610 -17.151 0.572 1.00 98.62 374 VAL A N 1
ATOM 2865 C CA . VAL A 1 374 ? -3.810 -16.342 0.323 1.00 98.62 374 VAL A CA 1
ATOM 2866 C C . VAL A 1 374 ? -4.524 -16.879 -0.928 1.00 98.62 374 VAL A C 1
ATOM 2868 O O . VAL A 1 374 ? -4.114 -16.567 -2.041 1.00 98.62 374 VAL A O 1
ATOM 2871 N N . PRO A 1 375 ? -5.563 -17.726 -0.778 1.00 97.69 375 PRO A N 1
ATOM 2872 C CA . PRO A 1 375 ? -6.214 -18.394 -1.912 1.00 97.69 375 PRO A CA 1
ATOM 2873 C C . PRO A 1 375 ? -7.354 -17.595 -2.559 1.00 97.69 375 PRO A C 1
ATOM 2875 O O . PRO A 1 375 ? -7.910 -18.031 -3.563 1.00 97.69 375 PRO A O 1
ATOM 2878 N N . ALA A 1 376 ? -7.751 -16.483 -1.945 1.00 97.50 376 ALA A N 1
ATOM 2879 C CA . ALA A 1 376 ? -8.793 -15.567 -2.392 1.00 97.50 376 ALA A CA 1
ATOM 2880 C C . ALA A 1 376 ? -8.552 -14.195 -1.741 1.00 97.50 376 ALA A C 1
ATOM 2882 O O . ALA A 1 376 ? -7.894 -14.109 -0.704 1.00 97.50 376 ALA A O 1
ATOM 2883 N N . SER A 1 377 ? -9.073 -13.136 -2.352 1.00 97.06 377 SER A N 1
ATOM 2884 C CA . SER A 1 377 ? -9.013 -11.758 -1.855 1.00 97.06 377 SER A CA 1
ATOM 2885 C C . SER A 1 377 ? -10.234 -10.983 -2.349 1.00 97.06 377 SER A C 1
ATOM 2887 O O . SER A 1 377 ? -10.962 -11.465 -3.221 1.00 97.06 377 SER A O 1
ATOM 2889 N N . ALA A 1 378 ? -10.435 -9.764 -1.847 1.00 94.00 378 ALA A N 1
ATOM 2890 C CA . ALA A 1 378 ? -11.544 -8.901 -2.242 1.00 94.00 378 ALA A CA 1
ATOM 2891 C C . ALA A 1 378 ? -11.700 -8.782 -3.783 1.00 94.00 378 ALA A C 1
ATOM 2893 O O . ALA A 1 378 ? -10.757 -8.378 -4.473 1.00 94.00 378 ALA A O 1
ATOM 2894 N N . PRO A 1 379 ? -12.887 -9.093 -4.346 1.00 86.69 379 PRO A N 1
ATOM 2895 C CA . PRO A 1 379 ? -13.106 -9.106 -5.797 1.00 86.69 379 PRO A CA 1
ATOM 2896 C C . PRO A 1 379 ? -13.448 -7.728 -6.394 1.00 86.69 379 PRO A C 1
ATOM 2898 O O . PRO A 1 379 ? -13.558 -7.586 -7.612 1.00 86.69 379 PRO A O 1
ATOM 2901 N N . GLY A 1 380 ? -13.676 -6.717 -5.549 1.00 88.31 380 GLY A N 1
ATOM 2902 C CA . GLY A 1 380 ? -14.236 -5.413 -5.931 1.00 88.31 380 GLY A CA 1
ATOM 2903 C C . GLY A 1 380 ? -13.425 -4.198 -5.476 1.00 88.31 380 GLY A C 1
ATOM 2904 O O . GLY A 1 380 ? -13.957 -3.091 -5.491 1.00 88.31 380 GLY A O 1
ATOM 2905 N N . SER A 1 381 ? -12.178 -4.391 -5.043 1.00 92.19 381 SER A N 1
ATOM 2906 C CA . SER A 1 381 ? -11.310 -3.331 -4.522 1.00 92.19 381 SER A CA 1
ATOM 2907 C C . SER A 1 381 ? -9.850 -3.550 -4.922 1.00 92.19 381 SER A C 1
ATOM 2909 O O . SER A 1 381 ? -9.469 -4.630 -5.380 1.00 92.19 381 SER A O 1
ATOM 2911 N N . SER A 1 382 ? -9.017 -2.530 -4.697 1.00 95.06 382 SER A N 1
ATOM 2912 C CA . SER A 1 382 ? -7.572 -2.736 -4.555 1.00 95.06 382 SER A CA 1
ATOM 2913 C C . SER A 1 382 ? -7.260 -3.563 -3.302 1.00 95.06 382 SER A C 1
ATOM 2915 O O . SER A 1 382 ? -8.093 -3.663 -2.395 1.00 95.06 382 SER A O 1
ATOM 2917 N N . VAL A 1 383 ? -6.067 -4.158 -3.263 1.00 97.81 383 VAL A N 1
ATOM 2918 C CA . VAL A 1 383 ? -5.607 -5.044 -2.183 1.00 97.81 383 VAL A CA 1
ATOM 2919 C C . VAL A 1 383 ? -4.206 -4.628 -1.714 1.00 97.81 383 VAL A C 1
ATOM 2921 O O . VAL A 1 383 ? -3.374 -4.199 -2.509 1.00 97.81 383 VAL A O 1
ATOM 2924 N N . SER A 1 384 ? -3.927 -4.755 -0.422 1.00 98.38 384 SER A N 1
ATOM 2925 C CA . SER A 1 384 ? -2.633 -4.464 0.188 1.00 98.38 384 SER A CA 1
ATOM 2926 C C . SER A 1 384 ? -2.262 -5.569 1.180 1.00 98.38 384 SER A C 1
ATOM 2928 O O . SER A 1 384 ? -2.931 -5.770 2.193 1.00 98.38 384 SER A O 1
ATOM 2930 N N . ILE A 1 385 ? -1.208 -6.322 0.869 1.00 98.81 385 ILE A N 1
ATOM 2931 C CA . ILE A 1 385 ? -0.675 -7.416 1.690 1.00 98.81 385 ILE A CA 1
ATOM 2932 C C . ILE A 1 385 ? 0.730 -7.010 2.124 1.00 98.81 385 ILE A C 1
ATOM 2934 O O . ILE A 1 385 ? 1.632 -6.949 1.294 1.00 98.81 385 ILE A O 1
ATOM 2938 N N . ILE A 1 386 ? 0.920 -6.735 3.415 1.00 98.88 386 ILE A N 1
ATOM 2939 C CA . ILE A 1 386 ? 2.196 -6.283 3.980 1.00 98.88 386 ILE A CA 1
ATOM 2940 C C . ILE A 1 386 ? 2.563 -7.202 5.149 1.00 98.88 386 ILE A C 1
ATOM 2942 O O . ILE A 1 386 ? 1.986 -7.127 6.237 1.00 98.88 386 ILE A O 1
ATOM 2946 N N . ALA A 1 387 ? 3.526 -8.087 4.906 1.00 98.81 387 ALA A N 1
ATOM 2947 C CA . ALA A 1 387 ? 3.982 -9.127 5.826 1.00 98.81 387 ALA A CA 1
ATOM 2948 C C . ALA A 1 387 ? 5.519 -9.145 5.981 1.00 98.81 387 ALA A C 1
ATOM 2950 O O . ALA A 1 387 ? 6.120 -10.189 6.259 1.00 98.81 387 ALA A O 1
ATOM 2951 N N . ASP A 1 388 ? 6.139 -7.974 5.822 1.00 98.88 388 ASP A N 1
ATOM 2952 C CA . ASP A 1 388 ? 7.565 -7.696 6.032 1.00 98.88 388 ASP A CA 1
ATOM 2953 C C . ASP A 1 388 ? 8.082 -8.153 7.417 1.00 98.88 388 ASP A C 1
ATOM 2955 O O . ASP A 1 388 ? 7.305 -8.377 8.347 1.00 98.88 388 ASP A O 1
ATOM 2959 N N . ASP A 1 389 ? 9.402 -8.291 7.566 1.00 98.81 389 ASP A N 1
ATOM 2960 C CA . ASP A 1 389 ? 10.080 -8.553 8.851 1.00 98.81 389 ASP A CA 1
ATOM 2961 C C . ASP A 1 389 ? 9.510 -9.769 9.619 1.00 98.81 389 ASP A C 1
ATOM 2963 O O . ASP A 1 389 ? 9.329 -9.765 10.839 1.00 98.81 389 ASP A O 1
ATOM 2967 N N . ASN A 1 390 ? 9.198 -10.834 8.878 1.00 98.88 390 ASN A N 1
ATOM 2968 C CA . ASN A 1 390 ? 8.715 -12.115 9.394 1.00 98.88 390 ASN A CA 1
ATOM 2969 C C . ASN A 1 390 ? 9.711 -13.240 9.053 1.00 98.88 390 ASN A C 1
ATOM 2971 O O . ASN A 1 390 ? 10.870 -13.007 8.710 1.00 98.88 390 ASN A O 1
ATOM 2975 N N . GLN A 1 391 ? 9.297 -14.493 9.224 1.00 98.62 391 GLN A N 1
ATOM 2976 C CA . GLN A 1 391 ? 10.106 -15.693 9.011 1.00 98.62 391 GLN A CA 1
ATOM 2977 C C . GLN A 1 391 ? 9.429 -16.667 8.022 1.00 98.62 391 GLN A C 1
ATOM 2979 O O . GLN A 1 391 ? 9.582 -17.888 8.129 1.00 98.62 391 GLN A O 1
ATOM 2984 N N . TYR A 1 392 ? 8.657 -16.139 7.062 1.00 98.88 392 TYR A N 1
ATOM 2985 C CA . TYR A 1 392 ? 8.029 -16.923 5.996 1.00 98.88 392 TYR A CA 1
ATOM 2986 C C . TYR A 1 392 ? 9.072 -17.463 5.010 1.00 98.88 392 TYR A C 1
ATOM 2988 O O . TYR A 1 392 ? 9.909 -16.728 4.494 1.00 98.88 392 TYR A O 1
ATOM 2996 N N . THR A 1 393 ? 9.000 -18.758 4.714 1.00 98.62 393 THR A N 1
ATOM 2997 C CA . THR A 1 393 ? 9.876 -19.460 3.765 1.00 98.62 393 THR A CA 1
ATOM 2998 C C . THR A 1 393 ? 9.272 -19.584 2.368 1.00 98.62 393 THR A C 1
ATOM 3000 O O . THR A 1 393 ? 9.987 -19.904 1.415 1.00 98.62 393 THR A O 1
ATOM 3003 N N . SER A 1 394 ? 7.966 -19.336 2.220 1.00 98.69 394 SER A N 1
ATOM 3004 C CA . SER A 1 394 ? 7.269 -19.344 0.929 1.00 98.69 394 SER A CA 1
ATOM 3005 C C . SER A 1 394 ? 6.012 -18.466 0.915 1.00 98.69 394 SER A C 1
ATOM 3007 O O . SER A 1 394 ? 5.412 -18.204 1.957 1.00 98.69 394 SER A O 1
ATOM 3009 N N . LEU A 1 395 ? 5.612 -18.036 -0.283 1.00 98.88 395 LEU A N 1
ATOM 3010 C CA . LEU A 1 395 ? 4.394 -17.266 -0.548 1.00 98.88 395 LEU A CA 1
ATOM 3011 C C . LEU A 1 395 ? 3.550 -17.969 -1.619 1.00 98.88 395 LEU A C 1
ATOM 3013 O O . LEU A 1 395 ? 4.067 -18.277 -2.692 1.00 98.88 395 LEU A O 1
ATOM 3017 N N . ASP A 1 396 ? 2.260 -18.171 -1.356 1.00 98.75 396 ASP A N 1
ATOM 3018 C CA . ASP A 1 396 ? 1.280 -18.669 -2.328 1.00 98.75 396 ASP A CA 1
ATOM 3019 C C . ASP A 1 396 ? 0.064 -17.737 -2.397 1.00 98.75 396 ASP A C 1
ATOM 3021 O O . ASP A 1 396 ? -0.748 -17.701 -1.475 1.00 98.75 396 ASP A O 1
ATOM 3025 N N . LEU A 1 397 ? -0.061 -16.988 -3.495 1.00 98.62 397 LEU A N 1
ATOM 3026 C CA . LEU A 1 397 ? -1.201 -16.109 -3.783 1.00 98.62 397 LEU A CA 1
ATOM 3027 C C . LEU A 1 397 ? -2.152 -16.704 -4.842 1.00 98.62 397 LEU A C 1
ATOM 3029 O O . LEU A 1 397 ? -3.022 -16.004 -5.358 1.00 98.62 397 LEU A O 1
ATOM 3033 N N . SER A 1 398 ? -1.996 -17.982 -5.214 1.00 95.50 398 SER A N 1
ATOM 3034 C CA . SER A 1 398 ? -2.802 -18.572 -6.291 1.00 95.50 398 SER A CA 1
ATOM 3035 C C . SER A 1 398 ? -4.297 -18.631 -5.948 1.00 95.50 398 SER A C 1
ATOM 3037 O O . SER A 1 398 ? -4.717 -19.250 -4.970 1.00 95.50 398 SER A O 1
ATOM 3039 N N . GLY A 1 399 ? -5.104 -17.972 -6.787 1.00 93.62 399 GLY A N 1
ATOM 3040 C CA . GLY A 1 399 ? -6.545 -17.769 -6.593 1.00 93.62 399 GLY A CA 1
ATOM 3041 C C . GLY A 1 399 ? -6.918 -16.402 -6.001 1.00 93.62 399 GLY A C 1
ATOM 3042 O O . GLY A 1 399 ? -8.033 -15.934 -6.224 1.00 93.62 399 GLY A O 1
ATOM 3043 N N . ALA A 1 400 ? -5.990 -15.708 -5.336 1.00 97.56 400 ALA A N 1
ATOM 3044 C CA . ALA A 1 400 ? -6.159 -14.308 -4.945 1.00 97.56 400 ALA A CA 1
ATOM 3045 C C . ALA A 1 400 ? -5.786 -13.347 -6.088 1.00 97.56 400 ALA A C 1
ATOM 3047 O O . ALA A 1 400 ? -5.264 -13.748 -7.129 1.00 97.56 400 ALA A O 1
ATOM 3048 N N . LEU A 1 401 ? -6.050 -12.055 -5.890 1.00 96.81 401 LEU A N 1
ATOM 3049 C CA . LEU A 1 401 ? -5.574 -10.960 -6.741 1.00 96.81 401 LEU A CA 1
ATOM 3050 C C . LEU A 1 401 ? -6.025 -11.026 -8.218 1.00 96.81 401 LEU A C 1
ATOM 3052 O O . LEU A 1 401 ? -5.313 -10.569 -9.107 1.00 96.81 401 LEU A O 1
ATOM 3056 N N . GLN A 1 402 ? -7.200 -11.593 -8.513 1.00 92.38 402 GLN A N 1
ATOM 3057 C CA . GLN A 1 402 ? -7.604 -11.955 -9.887 1.00 92.38 402 GLN A CA 1
ATOM 3058 C C . GLN A 1 402 ? -8.163 -10.797 -10.747 1.00 92.38 402 GLN A C 1
ATOM 3060 O O . GLN A 1 402 ? -8.221 -10.915 -11.967 1.00 92.38 402 GLN A O 1
ATOM 3065 N N . HIS A 1 403 ? -8.608 -9.679 -10.160 1.00 87.50 403 HIS A N 1
ATOM 3066 C CA . HIS A 1 403 ? -9.395 -8.661 -10.880 1.00 87.50 403 HIS A CA 1
ATOM 3067 C C . HIS A 1 403 ? -8.534 -7.507 -11.421 1.00 87.50 403 HIS A C 1
ATOM 3069 O O . HIS A 1 403 ? -8.449 -6.454 -10.790 1.00 87.50 403 HIS A O 1
ATOM 3075 N N . GLY A 1 404 ? -7.944 -7.675 -12.611 1.00 82.19 404 GLY A N 1
ATOM 3076 C CA . GLY A 1 404 ? -6.970 -6.750 -13.226 1.00 82.19 404 GLY A CA 1
ATOM 3077 C C . GLY A 1 404 ? -7.394 -5.290 -13.495 1.00 82.19 404 GLY A C 1
ATOM 3078 O O . GLY A 1 404 ? -6.596 -4.529 -14.027 1.00 82.19 404 GLY A O 1
ATOM 3079 N N . VAL A 1 405 ? -8.611 -4.871 -13.124 1.00 85.25 405 VAL A N 1
ATOM 3080 C CA . VAL A 1 405 ? -9.019 -3.448 -13.077 1.00 85.25 405 VAL A CA 1
ATOM 3081 C C . VAL A 1 405 ? -8.452 -2.744 -11.837 1.00 85.25 405 VAL A C 1
ATOM 3083 O O . VAL A 1 405 ? -8.165 -1.548 -11.871 1.00 85.25 405 VAL A O 1
ATOM 3086 N N . PHE A 1 406 ? -8.286 -3.481 -10.738 1.00 90.62 406 PHE A N 1
ATOM 3087 C CA . PHE A 1 406 ? -7.793 -2.960 -9.466 1.00 90.62 406 PHE A CA 1
ATOM 3088 C C . PHE A 1 406 ? -6.272 -3.128 -9.328 1.00 90.62 406 PHE A C 1
ATOM 3090 O O . PHE A 1 406 ? -5.609 -3.738 -10.173 1.00 90.62 406 PHE A O 1
ATOM 3097 N N . GLN A 1 407 ? -5.711 -2.540 -8.273 1.00 92.94 407 GLN A N 1
ATOM 3098 C CA . GLN A 1 407 ? -4.277 -2.561 -7.969 1.00 92.94 407 GLN A CA 1
ATOM 3099 C C . GLN A 1 407 ? -4.013 -3.451 -6.756 1.00 92.94 407 GLN A C 1
ATOM 3101 O O . GLN A 1 407 ? -4.840 -3.511 -5.846 1.00 92.94 407 GLN A O 1
ATOM 3106 N N . ALA A 1 408 ? -2.862 -4.115 -6.725 1.00 96.06 408 ALA A N 1
ATOM 3107 C CA . ALA A 1 408 ? -2.393 -4.817 -5.543 1.00 96.06 408 ALA A CA 1
ATOM 3108 C C . ALA A 1 408 ? -0.951 -4.445 -5.202 1.00 96.06 408 ALA A C 1
ATOM 3110 O O . ALA A 1 408 ? -0.051 -4.547 -6.043 1.00 96.06 408 ALA A O 1
ATOM 3111 N N . TRP A 1 409 ? -0.774 -4.061 -3.938 1.00 97.56 409 TRP A N 1
ATOM 3112 C CA . TRP A 1 409 ? 0.508 -3.875 -3.273 1.00 97.56 409 TRP A CA 1
ATOM 3113 C C . TRP A 1 409 ? 0.822 -5.136 -2.464 1.00 97.56 409 TRP A C 1
ATOM 3115 O O . TRP A 1 409 ? 0.058 -5.516 -1.577 1.00 97.56 409 TRP A O 1
ATOM 3125 N N . VAL A 1 410 ? 1.930 -5.806 -2.772 1.00 98.75 410 VAL A N 1
ATOM 3126 C CA . VAL A 1 410 ? 2.371 -7.028 -2.086 1.00 98.75 410 VAL A CA 1
ATOM 3127 C C . VAL A 1 410 ? 3.785 -6.811 -1.564 1.00 98.75 410 VAL A C 1
ATOM 3129 O O . VAL A 1 410 ? 4.708 -6.591 -2.342 1.00 98.75 410 VAL A O 1
ATOM 3132 N N . SER A 1 411 ? 3.963 -6.886 -0.249 1.00 98.81 411 SER A N 1
ATOM 3133 C CA . SER A 1 411 ? 5.236 -6.652 0.430 1.00 98.81 411 SER A CA 1
ATOM 3134 C C . SER A 1 411 ? 5.530 -7.775 1.422 1.00 98.81 411 SER A C 1
ATOM 3136 O O . SER A 1 411 ? 4.752 -8.027 2.346 1.00 98.81 411 SER A O 1
ATOM 3138 N N . LEU A 1 412 ? 6.635 -8.482 1.191 1.00 98.75 412 LEU A N 1
ATOM 3139 C CA . LEU A 1 412 ? 7.211 -9.487 2.086 1.00 98.75 412 LEU A CA 1
ATOM 3140 C C . LEU A 1 412 ? 8.729 -9.280 2.191 1.00 98.75 412 LEU A C 1
ATOM 3142 O O . LEU A 1 412 ? 9.520 -10.201 1.972 1.00 98.75 412 LEU A O 1
ATOM 3146 N N . ASN A 1 413 ? 9.157 -8.057 2.492 1.00 98.88 413 ASN A N 1
ATOM 3147 C CA . ASN A 1 413 ? 10.574 -7.759 2.691 1.00 98.88 413 ASN A CA 1
ATOM 3148 C C . ASN A 1 413 ? 11.130 -8.498 3.922 1.00 98.88 413 ASN A C 1
ATOM 3150 O O . ASN A 1 413 ? 10.383 -8.876 4.826 1.00 98.88 413 ASN A O 1
ATOM 3154 N N . ASN A 1 414 ? 12.447 -8.698 3.971 1.00 98.81 414 ASN A N 1
ATOM 3155 C CA . ASN A 1 414 ? 13.189 -9.227 5.122 1.00 98.81 414 ASN A CA 1
ATOM 3156 C C . ASN A 1 414 ? 12.640 -10.563 5.668 1.00 98.81 414 ASN A C 1
ATOM 3158 O O . ASN A 1 414 ? 12.572 -10.783 6.877 1.00 98.81 414 ASN A O 1
ATOM 3162 N N . ASN A 1 415 ? 12.237 -11.461 4.769 1.00 98.88 415 ASN A N 1
ATOM 3163 C CA . ASN A 1 415 ? 11.785 -12.815 5.084 1.00 98.88 415 ASN A CA 1
ATOM 3164 C C . ASN A 1 415 ? 12.781 -13.858 4.524 1.00 98.88 415 ASN A C 1
ATOM 3166 O O . ASN A 1 415 ? 13.573 -13.559 3.639 1.00 98.88 415 ASN A O 1
ATOM 3170 N N . PRO A 1 416 ? 12.778 -15.116 4.987 1.00 98.56 416 PRO A N 1
ATOM 3171 C CA . PRO A 1 416 ? 13.553 -16.198 4.381 1.00 98.56 416 PRO A CA 1
ATOM 3172 C C . PRO A 1 416 ? 12.847 -16.850 3.167 1.00 98.56 416 PRO A C 1
ATOM 3174 O O . PRO A 1 416 ? 12.923 -18.070 3.010 1.00 98.56 416 PRO A O 1
ATOM 3177 N N . LEU A 1 417 ? 12.149 -16.093 2.298 1.00 98.88 417 LEU A N 1
ATOM 3178 C CA . LEU A 1 417 ? 11.404 -16.694 1.176 1.00 98.88 417 LEU A CA 1
ATOM 3179 C C . LEU A 1 417 ? 12.344 -17.393 0.187 1.00 98.88 417 LEU A C 1
ATOM 3181 O O . LEU A 1 417 ? 13.288 -16.791 -0.318 1.00 98.88 417 LEU A O 1
ATOM 3185 N N . THR A 1 418 ? 12.020 -18.640 -0.150 1.00 98.44 418 THR A N 1
ATOM 3186 C CA . THR A 1 418 ? 12.736 -19.479 -1.135 1.00 98.44 418 THR A CA 1
ATOM 3187 C C . THR A 1 418 ? 11.895 -19.785 -2.381 1.00 98.44 418 THR A C 1
ATOM 3189 O O . THR A 1 418 ? 12.443 -20.033 -3.461 1.00 98.44 418 THR A O 1
ATOM 3192 N N . ALA A 1 419 ? 10.566 -19.689 -2.253 1.00 98.19 419 ALA A N 1
ATOM 3193 C CA . ALA A 1 419 ? 9.590 -19.857 -3.323 1.00 98.19 419 ALA A CA 1
ATOM 3194 C C . ALA A 1 419 ? 8.467 -18.810 -3.224 1.00 98.19 419 ALA A C 1
ATOM 3196 O O . ALA A 1 419 ? 7.998 -18.488 -2.132 1.00 98.19 419 ALA A O 1
ATOM 3197 N N . VAL A 1 420 ? 8.017 -18.309 -4.375 1.00 98.75 420 VAL A N 1
ATOM 3198 C CA . VAL A 1 420 ? 6.905 -17.358 -4.514 1.00 98.75 420 VAL A CA 1
ATOM 3199 C C . VAL A 1 420 ? 6.020 -17.824 -5.667 1.00 98.75 420 VAL A C 1
ATOM 3201 O O . VAL A 1 420 ? 6.520 -18.066 -6.763 1.00 98.75 420 VAL A O 1
ATOM 3204 N N . ASN A 1 421 ? 4.713 -17.927 -5.431 1.00 98.62 421 ASN A N 1
ATOM 3205 C CA . ASN A 1 421 ? 3.708 -18.235 -6.443 1.00 98.62 421 ASN A CA 1
ATOM 3206 C C . ASN A 1 421 ? 2.708 -17.076 -6.570 1.00 98.62 421 ASN A C 1
ATOM 3208 O O . ASN A 1 421 ? 1.890 -16.855 -5.678 1.00 98.62 421 ASN A O 1
ATOM 3212 N N . ILE A 1 422 ? 2.769 -16.373 -7.704 1.00 98.56 422 ILE A N 1
ATOM 3213 C CA . ILE A 1 422 ? 1.858 -15.278 -8.090 1.00 98.56 422 ILE A CA 1
ATOM 3214 C C . ILE A 1 422 ? 1.022 -15.632 -9.335 1.00 98.56 422 ILE A C 1
ATOM 3216 O O . ILE A 1 422 ? 0.562 -14.754 -10.065 1.00 98.56 422 ILE A O 1
ATOM 3220 N N . THR A 1 423 ? 0.841 -16.926 -9.617 1.00 97.12 423 THR A N 1
ATOM 3221 C CA . THR A 1 423 ? 0.136 -17.397 -10.821 1.00 97.12 423 THR A CA 1
ATOM 3222 C C . THR A 1 423 ? -1.293 -16.848 -10.871 1.00 97.12 423 THR A C 1
ATOM 3224 O O . THR A 1 423 ? -2.098 -17.091 -9.973 1.00 97.12 423 THR A O 1
ATOM 3227 N N . GLY A 1 424 ? -1.608 -16.101 -11.933 1.00 95.06 424 GLY A N 1
ATOM 3228 C CA . GLY A 1 424 ? -2.925 -15.494 -12.157 1.00 95.06 424 GLY A CA 1
ATOM 3229 C C . GLY A 1 424 ? -3.226 -14.225 -11.347 1.00 95.06 424 GLY A C 1
ATOM 3230 O O . GLY A 1 424 ? -4.334 -13.715 -11.452 1.00 95.06 424 GLY A O 1
ATOM 3231 N N . CYS A 1 425 ? -2.282 -13.691 -10.564 1.00 96.88 425 CYS A N 1
ATOM 3232 C CA . CYS A 1 425 ? -2.482 -12.526 -9.688 1.00 96.88 425 CYS A CA 1
ATOM 3233 C C . CYS A 1 425 ? -2.549 -11.179 -10.447 1.00 96.88 425 CYS A C 1
ATOM 3235 O O . CYS A 1 425 ? -1.764 -10.266 -10.193 1.00 96.88 425 CYS A O 1
ATOM 3237 N N . GLN A 1 426 ? -3.482 -11.045 -11.393 1.00 93.31 426 GLN A N 1
ATOM 3238 C CA . GLN A 1 426 ? -3.615 -9.911 -12.318 1.00 93.31 426 GLN A CA 1
ATOM 3239 C C . GLN A 1 426 ? -3.763 -8.524 -11.664 1.00 93.31 426 GLN A C 1
ATOM 3241 O O . GLN A 1 426 ? -3.593 -7.528 -12.358 1.00 93.31 426 GLN A O 1
ATOM 3246 N N . GLN A 1 427 ? -4.076 -8.400 -10.371 1.00 94.31 427 GLN A N 1
ATOM 3247 C CA . GLN A 1 427 ? -4.085 -7.105 -9.677 1.00 94.31 427 GLN A CA 1
ATOM 3248 C C . GLN A 1 427 ? -2.681 -6.542 -9.406 1.00 94.31 427 GLN A C 1
ATOM 3250 O O . GLN A 1 427 ? -2.575 -5.328 -9.248 1.00 94.31 427 GLN A O 1
ATOM 3255 N N . ILE A 1 428 ? -1.629 -7.373 -9.328 1.00 95.88 428 ILE A N 1
ATOM 3256 C CA . ILE A 1 428 ? -0.299 -6.931 -8.868 1.00 95.88 428 ILE A CA 1
ATOM 3257 C C . ILE A 1 428 ? 0.232 -5.799 -9.751 1.00 95.88 428 ILE A C 1
A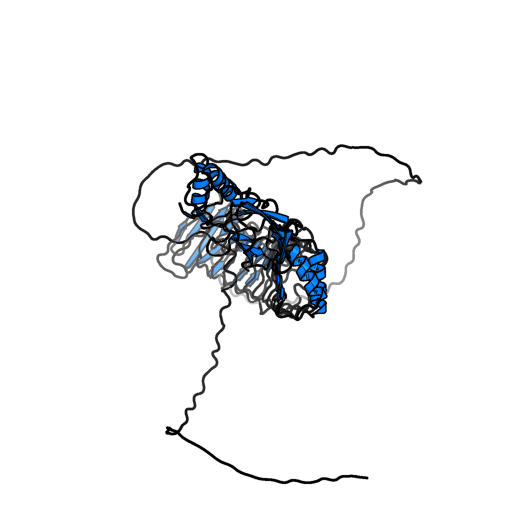TOM 3259 O O . ILE A 1 428 ? 0.464 -5.972 -10.947 1.00 95.88 428 ILE A O 1
ATOM 3263 N N . THR A 1 429 ? 0.464 -4.656 -9.111 1.00 96.00 429 THR A N 1
ATOM 3264 C CA . THR A 1 429 ? 1.202 -3.517 -9.665 1.00 96.00 429 THR A CA 1
ATOM 3265 C C . THR A 1 429 ? 2.514 -3.294 -8.918 1.00 96.00 429 THR A C 1
ATOM 3267 O O . THR A 1 429 ? 3.465 -2.797 -9.501 1.00 96.00 429 THR A O 1
ATOM 3270 N N . ASP A 1 430 ? 2.600 -3.698 -7.650 1.00 97.44 430 ASP A N 1
ATOM 3271 C CA . ASP A 1 430 ? 3.753 -3.427 -6.794 1.00 97.44 430 ASP A CA 1
ATOM 3272 C C . ASP A 1 430 ? 4.107 -4.673 -5.965 1.00 97.44 430 ASP A C 1
ATOM 3274 O O . ASP A 1 430 ? 3.270 -5.186 -5.217 1.00 97.44 430 ASP A O 1
ATOM 3278 N N . LEU A 1 431 ? 5.330 -5.186 -6.139 1.00 98.56 431 LEU A N 1
ATOM 3279 C CA . LEU A 1 431 ? 5.816 -6.432 -5.544 1.00 98.56 431 LEU A CA 1
ATOM 3280 C C . LEU A 1 431 ? 7.184 -6.235 -4.870 1.00 98.56 431 LEU A C 1
ATOM 3282 O O . LEU A 1 431 ? 8.231 -6.247 -5.521 1.00 98.56 431 LEU A O 1
ATOM 3286 N N . ARG A 1 432 ? 7.192 -6.095 -3.543 1.00 98.75 432 ARG A N 1
ATOM 3287 C CA . ARG A 1 432 ? 8.405 -5.922 -2.732 1.00 98.75 432 ARG A CA 1
ATOM 3288 C C . ARG A 1 432 ? 8.787 -7.221 -2.027 1.00 98.75 432 ARG A C 1
ATOM 3290 O O . ARG A 1 432 ? 8.057 -7.732 -1.181 1.00 98.75 432 ARG A O 1
ATOM 3297 N N . LEU A 1 433 ? 9.943 -7.755 -2.402 1.00 98.75 433 LEU A N 1
ATOM 3298 C CA . LEU A 1 433 ? 10.532 -9.000 -1.907 1.00 98.75 433 LEU A CA 1
ATOM 3299 C C . LEU A 1 433 ? 12.007 -8.775 -1.525 1.00 98.75 433 LEU A C 1
ATOM 3301 O O . LEU A 1 433 ? 12.836 -9.680 -1.642 1.00 98.75 433 LEU A O 1
ATOM 3305 N N . ASN A 1 434 ? 12.347 -7.571 -1.059 1.00 98.38 434 ASN A N 1
ATOM 3306 C CA . ASN A 1 434 ? 13.704 -7.201 -0.668 1.00 98.38 434 ASN A CA 1
ATOM 3307 C C . ASN A 1 434 ? 14.196 -8.074 0.505 1.00 98.38 434 ASN A C 1
ATOM 3309 O O . ASN A 1 434 ? 13.406 -8.446 1.368 1.00 98.38 434 ASN A O 1
ATOM 3313 N N . GLY A 1 435 ? 15.480 -8.423 0.562 1.00 98.25 435 GLY A N 1
ATOM 3314 C CA . GLY A 1 435 ? 16.063 -9.137 1.705 1.00 98.25 435 GLY A CA 1
ATOM 3315 C C . GLY A 1 435 ? 15.644 -10.607 1.832 1.00 98.25 435 GLY A C 1
ATOM 3316 O O . GLY A 1 435 ? 15.660 -11.137 2.941 1.00 98.25 435 GLY A O 1
ATOM 3317 N N . ASN A 1 436 ? 15.251 -11.255 0.727 1.00 98.81 436 ASN A N 1
ATOM 3318 C CA . ASN A 1 436 ? 14.785 -12.649 0.710 1.00 98.81 436 ASN A CA 1
ATOM 3319 C C . ASN A 1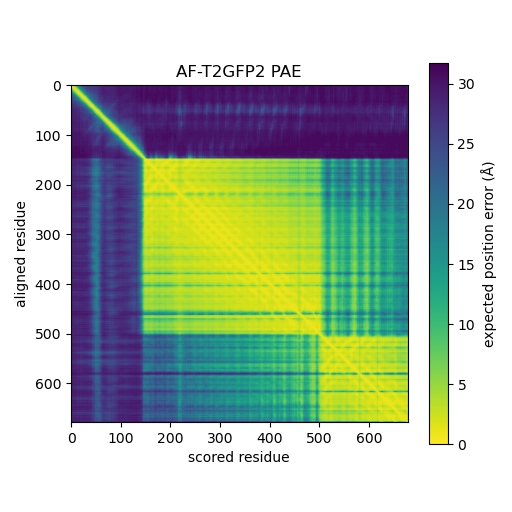 436 ? 15.846 -13.679 0.288 1.00 98.81 436 ASN A C 1
ATOM 3321 O O . ASN A 1 436 ? 16.937 -13.328 -0.135 1.00 98.81 436 ASN A O 1
ATOM 3325 N N . GLN A 1 437 ? 15.532 -14.976 0.385 1.00 98.31 437 GLN A N 1
ATOM 3326 C CA . GLN A 1 437 ? 16.448 -16.092 0.078 1.00 98.31 437 GLN A CA 1
ATOM 3327 C C . GLN A 1 437 ? 16.130 -16.779 -1.267 1.00 98.31 437 GLN A C 1
ATOM 3329 O O . GLN A 1 437 ? 16.385 -17.970 -1.463 1.00 98.31 437 GLN A O 1
ATOM 3334 N N . LEU A 1 438 ? 15.555 -16.027 -2.212 1.00 98.56 438 LEU A N 1
ATOM 3335 C CA . LEU A 1 438 ? 15.147 -16.541 -3.519 1.00 98.56 438 LEU A CA 1
ATOM 3336 C C . LEU A 1 438 ? 16.373 -16.913 -4.364 1.00 98.56 438 LEU A C 1
ATOM 3338 O O . LEU A 1 438 ? 17.315 -16.131 -4.507 1.00 98.56 438 LEU A O 1
ATOM 3342 N N . SER A 1 439 ? 16.346 -18.116 -4.943 1.00 98.31 439 SER A N 1
ATOM 3343 C CA . SER A 1 439 ? 17.399 -18.584 -5.849 1.00 98.31 439 SER A CA 1
ATOM 3344 C C . SER A 1 439 ? 17.328 -17.874 -7.204 1.00 98.31 439 SER A C 1
ATOM 3346 O O . SER A 1 439 ? 16.269 -17.391 -7.601 1.00 98.31 439 SER A O 1
ATOM 3348 N N . SER A 1 440 ? 18.429 -17.879 -7.961 1.00 98.12 440 SER A N 1
ATOM 3349 C CA . SER A 1 440 ? 18.467 -17.314 -9.320 1.00 98.12 440 SER A CA 1
ATOM 3350 C C . SER A 1 440 ? 17.367 -17.904 -10.223 1.00 98.12 440 SER A C 1
ATOM 3352 O O . SER A 1 440 ? 16.626 -17.165 -10.861 1.00 98.12 440 SER A O 1
ATOM 3354 N N . ALA A 1 441 ? 17.149 -19.225 -10.170 1.00 98.25 441 ALA A N 1
ATOM 3355 C CA . ALA A 1 441 ? 16.071 -19.893 -10.906 1.00 98.25 441 ALA A CA 1
ATOM 3356 C C . ALA A 1 441 ? 14.661 -19.564 -10.367 1.00 98.25 441 ALA A C 1
ATOM 33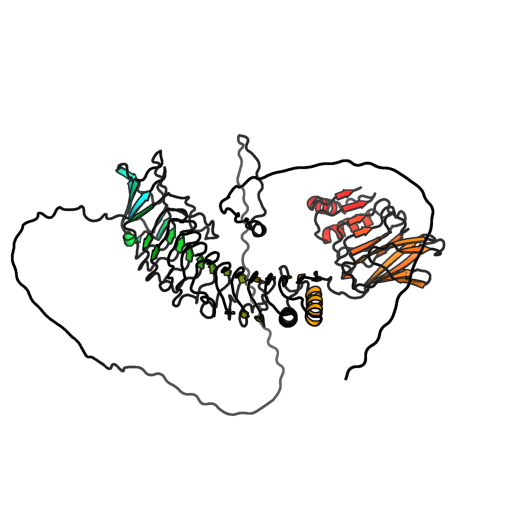58 O O . ALA A 1 441 ? 13.707 -19.483 -11.145 1.00 98.25 441 ALA A O 1
ATOM 3359 N N . SER A 1 442 ? 14.519 -19.338 -9.053 1.00 98.25 442 SER A N 1
ATOM 3360 C CA . SER A 1 442 ? 13.264 -18.854 -8.452 1.00 98.25 442 SER A CA 1
ATOM 3361 C C . SER A 1 442 ? 12.911 -17.458 -8.979 1.00 98.25 442 SER A C 1
ATOM 3363 O O . SER A 1 442 ? 11.748 -17.193 -9.267 1.00 98.25 442 SER A O 1
ATOM 3365 N N . LEU A 1 443 ? 13.908 -16.580 -9.132 1.00 98.56 443 LEU A N 1
ATOM 3366 C CA . LEU A 1 443 ? 13.737 -15.213 -9.629 1.00 98.56 443 LEU A CA 1
ATOM 3367 C C . LEU A 1 443 ? 13.467 -15.161 -11.137 1.00 98.56 443 LEU A C 1
ATOM 3369 O O . LEU A 1 443 ? 12.603 -14.400 -11.564 1.00 98.56 443 LEU A O 1
ATOM 3373 N N . ASP A 1 444 ? 14.126 -16.005 -11.934 1.00 98.56 444 ASP A N 1
ATOM 3374 C CA . ASP A 1 444 ? 13.834 -16.139 -13.368 1.00 98.56 444 ASP A CA 1
ATOM 3375 C C . ASP A 1 444 ? 12.384 -16.596 -13.590 1.00 98.56 444 ASP A C 1
ATOM 3377 O O . ASP A 1 444 ? 11.660 -16.020 -14.403 1.00 98.56 444 ASP A O 1
ATOM 3381 N N . THR A 1 445 ? 11.927 -17.570 -12.794 1.00 98.50 445 THR A N 1
ATOM 3382 C CA . THR A 1 445 ? 10.532 -18.043 -12.799 1.00 98.50 445 THR A CA 1
ATOM 3383 C C . THR A 1 445 ? 9.559 -16.950 -12.345 1.00 98.50 445 THR A C 1
ATOM 3385 O O . THR A 1 445 ? 8.501 -16.775 -12.949 1.00 98.50 445 THR A O 1
ATOM 3388 N N . LEU A 1 446 ? 9.911 -16.188 -11.305 1.00 98.62 446 LEU A N 1
ATOM 3389 C CA . LEU A 1 446 ? 9.099 -15.087 -10.787 1.00 98.62 446 LEU A CA 1
ATOM 3390 C C . LEU A 1 446 ? 8.904 -13.979 -11.829 1.00 98.62 446 LEU A C 1
ATOM 3392 O O . LEU A 1 446 ? 7.771 -13.569 -12.064 1.00 98.62 446 LEU A O 1
ATOM 3396 N N . LEU A 1 447 ? 9.984 -13.519 -12.468 1.00 98.62 447 LEU A N 1
ATOM 3397 C CA . LEU A 1 447 ? 9.935 -12.438 -13.457 1.00 98.62 447 LEU A CA 1
ATOM 3398 C C . LEU A 1 447 ? 9.185 -12.865 -14.726 1.00 98.62 447 LEU A C 1
ATOM 3400 O O . LEU A 1 447 ? 8.379 -12.094 -15.239 1.00 98.62 447 LEU A O 1
ATOM 3404 N N . ALA A 1 448 ? 9.364 -14.109 -15.182 1.00 98.56 448 ALA A N 1
ATOM 3405 C CA . ALA A 1 448 ? 8.577 -14.663 -16.286 1.00 98.56 448 ALA A CA 1
ATOM 3406 C C . ALA A 1 448 ? 7.083 -14.807 -15.926 1.00 98.56 448 ALA A C 1
ATOM 3408 O O . ALA A 1 448 ? 6.211 -14.553 -16.759 1.00 98.56 448 ALA A O 1
ATOM 3409 N N . THR A 1 449 ? 6.766 -15.163 -14.674 1.00 98.50 449 THR A N 1
ATOM 3410 C CA . THR A 1 449 ? 5.373 -15.226 -14.197 1.00 98.50 449 THR A CA 1
ATOM 3411 C C . THR A 1 449 ? 4.762 -13.826 -14.136 1.00 98.50 449 THR A C 1
ATOM 3413 O O . THR A 1 449 ? 3.663 -13.635 -14.647 1.00 98.50 449 THR A O 1
ATOM 3416 N N . LEU A 1 450 ? 5.479 -12.839 -13.587 1.00 98.06 450 LEU A N 1
ATOM 3417 C CA . LEU A 1 450 ? 5.058 -11.436 -13.517 1.00 98.06 450 LEU A CA 1
ATOM 3418 C C . LEU A 1 450 ? 4.782 -10.864 -14.916 1.00 98.06 450 LEU A C 1
ATOM 3420 O O . LEU A 1 450 ? 3.742 -10.244 -15.132 1.00 98.06 450 LEU A O 1
ATOM 3424 N N . ASP A 1 451 ? 5.649 -11.157 -15.891 1.00 96.94 451 ASP A N 1
ATOM 3425 C CA . ASP A 1 451 ? 5.455 -10.761 -17.290 1.00 96.94 451 ASP A CA 1
ATOM 3426 C C . ASP A 1 451 ? 4.170 -11.355 -17.900 1.00 96.94 451 ASP A C 1
ATOM 3428 O O . ASP A 1 451 ? 3.420 -10.656 -18.598 1.00 96.94 451 ASP A O 1
ATOM 3432 N N . SER A 1 452 ? 3.878 -12.621 -17.573 1.00 96.19 452 SER A N 1
ATOM 3433 C CA . SER A 1 452 ? 2.689 -13.347 -18.040 1.00 96.19 452 SER A CA 1
ATOM 3434 C C . SER A 1 452 ? 1.361 -12.826 -17.470 1.00 96.19 452 SER A C 1
ATOM 3436 O O . SER A 1 452 ? 0.310 -13.094 -18.050 1.00 96.19 452 SER A O 1
ATOM 3438 N N . LEU A 1 453 ? 1.386 -12.037 -16.384 1.00 94.44 453 LEU A N 1
ATOM 3439 C CA . LEU A 1 453 ? 0.189 -11.383 -15.833 1.00 94.44 453 LEU A CA 1
ATOM 3440 C C . LEU A 1 453 ? -0.326 -10.232 -16.716 1.00 94.44 453 LEU A C 1
ATOM 3442 O O . LEU A 1 453 ? -1.454 -9.780 -16.526 1.00 94.44 453 LEU A O 1
ATOM 3446 N N . GLY A 1 454 ? 0.469 -9.761 -17.686 1.00 90.19 454 GLY A N 1
ATOM 3447 C CA . GLY A 1 454 ? 0.015 -8.840 -18.736 1.00 90.19 454 GLY A CA 1
ATOM 3448 C C . GLY A 1 454 ? -0.260 -7.396 -18.294 1.00 90.19 454 GLY A C 1
ATOM 3449 O O . GLY A 1 454 ? -0.816 -6.619 -19.072 1.00 90.19 454 GLY A O 1
ATOM 3450 N N . ARG A 1 455 ? 0.121 -7.010 -17.070 1.00 89.81 455 ARG A N 1
ATOM 3451 C CA . ARG A 1 455 ? -0.021 -5.632 -16.575 1.00 89.81 455 ARG A CA 1
ATOM 3452 C C . ARG A 1 455 ? 1.017 -4.704 -17.209 1.00 89.81 455 ARG A C 1
ATOM 3454 O O . ARG A 1 455 ? 2.202 -5.036 -17.265 1.00 89.81 455 ARG A O 1
ATOM 3461 N N . SER A 1 456 ? 0.551 -3.551 -17.681 1.00 86.50 456 SER A N 1
ATOM 3462 C CA . SER A 1 456 ? 1.357 -2.492 -18.290 1.00 86.50 456 SER A CA 1
ATOM 3463 C C . SER A 1 456 ? 0.792 -1.100 -17.999 1.00 86.50 456 SER A C 1
ATOM 3465 O O . SER A 1 456 ? -0.350 -0.961 -17.556 1.00 86.50 456 SER A O 1
ATOM 3467 N N . ASP A 1 457 ? 1.585 -0.064 -18.260 1.00 75.25 457 ASP A N 1
ATOM 3468 C CA . ASP A 1 457 ? 1.192 1.351 -18.174 1.00 75.25 457 ASP A CA 1
ATOM 3469 C C . ASP A 1 457 ? -0.091 1.670 -18.971 1.00 75.25 457 ASP A C 1
ATOM 3471 O O . ASP A 1 457 ? -0.961 2.397 -18.495 1.00 75.25 457 ASP A O 1
ATOM 3475 N N . LEU A 1 458 ? -0.276 1.033 -20.132 1.00 62.03 458 LEU A N 1
ATOM 3476 C CA . LEU A 1 458 ? -1.492 1.126 -20.954 1.00 62.03 458 LEU A CA 1
ATOM 3477 C C . LEU A 1 458 ? -2.766 0.572 -20.282 1.00 62.03 458 LEU A C 1
ATOM 3479 O O . LEU A 1 458 ? -3.865 0.848 -20.764 1.00 62.03 458 LEU A O 1
ATOM 3483 N N . ASN A 1 459 ? -2.649 -0.232 -19.217 1.00 68.12 459 ASN A N 1
ATOM 3484 C CA . ASN A 1 459 ? -3.784 -0.836 -18.506 1.00 68.12 459 ASN A CA 1
ATOM 3485 C C . ASN A 1 459 ? -3.768 -0.624 -16.978 1.00 68.12 459 ASN A C 1
ATOM 3487 O O . ASN A 1 459 ? -4.592 -1.209 -16.274 1.00 68.12 459 ASN A O 1
ATOM 3491 N N . SER A 1 460 ? -2.867 0.215 -16.453 1.00 72.38 460 SER A N 1
ATOM 3492 C CA . SER A 1 460 ? -2.647 0.375 -15.009 1.00 72.38 460 SER A CA 1
ATOM 3493 C C . SER A 1 460 ? -2.546 1.838 -14.581 1.00 72.38 460 SER A C 1
ATOM 3495 O O . SER A 1 460 ? -1.605 2.540 -14.926 1.00 72.38 460 SER A O 1
ATOM 3497 N N . ASN A 1 461 ? -3.476 2.280 -13.729 1.00 66.50 461 ASN A N 1
ATOM 3498 C CA . ASN A 1 461 ? -3.502 3.640 -13.164 1.00 66.50 461 ASN A CA 1
ATOM 3499 C C . ASN A 1 461 ? -2.519 3.840 -11.983 1.00 66.50 461 ASN A C 1
ATOM 3501 O O . ASN A 1 461 ? -2.833 4.565 -11.039 1.00 66.50 461 ASN A O 1
ATOM 3505 N N . GLY A 1 462 ? -1.396 3.122 -11.948 1.00 69.62 462 GLY A N 1
ATOM 3506 C CA . GLY A 1 462 ? -0.499 3.051 -10.790 1.00 69.62 462 GLY A CA 1
ATOM 3507 C C . GLY A 1 462 ? 0.927 2.699 -11.192 1.00 69.62 462 GLY A C 1
ATOM 3508 O O . GLY A 1 462 ? 1.154 2.215 -12.299 1.00 69.62 462 GLY A O 1
ATOM 3509 N N . GLU A 1 463 ? 1.881 2.965 -10.300 1.00 83.56 463 GLU A N 1
ATOM 3510 C CA . GLU A 1 463 ? 3.284 2.604 -10.510 1.00 83.56 463 GLU A CA 1
ATOM 3511 C C . GLU A 1 463 ? 3.430 1.081 -10.635 1.00 83.56 463 GLU A C 1
ATOM 3513 O O . GLU A 1 463 ? 2.825 0.329 -9.869 1.00 83.56 463 GLU A O 1
ATOM 3518 N N . LEU A 1 464 ? 4.218 0.644 -11.619 1.00 94.50 464 LEU A N 1
ATOM 3519 C CA . LEU A 1 464 ? 4.520 -0.759 -11.872 1.00 94.50 464 LEU A CA 1
ATOM 3520 C C . LEU A 1 464 ? 5.932 -1.051 -11.368 1.00 94.50 464 LEU A C 1
ATOM 3522 O O . LEU A 1 464 ? 6.906 -0.567 -11.941 1.00 94.50 464 LEU A O 1
ATOM 3526 N N . PHE A 1 465 ? 6.043 -1.790 -10.268 1.00 97.50 465 PHE A N 1
ATOM 3527 C CA . PHE A 1 465 ? 7.271 -1.876 -9.482 1.00 97.50 465 PHE A CA 1
ATOM 3528 C C . PHE A 1 465 ? 7.538 -3.290 -8.957 1.00 97.50 465 PHE A C 1
ATOM 3530 O O . PHE A 1 465 ? 6.659 -3.921 -8.373 1.00 97.50 465 PHE A O 1
ATOM 3537 N N . ALA A 1 466 ? 8.776 -3.771 -9.087 1.00 98.19 466 ALA A N 1
ATOM 3538 C CA . ALA A 1 466 ? 9.236 -4.961 -8.376 1.00 98.19 466 ALA A CA 1
ATOM 3539 C C . ALA A 1 466 ? 10.627 -4.758 -7.760 1.00 98.19 466 ALA A C 1
ATOM 3541 O O . ALA A 1 466 ? 11.573 -4.376 -8.450 1.00 98.19 466 ALA A O 1
ATOM 3542 N N . ASP A 1 467 ? 10.775 -5.075 -6.472 1.00 98.44 467 ASP A N 1
ATOM 3543 C CA . ASP A 1 467 ? 12.066 -5.082 -5.775 1.00 98.44 467 ASP A CA 1
ATOM 3544 C C . ASP A 1 467 ? 12.415 -6.492 -5.305 1.00 98.44 467 ASP A C 1
ATOM 3546 O O . ASP A 1 467 ? 11.750 -7.052 -4.436 1.00 98.44 467 ASP A O 1
ATOM 3550 N N . ILE A 1 468 ? 13.474 -7.050 -5.888 1.00 98.12 468 ILE A N 1
ATOM 3551 C CA . ILE A 1 468 ? 13.991 -8.400 -5.627 1.00 98.12 468 ILE A CA 1
ATOM 3552 C C . ILE A 1 468 ? 15.450 -8.370 -5.135 1.00 98.12 468 ILE A C 1
ATOM 3554 O O . ILE A 1 468 ? 16.177 -9.359 -5.237 1.00 98.12 468 ILE A O 1
ATOM 3558 N N . ARG A 1 469 ? 15.904 -7.224 -4.605 1.00 97.94 469 ARG A N 1
ATOM 3559 C CA . ARG A 1 469 ? 17.229 -7.068 -3.977 1.00 97.94 469 ARG A CA 1
ATOM 3560 C C . ARG A 1 469 ? 17.353 -7.892 -2.690 1.00 97.94 469 ARG A C 1
ATOM 3562 O O . ARG A 1 469 ? 16.375 -8.367 -2.128 1.00 97.94 469 ARG A O 1
ATOM 3569 N N . GLY A 1 470 ? 18.576 -8.092 -2.212 1.00 92.94 470 GLY A N 1
ATOM 3570 C CA . GLY A 1 470 ? 18.900 -8.900 -1.030 1.00 92.94 470 GLY A CA 1
ATOM 3571 C C . GLY A 1 470 ? 18.846 -10.420 -1.245 1.00 92.94 470 GLY A C 1
ATOM 3572 O O . GLY A 1 470 ? 19.445 -11.147 -0.459 1.00 92.94 470 GLY A O 1
ATOM 3573 N N . ALA A 1 471 ? 18.206 -10.889 -2.320 1.00 92.19 471 ALA A N 1
ATOM 3574 C CA . ALA A 1 471 ? 18.230 -12.280 -2.771 1.00 92.19 471 ALA A CA 1
ATOM 3575 C C . ALA A 1 471 ? 19.432 -12.581 -3.687 1.00 92.19 471 ALA A C 1
ATOM 3577 O O . ALA A 1 471 ? 20.362 -11.778 -3.801 1.00 92.19 471 ALA A O 1
ATOM 3578 N N . ALA A 1 472 ? 19.426 -13.731 -4.370 1.00 94.25 472 ALA A N 1
ATOM 3579 C CA . ALA A 1 472 ? 20.339 -13.964 -5.489 1.00 94.25 472 ALA A CA 1
ATOM 3580 C C . ALA A 1 472 ? 20.120 -12.930 -6.618 1.00 94.25 472 ALA A C 1
ATOM 3582 O O . ALA A 1 472 ? 19.122 -12.215 -6.649 1.00 94.25 472 ALA A O 1
ATOM 3583 N N . ASN A 1 473 ? 21.031 -12.866 -7.592 1.00 94.00 473 ASN A N 1
ATOM 3584 C CA . ASN A 1 473 ? 20.718 -12.201 -8.860 1.00 94.00 473 ASN A CA 1
ATOM 3585 C C . ASN A 1 473 ? 19.903 -13.144 -9.768 1.00 94.00 473 ASN A C 1
ATOM 3587 O O . ASN A 1 473 ? 20.211 -14.343 -9.809 1.00 94.00 473 ASN A O 1
ATOM 3591 N N . PRO A 1 474 ? 18.928 -12.630 -10.539 1.00 97.31 474 PRO A N 1
ATOM 3592 C CA . PRO A 1 474 ? 18.343 -13.369 -11.654 1.00 97.31 474 PRO A CA 1
ATOM 3593 C C . PRO A 1 474 ? 19.411 -13.744 -12.691 1.00 97.31 474 PRO A C 1
ATOM 3595 O O . PRO A 1 474 ? 20.432 -13.064 -12.834 1.00 97.31 474 PRO A O 1
ATOM 3598 N N . GLY A 1 475 ? 19.170 -14.837 -13.401 1.00 96.75 475 GLY A N 1
ATOM 3599 C CA . GLY A 1 475 ? 19.944 -15.282 -14.547 1.00 96.75 475 GLY A CA 1
ATOM 3600 C C . GLY A 1 475 ? 19.564 -14.541 -15.830 1.00 96.75 475 GLY A C 1
ATOM 3601 O O . GLY A 1 475 ? 18.835 -13.547 -15.836 1.00 96.75 475 GLY A O 1
ATOM 3602 N N . ALA A 1 476 ? 20.070 -15.041 -16.959 1.00 96.00 476 ALA A N 1
ATOM 3603 C CA . ALA A 1 476 ? 19.838 -14.425 -18.264 1.00 96.00 476 ALA A CA 1
ATOM 3604 C C . ALA A 1 476 ? 18.356 -14.453 -18.692 1.00 96.00 476 ALA A C 1
ATOM 3606 O O . ALA A 1 476 ? 17.909 -13.531 -19.372 1.00 96.00 476 ALA A O 1
ATOM 3607 N N . ALA A 1 477 ? 17.581 -15.467 -18.280 1.00 97.25 477 ALA A N 1
ATOM 3608 C CA . ALA A 1 477 ? 16.156 -15.549 -18.605 1.00 97.25 477 ALA A CA 1
ATOM 3609 C C . ALA A 1 477 ? 15.318 -14.584 -17.747 1.00 97.25 477 ALA A C 1
ATOM 3611 O O . ALA A 1 477 ? 14.405 -13.933 -18.261 1.00 97.25 477 ALA A O 1
ATOM 3612 N N . GLY A 1 478 ? 15.668 -14.424 -16.467 1.00 97.31 478 GLY A N 1
ATOM 3613 C CA . GLY A 1 478 ? 15.061 -13.427 -15.586 1.00 97.31 478 GLY A CA 1
ATOM 3614 C C . GLY A 1 478 ? 15.369 -12.002 -16.030 1.00 97.31 478 GLY A C 1
ATOM 3615 O O . GLY A 1 478 ? 14.458 -11.184 -16.107 1.00 97.31 478 GLY A O 1
ATOM 3616 N N . TYR A 1 479 ? 16.617 -11.714 -16.416 1.00 96.19 479 TYR A N 1
ATOM 3617 C CA . TYR A 1 479 ? 16.977 -10.410 -16.981 1.00 96.19 479 TYR A CA 1
ATOM 3618 C C . TYR A 1 479 ? 16.228 -10.114 -18.290 1.00 96.19 479 TYR A C 1
ATOM 3620 O O . TYR A 1 479 ? 15.659 -9.034 -18.428 1.00 96.19 479 TYR A O 1
ATOM 3628 N N . ALA A 1 480 ? 16.127 -11.081 -19.211 1.00 95.44 480 ALA A N 1
ATOM 3629 C CA . ALA A 1 480 ? 15.325 -10.917 -20.427 1.00 95.44 480 ALA A CA 1
ATOM 3630 C C . ALA A 1 480 ? 13.837 -10.655 -20.112 1.00 95.44 480 ALA A C 1
ATOM 3632 O O . ALA A 1 480 ? 13.224 -9.774 -20.711 1.00 95.44 480 ALA A O 1
ATOM 3633 N N . SER A 1 481 ? 13.267 -11.352 -19.122 1.00 97.62 481 SER A N 1
ATOM 3634 C CA . SER A 1 481 ? 11.893 -11.100 -18.653 1.00 97.62 481 SER A CA 1
ATOM 3635 C C . SER A 1 481 ? 11.745 -9.699 -18.042 1.00 97.62 481 SER A C 1
ATOM 3637 O O . SER A 1 481 ? 10.770 -9.007 -18.320 1.00 97.62 481 SER A O 1
ATOM 3639 N N . ALA A 1 482 ? 12.738 -9.232 -17.276 1.00 96.62 482 ALA A N 1
ATOM 3640 C CA . ALA A 1 482 ? 12.771 -7.873 -16.737 1.00 96.62 482 ALA A CA 1
ATOM 3641 C C . ALA A 1 482 ? 12.850 -6.803 -17.841 1.00 96.62 482 ALA A C 1
ATOM 3643 O O . ALA A 1 482 ? 12.190 -5.774 -17.726 1.00 96.62 482 ALA A O 1
ATOM 3644 N N . GLN A 1 483 ? 13.582 -7.044 -18.935 1.00 93.00 483 GLN A N 1
ATOM 3645 C CA . GLN A 1 483 ? 13.591 -6.148 -20.098 1.00 93.00 483 GLN A CA 1
ATOM 3646 C C . GLN A 1 483 ? 12.212 -6.068 -20.779 1.00 93.00 483 GLN A C 1
ATOM 3648 O O . GLN A 1 483 ? 11.776 -4.972 -21.134 1.00 93.00 483 GLN A O 1
ATOM 3653 N N . VAL A 1 484 ? 11.485 -7.188 -20.911 1.00 92.50 484 VAL A N 1
ATOM 3654 C CA . VAL A 1 484 ? 10.110 -7.175 -21.455 1.00 92.50 484 VAL A CA 1
ATOM 3655 C C . VAL A 1 484 ? 9.164 -6.415 -20.519 1.00 92.50 484 VAL A C 1
ATOM 3657 O O . VAL A 1 484 ? 8.454 -5.520 -20.983 1.00 92.50 484 VAL A O 1
ATOM 3660 N N . LEU A 1 485 ? 9.231 -6.664 -19.207 1.00 94.69 485 LEU A N 1
ATOM 3661 C CA . LEU A 1 485 ? 8.520 -5.892 -18.178 1.00 94.69 485 LEU A CA 1
ATOM 3662 C C . LEU A 1 485 ? 8.826 -4.383 -18.280 1.00 94.69 485 LEU A C 1
ATOM 3664 O O . LEU A 1 485 ? 7.907 -3.565 -18.235 1.00 94.69 485 LEU A O 1
ATOM 3668 N N . GLY A 1 486 ? 10.081 -4.003 -18.535 1.00 92.00 486 GLY A N 1
ATOM 3669 C CA . GLY A 1 486 ? 10.482 -2.618 -18.804 1.00 92.00 486 GLY A CA 1
ATOM 3670 C C . GLY A 1 486 ? 9.759 -1.985 -19.998 1.00 92.00 486 GLY A C 1
ATOM 3671 O O . GLY A 1 486 ? 9.344 -0.829 -19.920 1.00 92.00 486 GLY A O 1
ATOM 3672 N N . THR A 1 487 ? 9.515 -2.736 -21.079 1.00 85.25 487 THR A N 1
ATOM 3673 C CA . THR A 1 487 ? 8.717 -2.254 -22.233 1.00 85.25 487 THR A CA 1
ATOM 3674 C C . THR A 1 487 ? 7.205 -2.226 -21.980 1.00 85.25 487 THR A C 1
ATOM 3676 O O . THR A 1 487 ? 6.481 -1.553 -22.710 1.00 85.25 487 THR A O 1
ATOM 3679 N N . LYS A 1 488 ? 6.734 -2.891 -20.917 1.00 88.25 488 LYS A N 1
ATOM 3680 C CA . LYS A 1 488 ? 5.384 -2.749 -20.338 1.00 88.25 488 LYS A CA 1
ATOM 3681 C C . LYS A 1 488 ? 5.297 -1.614 -19.300 1.00 88.25 488 LYS A C 1
ATOM 3683 O O . LYS A 1 488 ? 4.239 -1.416 -18.711 1.00 88.25 488 LYS A O 1
ATOM 3688 N N . GLY A 1 489 ? 6.383 -0.878 -19.060 1.00 89.25 489 GLY A N 1
ATOM 3689 C CA . GLY A 1 489 ? 6.418 0.255 -18.133 1.00 89.25 489 GLY A CA 1
ATOM 3690 C C . GLY A 1 489 ? 6.754 -0.090 -16.677 1.00 89.25 489 GLY A C 1
ATOM 3691 O O . GLY A 1 489 ? 6.552 0.759 -15.814 1.00 89.25 489 GLY A O 1
ATOM 3692 N N . TRP A 1 490 ? 7.263 -1.294 -16.388 1.00 95.12 490 TRP A N 1
ATOM 3693 C CA . TRP A 1 490 ? 7.718 -1.668 -15.042 1.00 95.12 490 TRP A CA 1
ATOM 3694 C C . TRP A 1 490 ? 9.111 -1.122 -14.707 1.00 95.12 490 TRP A C 1
ATOM 3696 O O . TRP A 1 490 ? 10.021 -1.157 -15.537 1.00 95.12 490 TRP A O 1
ATOM 3706 N N . THR A 1 491 ? 9.294 -0.742 -13.445 1.00 95.56 491 THR A N 1
ATOM 3707 C CA . THR A 1 491 ? 10.594 -0.578 -12.786 1.00 95.56 491 THR A CA 1
ATOM 3708 C C . THR A 1 491 ? 10.948 -1.873 -12.047 1.00 95.56 491 THR A C 1
ATOM 3710 O O . THR A 1 491 ? 10.181 -2.327 -11.196 1.00 95.56 491 THR A O 1
ATOM 3713 N N . ILE A 1 492 ? 12.108 -2.471 -12.332 1.00 97.81 492 ILE A N 1
ATOM 3714 C CA . ILE A 1 492 ? 12.584 -3.708 -11.684 1.00 97.81 492 ILE A CA 1
ATOM 3715 C C . ILE A 1 492 ? 13.933 -3.447 -11.005 1.00 97.81 492 ILE A C 1
ATOM 3717 O O . ILE A 1 492 ? 14.885 -3.038 -11.667 1.00 97.81 492 ILE A O 1
ATOM 3721 N N . HIS A 1 493 ? 14.055 -3.729 -9.706 1.00 97.75 493 HIS A N 1
ATOM 3722 C CA . HIS A 1 493 ? 15.304 -3.609 -8.944 1.00 97.75 493 HIS A CA 1
ATOM 3723 C C . HIS A 1 493 ? 15.882 -4.981 -8.558 1.00 97.75 493 HIS A C 1
ATOM 3725 O O . HIS A 1 493 ? 15.277 -5.713 -7.776 1.00 97.75 493 HIS A O 1
ATOM 3731 N N . ALA A 1 494 ? 17.096 -5.285 -9.027 1.00 96.94 494 ALA A N 1
ATOM 3732 C CA . ALA A 1 494 ? 17.930 -6.405 -8.576 1.00 96.94 494 ALA A CA 1
ATOM 3733 C C . ALA A 1 494 ? 19.249 -5.885 -7.959 1.00 96.94 494 ALA A C 1
ATOM 3735 O O . ALA A 1 494 ? 19.499 -4.680 -7.930 1.00 96.94 494 ALA A O 1
ATOM 3736 N N . ASN A 1 495 ? 20.109 -6.761 -7.418 1.00 92.31 495 ASN A N 1
ATOM 3737 C CA . ASN A 1 495 ? 21.308 -6.304 -6.687 1.00 92.31 495 ASN A CA 1
ATOM 3738 C C . ASN A 1 495 ? 22.366 -5.644 -7.580 1.00 92.31 495 ASN A C 1
ATOM 3740 O O . ASN A 1 495 ? 23.144 -4.821 -7.104 1.00 92.31 495 ASN A O 1
ATOM 3744 N N . SER A 1 496 ? 22.444 -6.052 -8.848 1.00 90.44 496 SER A N 1
ATOM 3745 C CA . SER A 1 496 ? 23.507 -5.633 -9.775 1.00 90.44 496 SER A CA 1
ATOM 3746 C C . SER A 1 496 ? 23.002 -4.864 -10.998 1.00 90.44 496 SER A C 1
ATOM 3748 O O . SER A 1 496 ? 23.806 -4.525 -11.860 1.00 90.44 496 SER A O 1
ATOM 3750 N N . TRP A 1 497 ? 21.697 -4.596 -11.083 1.00 92.38 497 TRP A N 1
ATOM 3751 C CA . TRP A 1 497 ? 21.065 -3.824 -12.156 1.00 92.38 497 TRP A CA 1
ATOM 3752 C C . TRP A 1 497 ? 19.668 -3.338 -11.738 1.00 92.38 497 TRP A C 1
ATOM 3754 O O . TRP A 1 497 ? 19.007 -3.976 -10.915 1.00 92.38 497 TRP A O 1
ATOM 3764 N N . SER A 1 498 ? 19.202 -2.246 -12.348 1.00 92.56 498 SER A N 1
ATOM 3765 C CA . SER A 1 498 ? 17.771 -1.952 -12.490 1.00 92.56 498 SER A CA 1
ATOM 3766 C C . SER A 1 498 ? 17.347 -2.089 -13.954 1.00 92.56 498 SER A C 1
ATOM 3768 O O . SER A 1 498 ? 18.178 -2.022 -14.863 1.00 92.56 498 SER A O 1
ATOM 3770 N N . VAL A 1 499 ? 16.054 -2.304 -14.180 1.00 91.81 499 VAL A N 1
ATOM 3771 C CA . VAL A 1 499 ? 15.397 -1.981 -15.449 1.00 91.81 499 VAL A CA 1
ATOM 3772 C C . VAL A 1 499 ? 14.430 -0.844 -15.167 1.00 91.81 499 VAL A C 1
ATOM 3774 O O . VAL A 1 499 ? 13.560 -0.974 -14.310 1.00 91.81 499 VAL A O 1
ATOM 3777 N N . GLU A 1 500 ? 14.594 0.258 -15.890 1.00 87.75 500 GLU A N 1
ATOM 3778 C CA . GLU A 1 500 ? 13.680 1.399 -15.852 1.00 87.75 500 GLU A CA 1
ATOM 3779 C C . GLU A 1 500 ? 12.561 1.234 -16.899 1.00 87.75 500 GLU A C 1
ATOM 3781 O O . GLU A 1 500 ? 12.787 0.586 -17.931 1.00 87.75 500 GLU A O 1
ATOM 3786 N N . PRO A 1 501 ? 11.397 1.885 -16.721 1.00 86.06 501 PRO A N 1
ATOM 3787 C CA . PRO A 1 501 ? 10.344 1.940 -17.730 1.00 86.06 501 PRO A CA 1
ATOM 3788 C C . PRO A 1 501 ? 10.870 2.477 -19.070 1.00 86.06 501 PRO A C 1
ATOM 3790 O O . PRO A 1 501 ? 11.351 3.615 -19.162 1.00 86.06 501 PRO A O 1
ATOM 3793 N N . GLN A 1 502 ? 10.759 1.671 -20.123 1.00 79.12 502 GLN A N 1
ATOM 3794 C CA . GLN A 1 502 ? 11.213 2.000 -21.475 1.00 79.12 502 GLN A CA 1
ATOM 3795 C C . GLN A 1 502 ? 10.148 2.815 -22.234 1.00 79.12 502 GLN A C 1
ATOM 3797 O O . GLN A 1 502 ? 8.961 2.724 -21.917 1.00 79.12 502 GLN A O 1
ATOM 3802 N N . PRO A 1 503 ? 10.523 3.639 -23.230 1.00 74.12 503 PRO A N 1
ATOM 3803 C CA . PRO A 1 503 ? 9.542 4.284 -24.100 1.00 74.12 503 PRO A CA 1
ATOM 3804 C C . PRO A 1 503 ? 8.806 3.238 -24.965 1.00 74.12 503 PRO A C 1
ATOM 3806 O O . PRO A 1 503 ? 9.466 2.381 -25.559 1.00 74.12 503 PRO A O 1
ATOM 3809 N N . PRO A 1 504 ? 7.468 3.314 -25.107 1.00 71.81 504 PRO A N 1
ATOM 3810 C CA . PRO A 1 504 ? 6.706 2.343 -25.892 1.00 71.81 504 PRO A CA 1
ATOM 3811 C C . PRO A 1 504 ? 7.133 2.390 -27.362 1.00 71.81 504 PRO A C 1
ATOM 3813 O O . PRO A 1 504 ? 7.105 3.452 -27.980 1.00 71.81 504 PRO A O 1
ATOM 3816 N N . ASN A 1 505 ? 7.530 1.249 -27.931 1.00 78.00 505 ASN A N 1
ATOM 3817 C CA . ASN A 1 505 ? 8.059 1.203 -29.293 1.00 78.00 505 ASN A CA 1
ATOM 3818 C C . ASN A 1 505 ? 6.973 1.546 -30.327 1.00 78.00 505 ASN A C 1
ATOM 3820 O O . ASN A 1 505 ? 6.102 0.726 -30.617 1.00 78.00 505 ASN A O 1
ATOM 3824 N N . ASN A 1 506 ? 7.053 2.747 -30.902 1.00 81.81 506 ASN A N 1
ATOM 3825 C CA . ASN A 1 506 ? 6.143 3.222 -31.947 1.00 81.81 506 ASN A CA 1
ATOM 3826 C C . ASN A 1 506 ? 6.761 3.181 -33.359 1.00 81.81 506 ASN A C 1
ATOM 3828 O O . ASN A 1 506 ? 6.183 3.712 -34.307 1.00 81.81 506 ASN A O 1
ATOM 3832 N N . GLY A 1 507 ? 7.901 2.500 -33.509 1.00 86.88 507 GLY A N 1
ATOM 3833 C CA . GLY A 1 507 ? 8.563 2.255 -34.784 1.00 86.88 507 GLY A CA 1
ATOM 3834 C C . GLY A 1 507 ? 9.430 3.409 -35.290 1.00 86.88 507 GLY A C 1
ATOM 3835 O O . GLY A 1 507 ? 9.731 4.376 -34.588 1.00 86.88 507 GLY A O 1
ATOM 3836 N N . GLN A 1 508 ? 9.873 3.270 -36.540 1.00 93.62 508 GLN A N 1
ATOM 3837 C CA . GLN A 1 508 ? 10.871 4.151 -37.139 1.00 93.62 508 GLN A CA 1
ATOM 3838 C C . GLN A 1 508 ? 10.299 5.551 -37.424 1.00 93.62 508 GLN A C 1
ATOM 3840 O O . GLN A 1 508 ? 9.388 5.687 -38.241 1.00 93.62 508 GLN A O 1
ATOM 3845 N N . GLN A 1 509 ? 10.901 6.594 -36.847 1.00 94.50 509 GLN A N 1
ATOM 3846 C CA . GLN A 1 509 ? 10.538 7.994 -37.094 1.00 94.50 509 GLN A CA 1
ATOM 3847 C C . GLN A 1 509 ? 11.665 8.746 -37.811 1.00 94.50 509 GLN A C 1
ATOM 3849 O O . GLN A 1 509 ? 12.833 8.635 -37.442 1.00 94.50 509 GLN A O 1
ATOM 3854 N N . ASP A 1 510 ? 11.295 9.552 -38.805 1.00 96.88 510 ASP A N 1
ATOM 3855 C CA . ASP A 1 510 ? 12.185 10.490 -39.491 1.00 96.88 510 ASP A CA 1
ATOM 3856 C C . ASP A 1 510 ? 11.918 11.918 -38.986 1.00 96.88 510 ASP A C 1
ATOM 3858 O O . ASP A 1 510 ? 10.782 12.394 -39.035 1.00 96.88 510 ASP A O 1
ATOM 3862 N N . ILE A 1 511 ? 12.955 12.611 -38.516 1.00 97.75 511 ILE A N 1
ATOM 3863 C CA . ILE A 1 511 ? 12.926 14.055 -38.253 1.00 97.75 511 ILE A CA 1
ATOM 3864 C C . ILE A 1 511 ? 13.600 14.750 -39.431 1.00 97.75 511 ILE A C 1
ATOM 3866 O O . ILE A 1 511 ? 14.805 14.600 -39.640 1.00 97.75 511 ILE A O 1
ATOM 3870 N N . THR A 1 512 ? 12.822 15.497 -40.207 1.00 98.19 512 THR A N 1
ATOM 3871 C CA . THR A 1 512 ? 13.307 16.245 -41.371 1.00 98.19 512 THR A CA 1
ATOM 3872 C C . THR A 1 512 ? 13.679 17.653 -40.938 1.00 98.19 512 THR A C 1
ATOM 3874 O O . THR A 1 512 ? 12.889 18.338 -40.289 1.00 98.19 512 THR A O 1
ATOM 3877 N N . PHE A 1 513 ? 14.868 18.108 -41.315 1.00 98.00 513 PHE A N 1
ATOM 3878 C CA . PHE A 1 513 ? 15.349 19.448 -40.998 1.00 98.00 513 PHE A CA 1
ATOM 3879 C C . PHE A 1 513 ? 16.070 20.067 -42.194 1.00 98.00 513 PHE A C 1
ATOM 3881 O O . PHE A 1 513 ? 16.591 19.356 -43.050 1.00 98.00 513 PHE A O 1
ATOM 3888 N N . THR A 1 514 ? 16.075 21.393 -42.271 1.00 98.38 514 THR A N 1
ATOM 3889 C CA . THR A 1 514 ? 16.803 22.153 -43.294 1.00 98.38 514 THR A CA 1
ATOM 3890 C C . THR A 1 514 ? 17.860 23.003 -42.609 1.00 98.38 514 THR A C 1
ATOM 3892 O O . THR A 1 514 ? 17.547 23.642 -41.607 1.00 98.38 514 THR A O 1
ATOM 3895 N N . THR A 1 515 ? 19.073 23.043 -43.148 1.00 97.50 515 THR A N 1
ATOM 3896 C CA . THR A 1 515 ? 20.191 23.894 -42.703 1.00 97.50 515 THR A CA 1
ATOM 3897 C C . THR A 1 515 ? 20.588 24.876 -43.815 1.00 97.50 515 THR A C 1
ATOM 3899 O O . THR A 1 515 ? 20.020 24.824 -44.911 1.00 97.50 515 THR A O 1
ATOM 3902 N N . THR A 1 516 ? 21.525 25.795 -43.566 1.00 96.06 516 THR A N 1
ATOM 3903 C CA . THR A 1 516 ? 22.065 26.710 -44.586 1.00 96.06 516 THR A CA 1
ATOM 3904 C C . THR A 1 516 ? 23.575 26.907 -44.461 1.00 96.06 516 THR A C 1
ATOM 3906 O O . THR A 1 516 ? 24.108 27.003 -43.360 1.00 96.06 516 THR A O 1
ATOM 3909 N N . GLY A 1 517 ? 24.264 27.009 -45.599 1.00 94.00 517 GLY A N 1
ATOM 3910 C CA . GLY A 1 517 ? 25.721 27.130 -45.668 1.00 94.00 517 GLY A CA 1
ATOM 3911 C C . GLY A 1 517 ? 26.447 25.782 -45.730 1.00 94.00 517 GLY A C 1
ATOM 3912 O O . GLY A 1 517 ? 25.831 24.723 -45.815 1.00 94.00 517 GLY A O 1
ATOM 3913 N N . ASP A 1 518 ? 27.782 25.835 -45.721 1.00 93.38 518 ASP A N 1
ATOM 3914 C CA . ASP A 1 518 ? 28.634 24.657 -45.943 1.00 93.38 518 ASP A CA 1
ATOM 3915 C C . ASP A 1 518 ? 28.645 23.664 -44.767 1.00 93.38 518 ASP A C 1
ATOM 3917 O O . ASP A 1 518 ? 28.967 22.487 -44.948 1.00 93.38 518 ASP A O 1
ATOM 3921 N N . THR A 1 519 ? 28.298 24.133 -43.565 1.00 92.62 519 THR A N 1
ATOM 3922 C CA . THR A 1 519 ? 28.487 23.415 -42.301 1.00 92.62 5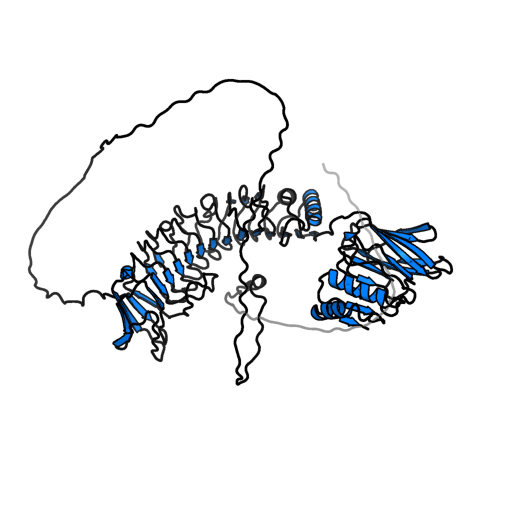19 THR A CA 1
ATOM 3923 C C . THR A 1 519 ? 27.228 23.390 -41.440 1.00 92.62 519 THR A C 1
ATOM 3925 O O . THR A 1 519 ? 26.438 24.326 -41.461 1.00 92.62 519 THR A O 1
ATOM 3928 N N . THR A 1 520 ? 27.068 22.349 -40.622 1.00 94.81 520 THR A N 1
ATOM 3929 C CA . THR A 1 520 ? 26.021 22.250 -39.587 1.00 94.81 520 THR A CA 1
ATOM 3930 C C . THR A 1 520 ? 26.494 21.379 -38.420 1.00 94.81 520 THR A C 1
ATOM 3932 O O . THR A 1 520 ? 27.256 20.432 -38.627 1.00 94.81 520 THR A O 1
ATOM 3935 N N . ASN A 1 521 ? 26.070 21.698 -37.195 1.00 95.38 521 ASN A N 1
ATOM 3936 C CA . ASN A 1 521 ? 26.459 21.015 -35.962 1.00 95.38 521 ASN A CA 1
ATOM 3937 C C . ASN A 1 521 ? 25.211 20.604 -35.150 1.00 95.38 521 ASN A C 1
ATOM 3939 O O . ASN A 1 521 ? 24.575 21.427 -34.489 1.00 95.38 521 ASN A O 1
ATOM 3943 N N . MET A 1 522 ? 24.838 19.322 -35.214 1.00 96.88 522 MET A N 1
ATOM 3944 C CA . MET A 1 522 ? 23.542 18.803 -34.741 1.00 96.88 522 MET A CA 1
ATOM 3945 C C . MET A 1 522 ? 23.676 17.830 -33.564 1.00 96.88 522 MET A C 1
ATOM 3947 O O . MET A 1 522 ? 24.681 17.136 -33.437 1.00 96.88 522 MET A O 1
ATOM 3951 N N . ARG A 1 523 ? 22.647 17.727 -32.713 1.00 96.00 523 ARG A N 1
ATOM 3952 C CA . ARG A 1 523 ? 22.599 16.787 -31.579 1.00 96.00 523 ARG A CA 1
ATOM 3953 C C . ARG A 1 523 ? 21.204 16.184 -31.384 1.00 96.00 523 ARG A C 1
ATOM 3955 O O . ARG A 1 523 ? 20.188 16.873 -31.475 1.00 96.00 523 ARG A O 1
ATOM 3962 N N . CYS A 1 524 ? 21.170 14.905 -31.017 1.00 96.31 524 CYS A N 1
ATOM 3963 C CA . CYS A 1 524 ? 19.978 14.226 -30.516 1.00 96.31 524 CYS A CA 1
ATOM 3964 C C . CYS A 1 524 ? 20.293 13.399 -29.264 1.00 96.31 524 CYS A C 1
ATOM 3966 O O . CYS A 1 524 ? 21.376 12.823 -29.148 1.00 96.31 524 CYS A O 1
ATOM 3968 N N . ASP A 1 525 ? 19.325 13.301 -28.355 1.00 95.06 525 ASP A N 1
ATOM 3969 C CA . ASP A 1 525 ? 19.426 12.482 -27.142 1.00 95.06 525 ASP A CA 1
ATOM 3970 C C . ASP A 1 525 ? 18.232 11.522 -27.107 1.00 95.06 525 ASP A C 1
ATOM 3972 O O . ASP A 1 525 ? 17.108 11.936 -27.410 1.00 95.06 525 ASP A O 1
ATOM 3976 N N . PHE A 1 526 ? 18.462 10.275 -26.700 1.00 92.56 526 PHE A N 1
ATOM 3977 C CA . PHE A 1 526 ? 17.435 9.241 -26.531 1.00 92.56 526 PHE A CA 1
ATOM 3978 C C . PHE A 1 526 ? 17.156 8.946 -25.046 1.00 92.56 526 PHE A C 1
ATOM 3980 O O . PHE A 1 526 ? 17.933 9.322 -24.166 1.00 92.56 526 PHE A O 1
ATOM 3987 N N . ARG A 1 527 ? 16.007 8.325 -24.753 1.00 84.94 527 ARG A N 1
ATOM 3988 C CA . ARG A 1 527 ? 15.607 7.884 -23.402 1.00 84.94 527 ARG A CA 1
ATOM 3989 C C . ARG A 1 527 ? 16.254 6.554 -23.000 1.00 84.94 527 ARG A C 1
ATOM 3991 O O . ARG A 1 527 ? 16.458 6.345 -21.809 1.00 84.94 527 ARG A O 1
ATOM 3998 N N . ASP A 1 528 ? 16.565 5.707 -23.973 1.00 79.56 528 ASP A N 1
ATOM 3999 C CA . ASP A 1 528 ? 17.163 4.379 -23.819 1.00 79.56 528 ASP A CA 1
ATOM 4000 C C . ASP A 1 528 ? 18.460 4.237 -24.639 1.00 79.56 528 ASP A C 1
ATOM 4002 O O . ASP A 1 528 ? 18.790 5.093 -25.464 1.00 79.56 528 ASP A O 1
ATOM 4006 N N . ASP A 1 529 ? 19.199 3.158 -24.388 1.00 78.81 529 ASP A N 1
ATOM 4007 C CA . ASP A 1 529 ? 20.446 2.779 -25.065 1.00 78.81 529 ASP A CA 1
ATOM 4008 C C . ASP A 1 529 ? 20.235 1.831 -26.263 1.00 78.81 529 ASP A C 1
ATOM 4010 O O . ASP A 1 529 ? 21.144 1.644 -27.073 1.00 78.81 529 ASP A O 1
ATOM 4014 N N . THR A 1 530 ? 19.033 1.264 -26.412 1.00 81.31 530 THR A N 1
ATOM 4015 C CA . THR A 1 530 ? 18.675 0.347 -27.510 1.00 81.31 530 THR A CA 1
ATOM 4016 C C . THR A 1 530 ? 18.372 1.065 -28.827 1.00 81.31 530 THR A C 1
ATOM 4018 O O . THR A 1 530 ? 18.484 0.482 -29.909 1.00 81.31 530 THR A O 1
ATOM 4021 N N . THR A 1 531 ? 17.974 2.336 -28.750 1.00 90.25 531 THR A N 1
ATOM 4022 C CA . THR A 1 531 ? 17.557 3.133 -29.900 1.00 90.25 531 THR A CA 1
ATOM 4023 C C . THR A 1 531 ? 18.741 3.493 -30.786 1.00 90.25 531 THR A C 1
ATOM 4025 O O . THR A 1 531 ? 19.664 4.206 -30.394 1.00 90.25 531 THR A O 1
ATOM 4028 N N . THR A 1 532 ? 18.667 3.049 -32.039 1.00 94.44 532 THR A N 1
ATOM 4029 C CA . THR A 1 532 ? 19.637 3.385 -33.082 1.00 94.44 532 THR A CA 1
ATOM 4030 C C . THR A 1 532 ? 19.113 4.531 -33.936 1.00 94.44 532 THR A C 1
ATOM 4032 O O . THR A 1 532 ? 17.909 4.649 -34.182 1.00 94.44 532 THR A O 1
ATOM 4035 N N . ALA A 1 533 ? 20.014 5.385 -34.415 1.00 97.25 533 ALA A N 1
ATOM 4036 C CA . ALA A 1 533 ? 19.655 6.458 -35.326 1.00 97.25 533 ALA A CA 1
ATOM 4037 C C . ALA A 1 533 ? 20.791 6.800 -36.299 1.00 97.25 533 ALA A C 1
ATOM 4039 O O . ALA A 1 533 ? 21.962 6.497 -36.060 1.00 97.25 533 ALA A O 1
ATOM 4040 N N . THR A 1 534 ? 20.430 7.450 -37.404 1.00 98.06 534 THR A N 1
ATOM 4041 C CA . THR A 1 534 ? 21.344 7.798 -38.495 1.00 98.06 534 THR A CA 1
ATOM 4042 C C . THR A 1 534 ? 20.984 9.164 -39.066 1.00 98.06 534 THR A C 1
ATOM 4044 O O . THR A 1 534 ? 19.871 9.363 -39.560 1.00 98.06 534 THR A O 1
ATOM 4047 N N . TRP A 1 535 ? 21.949 10.081 -39.064 1.00 98.00 535 TRP A N 1
ATOM 4048 C CA . TRP A 1 535 ? 21.906 11.308 -39.851 1.00 98.00 535 TRP A CA 1
ATOM 4049 C C . TRP A 1 535 ? 22.048 10.973 -41.338 1.00 98.00 535 TRP A C 1
ATOM 4051 O O . TRP A 1 535 ? 22.938 10.214 -41.732 1.00 98.00 535 TRP A O 1
ATOM 4061 N N . ARG A 1 536 ? 21.173 11.540 -42.166 1.00 98.12 536 ARG A N 1
ATOM 4062 C CA . ARG A 1 536 ? 21.181 11.448 -43.629 1.00 98.12 536 ARG A CA 1
ATOM 4063 C C . ARG A 1 536 ? 21.303 12.862 -44.185 1.00 98.12 536 ARG A C 1
ATOM 4065 O O . ARG A 1 536 ? 20.396 13.675 -43.998 1.00 98.12 536 ARG A O 1
ATOM 4072 N N . TRP A 1 537 ? 22.432 13.150 -44.819 1.00 97.88 537 TRP A N 1
ATOM 4073 C CA . TRP A 1 537 ? 22.801 14.486 -45.283 1.00 97.88 537 TRP A CA 1
ATOM 4074 C C . TRP A 1 537 ? 22.329 14.733 -46.726 1.00 97.88 537 TRP A C 1
ATOM 4076 O O . TRP A 1 537 ? 21.974 13.797 -47.444 1.00 97.88 537 TRP A O 1
ATOM 4086 N N . SER A 1 538 ? 22.297 16.000 -47.157 1.00 96.88 538 SER A N 1
ATOM 4087 C CA . SER A 1 538 ? 21.775 16.399 -48.480 1.00 96.88 538 SER A CA 1
ATOM 4088 C C . SER A 1 538 ? 22.631 15.892 -49.646 1.00 96.88 538 SER A C 1
ATOM 4090 O O . SER A 1 538 ? 22.109 15.659 -50.732 1.00 96.88 538 SER A O 1
ATOM 4092 N N . ASP A 1 539 ? 23.923 15.663 -49.408 1.00 95.25 539 ASP A N 1
ATOM 4093 C CA . ASP A 1 539 ? 24.881 15.087 -50.359 1.00 95.25 539 ASP A CA 1
ATOM 4094 C C . ASP A 1 539 ? 24.779 13.552 -50.493 1.00 95.25 539 ASP A C 1
ATOM 4096 O O . ASP A 1 539 ? 25.587 12.927 -51.178 1.00 95.25 539 ASP A O 1
ATOM 4100 N N . GLY A 1 540 ? 23.805 12.927 -49.822 1.00 95.56 540 GLY A N 1
ATOM 4101 C CA . GLY A 1 540 ? 23.602 11.478 -49.815 1.00 95.56 540 GLY A CA 1
ATOM 4102 C C . GLY A 1 540 ? 24.508 10.707 -48.850 1.00 95.56 540 GLY A C 1
ATOM 4103 O O . GLY A 1 540 ? 24.356 9.489 -48.731 1.00 95.56 540 GLY A O 1
ATOM 4104 N N . THR A 1 541 ? 25.418 11.373 -48.129 1.00 97.38 541 THR A N 1
ATOM 4105 C CA . THR A 1 541 ? 26.227 10.718 -47.089 1.00 97.38 541 THR A CA 1
ATOM 4106 C C . THR A 1 541 ? 25.409 10.444 -45.825 1.00 97.38 541 THR A C 1
ATOM 4108 O O . THR A 1 541 ? 24.377 11.072 -45.565 1.00 97.38 541 THR A O 1
ATOM 4111 N N . THR A 1 542 ? 25.860 9.486 -45.012 1.00 97.75 542 THR A N 1
ATOM 4112 C CA . THR A 1 542 ? 25.203 9.123 -43.750 1.00 97.75 542 THR A CA 1
ATOM 4113 C C . THR A 1 542 ? 26.196 9.030 -42.598 1.00 97.75 542 THR A C 1
ATOM 4115 O O . THR A 1 542 ? 27.372 8.718 -42.788 1.00 97.75 542 THR A O 1
ATOM 4118 N N . THR A 1 543 ? 25.726 9.307 -41.384 1.00 97.50 543 THR A N 1
ATOM 4119 C CA . THR A 1 543 ? 26.533 9.232 -40.158 1.00 97.50 543 THR A CA 1
ATOM 4120 C C . THR A 1 543 ? 25.689 8.619 -39.039 1.00 97.50 543 THR A C 1
ATOM 4122 O O . THR A 1 543 ? 24.568 9.086 -38.829 1.00 97.50 543 THR A O 1
ATOM 4125 N N . PRO A 1 544 ? 26.164 7.589 -38.315 1.00 97.19 544 PRO A N 1
ATOM 4126 C CA . PRO A 1 544 ? 25.484 7.102 -37.115 1.00 97.19 544 PRO A CA 1
ATOM 4127 C C . PRO A 1 544 ? 25.286 8.237 -36.104 1.00 97.19 544 PRO A C 1
ATOM 4129 O O . PRO A 1 544 ? 26.181 9.060 -35.916 1.00 97.19 544 PRO A O 1
ATOM 4132 N N . ALA A 1 545 ? 24.120 8.295 -35.468 1.00 96.38 545 ALA A N 1
ATOM 4133 C CA . ALA A 1 545 ? 23.797 9.316 -34.481 1.00 96.38 545 ALA A CA 1
ATOM 4134 C C . ALA A 1 545 ? 23.952 8.748 -33.062 1.00 96.38 545 ALA A C 1
ATOM 4136 O O . ALA A 1 545 ? 23.212 7.852 -32.657 1.00 96.38 545 ALA A O 1
ATOM 4137 N N . THR A 1 546 ? 24.915 9.278 -32.308 1.00 94.81 546 THR A N 1
ATOM 4138 C CA . THR A 1 546 ? 25.200 8.858 -30.927 1.00 94.81 546 THR A CA 1
ATOM 4139 C C . THR A 1 546 ? 24.436 9.737 -29.936 1.00 94.81 546 THR A C 1
ATOM 4141 O O . THR A 1 546 ? 24.569 10.960 -29.967 1.00 94.81 546 THR A O 1
ATOM 4144 N N . SER A 1 547 ? 23.667 9.117 -29.034 1.00 94.31 547 SER A N 1
ATOM 4145 C CA . SER A 1 547 ? 22.882 9.815 -28.002 1.00 94.31 547 SER A CA 1
ATOM 4146 C C . SER A 1 547 ? 23.744 10.794 -27.195 1.00 94.31 547 SER A C 1
ATOM 4148 O O . SER A 1 547 ? 24.777 10.414 -26.645 1.00 94.31 547 SER A O 1
ATOM 4150 N N . GLY A 1 548 ? 23.336 12.063 -27.127 1.00 92.75 548 GLY A N 1
ATOM 4151 C CA . GLY A 1 548 ? 24.032 13.104 -26.367 1.00 92.75 548 GLY A CA 1
ATOM 4152 C C . GLY A 1 548 ? 25.294 13.678 -27.028 1.00 92.75 548 GLY A C 1
ATOM 4153 O O . GLY A 1 548 ? 25.839 14.664 -26.525 1.00 92.75 548 GLY A O 1
ATOM 4154 N N . ALA A 1 549 ? 25.754 13.123 -28.152 1.00 93.94 549 ALA A N 1
ATOM 4155 C CA . ALA A 1 549 ? 26.896 13.643 -28.897 1.00 93.94 549 ALA A CA 1
ATOM 4156 C C . ALA A 1 549 ? 26.478 14.721 -29.910 1.00 93.94 549 ALA A C 1
ATOM 4158 O O . ALA A 1 549 ? 25.389 14.683 -30.484 1.00 93.94 549 ALA A O 1
ATOM 4159 N N . ALA A 1 550 ? 27.378 15.672 -30.158 1.00 94.56 550 ALA A N 1
ATOM 4160 C CA . ALA A 1 550 ? 27.284 16.565 -31.307 1.00 94.56 550 ALA A CA 1
ATOM 4161 C C . ALA A 1 550 ? 27.836 15.865 -32.561 1.00 94.56 550 ALA A C 1
ATOM 4163 O O . ALA A 1 550 ? 28.791 15.094 -32.479 1.00 94.56 550 ALA A O 1
ATOM 4164 N N . THR A 1 551 ? 27.235 16.124 -33.719 1.00 94.94 551 THR A N 1
ATOM 4165 C CA . THR A 1 551 ? 27.662 15.620 -35.028 1.00 94.94 551 THR A CA 1
ATOM 4166 C C . THR A 1 551 ? 27.798 16.798 -35.984 1.00 94.94 551 THR A C 1
ATOM 4168 O O . THR A 1 551 ? 26.798 17.416 -36.354 1.00 94.94 551 THR A O 1
ATOM 4171 N N . GLN A 1 552 ? 29.033 17.098 -36.385 1.00 94.50 552 GLN A N 1
ATOM 4172 C CA . GLN A 1 552 ? 29.321 18.126 -37.379 1.00 94.50 552 GLN A CA 1
ATOM 4173 C C . GLN A 1 552 ? 29.314 17.525 -38.790 1.00 94.50 552 GLN A C 1
ATOM 4175 O O . GLN A 1 552 ? 29.886 16.460 -39.027 1.00 94.50 552 GLN A O 1
ATOM 4180 N N . LYS A 1 553 ? 28.709 18.241 -39.737 1.00 95.44 553 LYS A N 1
ATOM 4181 C CA . LYS A 1 553 ? 28.808 18.004 -41.179 1.00 95.44 553 LYS A CA 1
ATOM 4182 C C . LYS A 1 553 ? 29.393 19.253 -41.841 1.00 95.44 553 LYS A C 1
ATOM 4184 O O . LYS A 1 553 ? 29.102 20.369 -41.418 1.00 95.44 553 LYS A O 1
ATOM 4189 N N . THR A 1 554 ? 30.226 19.051 -42.857 1.00 94.75 554 THR A N 1
ATOM 4190 C CA . THR A 1 554 ? 30.902 20.093 -43.646 1.00 94.75 554 THR A CA 1
ATOM 4191 C C . THR A 1 554 ? 30.879 19.722 -45.134 1.00 94.75 554 THR A C 1
ATOM 4193 O O . THR A 1 554 ? 30.514 18.589 -45.477 1.00 94.75 554 THR A O 1
ATOM 4196 N N . GLY A 1 555 ? 31.272 20.646 -46.017 1.00 93.62 555 GLY A N 1
ATOM 4197 C CA . GLY A 1 555 ? 31.353 20.402 -47.458 1.00 93.62 555 GLY A CA 1
ATOM 4198 C C . GLY A 1 555 ? 29.995 20.340 -48.161 1.00 93.62 555 GLY A C 1
ATOM 4199 O O . GLY A 1 555 ? 29.895 19.737 -49.228 1.00 93.62 555 GLY A O 1
ATOM 4200 N N . LEU A 1 556 ? 28.942 20.912 -47.565 1.00 93.19 556 LEU A N 1
ATOM 4201 C CA . LEU A 1 556 ? 27.608 20.968 -48.169 1.00 93.19 556 LEU A CA 1
ATOM 4202 C C . LEU A 1 556 ? 27.521 22.004 -49.309 1.00 93.19 556 LEU A C 1
ATOM 4204 O O . LEU A 1 556 ? 26.658 21.897 -50.177 1.00 93.19 556 LEU A O 1
ATOM 4208 N N . GLY A 1 557 ? 28.412 22.998 -49.335 1.00 92.31 557 GLY A N 1
ATOM 4209 C CA . GLY A 1 557 ? 28.351 24.148 -50.233 1.00 92.31 557 GLY A CA 1
ATOM 4210 C C . GLY A 1 557 ? 27.339 25.217 -49.798 1.00 92.31 557 GLY A C 1
ATOM 4211 O O . GLY A 1 557 ? 26.523 25.026 -48.898 1.00 92.31 557 GLY A O 1
ATOM 4212 N N . ALA A 1 558 ? 27.384 26.383 -50.445 1.00 91.12 558 ALA A N 1
ATOM 4213 C CA . ALA A 1 558 ? 26.470 27.485 -50.147 1.00 91.12 558 ALA A CA 1
ATOM 4214 C C . ALA A 1 558 ? 25.032 27.191 -50.617 1.00 91.12 558 ALA A C 1
ATOM 4216 O O . ALA A 1 558 ? 24.823 26.684 -51.718 1.00 91.12 558 ALA A O 1
ATOM 4217 N N . GLY A 1 559 ? 24.041 27.575 -49.809 1.00 92.12 559 GLY A N 1
ATOM 4218 C CA . GLY A 1 559 ? 22.618 27.336 -50.074 1.00 92.12 559 GLY A CA 1
ATOM 4219 C C . GLY A 1 559 ? 21.926 26.634 -48.907 1.00 92.12 559 GLY A C 1
ATOM 4220 O O . GLY A 1 559 ? 22.526 26.461 -47.849 1.00 92.12 559 GLY A O 1
ATOM 4221 N N . ALA A 1 560 ? 20.660 26.258 -49.101 1.00 96.12 560 ALA A N 1
ATOM 4222 C CA . ALA A 1 560 ? 19.857 25.559 -48.101 1.00 96.12 560 ALA A CA 1
ATOM 4223 C C . ALA A 1 560 ? 19.822 24.046 -48.365 1.00 96.12 560 ALA A C 1
ATOM 4225 O O . ALA A 1 560 ? 19.618 23.614 -49.501 1.00 96.12 560 ALA A O 1
ATOM 4226 N N . HIS A 1 561 ? 19.968 23.249 -47.306 1.00 97.56 561 HIS A N 1
ATOM 4227 C CA . HIS A 1 561 ? 20.195 21.806 -47.385 1.00 97.56 561 HIS A CA 1
ATOM 4228 C C . HIS A 1 561 ? 19.199 21.029 -46.537 1.00 97.56 561 HIS A C 1
ATOM 4230 O O . HIS A 1 561 ? 19.142 21.214 -45.327 1.00 97.56 561 HIS A O 1
ATOM 4236 N N . THR A 1 562 ? 18.423 20.134 -47.149 1.00 98.19 562 THR A N 1
ATOM 4237 C CA . THR A 1 562 ? 17.477 19.281 -46.411 1.00 98.19 562 THR A CA 1
ATOM 4238 C C . THR A 1 562 ? 18.135 17.968 -45.992 1.00 98.19 562 THR A C 1
ATOM 4240 O O . THR A 1 562 ? 18.840 17.322 -46.769 1.00 98.19 562 THR A O 1
ATOM 4243 N N . HIS A 1 563 ? 17.897 17.576 -44.747 1.00 98.25 563 HIS A N 1
ATOM 4244 C CA . HIS A 1 563 ? 18.499 16.447 -44.052 1.00 98.25 563 HIS A CA 1
ATOM 4245 C C . HIS A 1 563 ? 17.425 15.655 -43.293 1.00 98.25 563 HIS A C 1
ATOM 4247 O O . HIS A 1 563 ? 16.332 16.162 -43.024 1.00 98.25 563 HIS A O 1
ATOM 4253 N N . VAL A 1 564 ? 17.741 14.414 -42.913 1.00 98.44 564 VAL A N 1
ATOM 4254 C CA . VAL A 1 564 ? 16.859 13.565 -42.098 1.00 98.44 564 VAL A CA 1
ATOM 4255 C C . VAL A 1 564 ? 17.650 12.879 -40.987 1.00 98.44 564 VAL A C 1
ATOM 4257 O O . VAL A 1 564 ? 18.612 12.167 -41.265 1.00 98.44 564 VAL A O 1
ATOM 4260 N N . LEU A 1 565 ? 17.214 13.022 -39.735 1.00 98.44 565 LEU A N 1
ATOM 4261 C CA . LEU A 1 565 ? 17.578 12.100 -38.659 1.00 98.44 565 LEU A CA 1
ATOM 4262 C C . LEU A 1 565 ? 16.558 10.960 -38.653 1.00 98.44 565 LEU A C 1
ATOM 4264 O O . LEU A 1 565 ? 15.397 11.173 -38.308 1.00 98.44 565 LEU A O 1
ATOM 4268 N N . ARG A 1 566 ? 16.986 9.755 -39.029 1.00 97.69 566 ARG A N 1
ATOM 4269 C CA . ARG A 1 566 ? 16.158 8.544 -38.964 1.00 97.69 566 ARG A CA 1
ATOM 4270 C C . ARG A 1 566 ? 16.427 7.807 -37.659 1.00 97.69 566 ARG A C 1
ATOM 4272 O O . ARG A 1 566 ? 17.581 7.508 -37.379 1.00 97.69 566 ARG A O 1
ATOM 4279 N N . ILE A 1 567 ? 15.380 7.492 -36.904 1.00 96.62 567 ILE A N 1
ATOM 4280 C CA . ILE A 1 567 ? 15.424 6.919 -35.550 1.00 96.62 567 ILE A CA 1
ATOM 4281 C C . ILE A 1 567 ? 14.661 5.589 -35.556 1.00 96.62 567 ILE A C 1
ATOM 4283 O O . ILE A 1 567 ? 13.592 5.520 -36.159 1.00 96.62 567 ILE A O 1
ATOM 4287 N N . SER A 1 568 ? 15.162 4.538 -34.898 1.00 94.38 568 SER A N 1
ATOM 4288 C CA . SER A 1 568 ? 14.507 3.216 -34.876 1.00 94.38 568 SER A CA 1
ATOM 4289 C C . SER A 1 568 ? 13.235 3.152 -34.021 1.00 94.38 568 SER A C 1
ATOM 4291 O O . SER A 1 568 ? 12.364 2.335 -34.309 1.00 94.38 568 SER A O 1
ATOM 4293 N N . ASN A 1 569 ? 13.129 4.009 -33.002 1.00 91.81 569 ASN A N 1
ATOM 4294 C CA . ASN A 1 569 ? 11.962 4.178 -32.135 1.00 91.81 569 ASN A CA 1
ATOM 4295 C C . ASN A 1 569 ? 11.697 5.680 -31.927 1.00 91.81 569 ASN A C 1
ATOM 4297 O O . ASN A 1 569 ? 12.460 6.354 -31.234 1.00 91.81 569 ASN A O 1
ATOM 4301 N N . GLY A 1 570 ? 10.632 6.227 -32.515 1.00 91.25 570 GLY A N 1
ATOM 4302 C CA . GLY A 1 570 ? 10.286 7.647 -32.372 1.00 91.25 570 GLY A CA 1
ATOM 4303 C C . GLY A 1 570 ? 10.033 8.062 -30.919 1.00 91.25 570 GLY A C 1
ATOM 4304 O O . GLY A 1 570 ? 10.470 9.131 -30.486 1.00 91.25 570 GLY A O 1
ATOM 4305 N N . ALA A 1 571 ? 9.410 7.185 -30.128 1.00 89.50 571 ALA A N 1
ATOM 4306 C CA . ALA A 1 571 ? 9.116 7.415 -28.717 1.00 89.50 571 ALA A CA 1
ATOM 4307 C C . ALA A 1 571 ? 10.354 7.536 -27.824 1.00 89.50 571 ALA A C 1
ATOM 4309 O O . ALA A 1 571 ? 10.224 8.019 -26.700 1.00 89.50 571 ALA A O 1
ATOM 4310 N N . ALA A 1 572 ? 11.536 7.142 -28.298 1.00 91.44 572 ALA A N 1
ATOM 4311 C CA . ALA A 1 572 ? 12.781 7.279 -27.557 1.00 91.44 572 ALA A CA 1
ATOM 4312 C C . ALA A 1 572 ? 13.413 8.673 -27.657 1.00 91.44 572 ALA A C 1
ATOM 4314 O O . ALA A 1 572 ? 14.202 9.032 -26.784 1.00 91.44 572 ALA A O 1
ATOM 4315 N N . LEU A 1 573 ? 13.090 9.473 -28.681 1.00 93.94 573 LEU A N 1
ATOM 4316 C CA . LEU A 1 573 ? 13.684 10.802 -28.857 1.00 93.94 573 LEU A CA 1
ATOM 4317 C C . LEU A 1 573 ? 13.344 11.710 -27.668 1.00 93.94 573 LEU A C 1
ATOM 4319 O O . LEU A 1 573 ? 12.175 11.914 -27.360 1.00 93.94 573 LEU A O 1
ATOM 4323 N N . ARG A 1 574 ? 14.372 12.269 -27.023 1.00 93.12 574 ARG A N 1
ATOM 4324 C CA . ARG A 1 574 ? 14.287 13.109 -25.816 1.00 93.12 574 ARG A CA 1
ATOM 4325 C C . ARG A 1 574 ? 14.771 14.542 -26.054 1.00 93.12 574 ARG A C 1
ATOM 4327 O O . ARG A 1 574 ? 14.199 15.473 -25.486 1.00 93.12 574 ARG A O 1
ATOM 4334 N N . ARG A 1 575 ? 15.777 14.739 -26.911 1.00 95.12 575 ARG A N 1
ATOM 4335 C CA . ARG A 1 575 ? 16.251 16.056 -27.378 1.00 95.12 575 ARG A CA 1
ATOM 4336 C C . ARG A 1 575 ? 16.471 16.027 -28.884 1.00 95.12 575 ARG A C 1
ATOM 4338 O O . ARG A 1 575 ? 17.007 15.044 -29.390 1.00 95.12 575 ARG A O 1
ATOM 4345 N N . PHE A 1 576 ? 16.151 17.124 -29.567 1.00 97.06 576 PHE A N 1
ATOM 4346 C CA . PHE A 1 576 ? 16.566 17.365 -30.950 1.00 97.06 576 PHE A CA 1
ATOM 4347 C C . PHE A 1 576 ? 16.949 18.832 -31.185 1.00 97.06 576 PHE A C 1
ATOM 4349 O O . PHE A 1 576 ? 16.394 19.736 -30.554 1.00 97.06 576 PHE A O 1
ATOM 4356 N N . GLY A 1 577 ? 17.880 19.058 -32.112 1.00 96.19 577 GLY A N 1
ATOM 4357 C CA . GLY A 1 577 ? 18.232 20.376 -32.630 1.00 96.19 577 GLY A CA 1
ATOM 4358 C C . GLY A 1 577 ? 19.741 20.567 -32.759 1.00 96.19 577 GLY A C 1
ATOM 4359 O O . GLY A 1 577 ? 20.489 19.605 -32.944 1.00 96.19 577 GLY A O 1
ATOM 4360 N N . ALA A 1 578 ? 20.186 21.812 -32.646 1.00 94.94 578 ALA A N 1
ATOM 4361 C CA . ALA A 1 578 ? 21.591 22.173 -32.710 1.00 94.94 578 ALA A CA 1
ATOM 4362 C C . ALA A 1 578 ? 22.406 21.638 -31.517 1.00 94.94 578 ALA A C 1
ATOM 4364 O O . ALA A 1 578 ? 21.895 21.354 -30.418 1.00 94.94 578 ALA A O 1
ATOM 4365 N N . ALA A 1 579 ? 23.715 21.537 -31.735 1.00 88.75 579 ALA A N 1
ATOM 4366 C CA . ALA A 1 579 ? 24.696 21.411 -30.669 1.00 88.75 579 ALA A CA 1
ATOM 4367 C C . ALA A 1 579 ? 24.710 22.666 -29.768 1.00 88.75 579 ALA A C 1
ATOM 4369 O O . ALA A 1 579 ? 24.206 23.733 -30.127 1.00 88.75 579 ALA A O 1
ATOM 4370 N N . SER A 1 580 ? 25.277 22.532 -28.568 1.00 72.25 580 SER A N 1
ATOM 4371 C CA . SER A 1 580 ? 25.386 23.627 -27.597 1.00 72.25 580 SER A CA 1
ATOM 4372 C C . SER A 1 580 ? 26.257 24.763 -28.150 1.00 72.25 580 SER A C 1
ATOM 4374 O O . SER A 1 580 ? 27.477 24.629 -28.171 1.00 72.25 580 SER A O 1
ATOM 4376 N N . GLY A 1 581 ? 25.635 25.865 -28.580 1.00 66.88 581 GLY A N 1
ATOM 4377 C CA . GLY A 1 581 ? 26.329 27.026 -29.154 1.00 66.88 581 GLY A CA 1
ATOM 4378 C C . GLY A 1 581 ? 25.574 27.754 -30.274 1.00 66.88 581 GLY A C 1
ATOM 4379 O O . GLY A 1 581 ? 25.820 28.938 -30.462 1.00 66.88 581 GLY A O 1
ATOM 4380 N N . GLY A 1 582 ? 24.637 27.090 -30.967 1.00 66.44 582 GLY A N 1
ATOM 4381 C CA . GLY A 1 582 ? 23.870 27.702 -32.071 1.00 66.44 582 GLY A CA 1
ATOM 4382 C C . GLY A 1 582 ? 24.517 27.580 -33.458 1.00 66.44 582 GLY A C 1
ATOM 4383 O O . GLY A 1 582 ? 24.364 28.453 -34.306 1.00 66.44 582 GLY A O 1
ATOM 4384 N N . GLU A 1 583 ? 25.2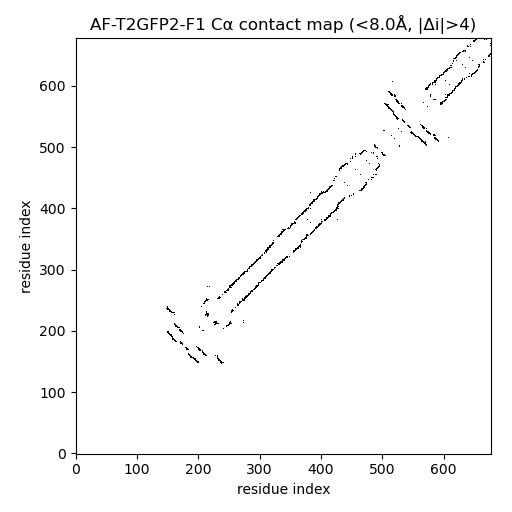81 26.507 -33.676 1.00 80.50 583 GLU A N 1
ATOM 4385 C CA . GLU A 1 583 ? 25.984 26.206 -34.935 1.00 80.50 583 GLU A CA 1
ATOM 4386 C C . GLU A 1 583 ? 25.228 25.184 -35.816 1.00 80.50 583 GLU A C 1
ATOM 4388 O O . GLU A 1 583 ? 25.808 24.529 -36.686 1.00 80.50 583 GLU A O 1
ATOM 4393 N N . GLY A 1 584 ? 23.927 24.981 -35.588 1.00 87.94 584 GLY A N 1
ATOM 4394 C CA . GLY A 1 584 ? 23.097 24.119 -36.431 1.00 87.94 584 GLY A CA 1
ATOM 4395 C C . GLY A 1 584 ? 22.861 24.714 -37.823 1.00 87.94 584 GLY A C 1
ATOM 4396 O O . GLY A 1 584 ? 22.654 23.965 -38.781 1.00 87.94 584 GLY A O 1
ATOM 4397 N N . HIS A 1 585 ? 22.910 26.043 -37.936 1.00 94.62 585 HIS A N 1
ATOM 4398 C CA . HIS A 1 585 ? 22.507 26.831 -39.103 1.00 94.62 585 HIS A CA 1
ATOM 4399 C C . HIS A 1 585 ? 21.111 26.442 -39.620 1.00 94.62 585 HIS A C 1
ATOM 4401 O O . HIS A 1 585 ? 20.874 26.329 -40.822 1.00 94.62 585 HIS A O 1
ATOM 4407 N N . LEU A 1 586 ? 20.188 26.181 -38.695 1.00 96.88 586 LEU A N 1
ATOM 4408 C CA . LEU A 1 586 ? 18.860 25.639 -38.952 1.00 96.88 586 LEU A CA 1
ATOM 4409 C C . LEU A 1 586 ? 17.947 26.662 -39.637 1.00 96.88 586 LEU A C 1
ATOM 4411 O O . LEU A 1 586 ? 17.913 27.836 -39.291 1.00 96.88 586 LEU A O 1
ATOM 4415 N N . VAL A 1 587 ? 17.165 26.174 -40.597 1.00 97.81 587 VAL A N 1
ATOM 4416 C CA . VAL A 1 587 ? 16.198 26.918 -41.422 1.00 97.81 587 VAL A CA 1
ATOM 4417 C C . VAL A 1 587 ? 14.781 26.378 -41.207 1.00 97.81 587 VAL A C 1
ATOM 4419 O O . VAL A 1 587 ? 13.824 27.152 -41.128 1.00 97.81 587 VAL A O 1
ATOM 4422 N N . SER A 1 588 ? 14.638 25.051 -41.077 1.00 97.94 588 SER A N 1
ATOM 4423 C CA . SER A 1 588 ? 13.375 24.399 -40.708 1.00 97.94 588 SER A CA 1
ATOM 4424 C C . SER A 1 588 ? 13.583 23.101 -39.920 1.00 97.94 588 SER A C 1
ATOM 4426 O O . SER A 1 588 ? 14.627 22.462 -40.053 1.00 97.94 588 SER A O 1
ATOM 4428 N N . MET A 1 589 ? 12.592 22.686 -39.123 1.00 96.94 589 MET A N 1
ATOM 4429 C CA . MET A 1 589 ? 12.551 21.368 -38.464 1.00 96.94 589 MET A CA 1
ATOM 4430 C C . MET A 1 589 ? 11.116 20.823 -38.398 1.00 96.94 589 MET A C 1
ATOM 4432 O O . MET A 1 589 ? 10.197 21.565 -38.058 1.00 96.94 589 MET A O 1
ATOM 4436 N N . THR A 1 590 ? 10.902 19.534 -38.676 1.00 96.44 590 THR A N 1
ATOM 4437 C CA . THR A 1 590 ? 9.587 18.869 -38.603 1.00 96.44 590 THR A CA 1
ATOM 4438 C C . THR A 1 590 ? 9.708 17.347 -38.410 1.00 96.44 590 THR A C 1
ATOM 4440 O O . THR A 1 590 ? 10.780 16.776 -38.586 1.00 96.44 590 THR A O 1
ATOM 4443 N N . GLY A 1 591 ? 8.603 16.671 -38.073 1.00 94.44 591 GLY A N 1
ATOM 4444 C CA . GLY A 1 591 ? 8.540 15.207 -37.905 1.00 94.44 591 GLY A CA 1
ATOM 4445 C C . GLY A 1 591 ? 8.227 14.712 -36.485 1.00 94.44 591 GLY A C 1
ATOM 4446 O O . GLY A 1 591 ? 8.145 13.509 -36.266 1.00 94.44 591 GLY A O 1
ATOM 4447 N N . PHE A 1 592 ? 7.990 15.608 -35.524 1.00 94.00 592 PHE A N 1
ATOM 4448 C CA . PHE A 1 592 ? 7.801 15.279 -34.098 1.00 94.00 592 PHE A CA 1
ATOM 4449 C C . PHE A 1 592 ? 6.484 14.549 -33.749 1.00 94.00 592 PHE A C 1
ATOM 4451 O O . PHE A 1 592 ? 6.213 14.274 -32.582 1.00 94.00 592 PHE A O 1
ATOM 4458 N N . ALA A 1 593 ? 5.658 14.207 -34.745 1.00 85.31 593 ALA A N 1
ATOM 4459 C CA . ALA A 1 593 ? 4.325 13.634 -34.547 1.00 85.31 593 ALA A CA 1
ATOM 4460 C C . ALA A 1 593 ? 4.334 12.351 -33.692 1.00 85.31 593 ALA A C 1
ATOM 4462 O O . ALA A 1 593 ? 3.479 12.201 -32.822 1.00 85.31 593 ALA A O 1
ATOM 4463 N N . ASN A 1 594 ? 5.327 11.474 -33.884 1.00 86.44 594 ASN A N 1
ATOM 4464 C CA . ASN A 1 594 ? 5.483 10.232 -33.122 1.00 86.44 594 ASN A CA 1
ATOM 4465 C C . ASN A 1 594 ? 6.668 10.285 -32.139 1.00 86.44 594 ASN A C 1
ATOM 4467 O O . ASN A 1 594 ? 7.338 9.274 -31.940 1.00 86.44 594 ASN A O 1
ATOM 4471 N N . THR A 1 595 ? 6.955 11.433 -31.516 1.00 90.56 595 THR A N 1
ATOM 4472 C CA . THR A 1 595 ? 8.038 11.544 -30.516 1.00 90.56 595 THR A CA 1
ATOM 4473 C C . THR A 1 595 ? 7.521 11.900 -29.114 1.00 90.56 595 THR A C 1
ATOM 4475 O O . THR A 1 595 ? 7.873 12.957 -28.586 1.00 90.56 595 THR A O 1
ATOM 4478 N N . PRO A 1 596 ? 6.687 11.050 -28.476 1.00 87.19 596 PRO A N 1
ATOM 4479 C CA . PRO A 1 596 ? 6.051 11.356 -27.192 1.00 87.19 596 PRO A CA 1
ATOM 4480 C C . PRO A 1 596 ? 7.017 11.640 -26.033 1.00 87.19 596 PRO A C 1
ATOM 4482 O O . PRO A 1 596 ? 6.624 12.370 -25.135 1.00 87.19 596 PRO A O 1
ATOM 4485 N N . SER A 1 597 ? 8.265 11.143 -26.038 1.00 88.75 597 SER A N 1
ATOM 4486 C CA . SER A 1 597 ? 9.268 11.492 -25.007 1.00 88.75 597 SER A CA 1
ATOM 4487 C C . SER A 1 597 ? 10.081 12.761 -25.310 1.00 88.75 597 SER A C 1
ATOM 4489 O O . SER A 1 597 ? 10.945 13.120 -24.502 1.00 88.75 597 SER A O 1
ATOM 4491 N N . LEU A 1 598 ? 9.852 13.441 -26.445 1.00 93.00 598 LEU A N 1
ATOM 4492 C CA . LEU A 1 598 ? 10.637 14.617 -26.829 1.00 93.00 598 LEU A CA 1
ATOM 4493 C C . LEU A 1 598 ? 10.398 15.716 -25.798 1.00 93.00 598 LEU A C 1
ATOM 4495 O O . LEU A 1 598 ? 9.263 16.139 -25.601 1.00 93.00 598 LEU A O 1
ATOM 4499 N N . LYS A 1 599 ? 11.475 16.145 -25.137 1.00 93.06 599 LYS A N 1
ATOM 4500 C CA . LYS A 1 599 ? 11.432 17.030 -23.971 1.00 93.06 599 LYS A CA 1
ATOM 4501 C C . LYS A 1 599 ? 12.122 18.378 -24.198 1.00 93.06 599 LYS A C 1
ATOM 4503 O O . LYS A 1 599 ? 11.733 19.367 -23.581 1.00 93.06 599 LYS A O 1
ATOM 4508 N N . ILE A 1 600 ? 13.123 18.415 -25.081 1.00 95.31 600 ILE A N 1
ATOM 4509 C CA . ILE A 1 600 ? 13.923 19.609 -25.388 1.00 95.31 600 ILE A CA 1
ATOM 4510 C C . ILE A 1 600 ? 14.007 19.801 -26.905 1.00 95.31 600 ILE A C 1
ATOM 4512 O O . ILE A 1 600 ? 14.497 18.917 -27.614 1.00 95.31 600 ILE A O 1
ATOM 4516 N N . LEU A 1 601 ? 13.610 20.980 -27.384 1.00 95.94 601 LEU A N 1
ATOM 4517 C CA . LEU A 1 601 ? 13.968 21.481 -28.710 1.00 95.94 601 LEU A CA 1
ATOM 4518 C C . LEU A 1 601 ? 14.988 22.608 -28.581 1.00 95.94 601 LEU A C 1
ATOM 4520 O O . LEU A 1 601 ? 14.799 23.540 -27.796 1.00 95.94 601 LEU A O 1
ATOM 4524 N N . TYR A 1 602 ? 16.079 22.507 -29.344 1.00 96.31 602 TYR A N 1
ATOM 4525 C CA . TYR A 1 602 ? 17.219 23.407 -29.211 1.00 96.31 602 TYR A CA 1
ATOM 4526 C C . TYR A 1 602 ? 17.620 24.057 -30.537 1.00 96.31 602 TYR A C 1
ATOM 4528 O O . TYR A 1 602 ? 18.216 23.419 -31.400 1.00 96.31 602 TYR A O 1
ATOM 4536 N N . ALA A 1 603 ? 17.309 25.341 -30.675 1.00 95.56 603 ALA A N 1
ATOM 4537 C CA . ALA A 1 603 ? 17.656 26.191 -31.808 1.00 95.56 603 ALA A CA 1
ATOM 4538 C C . ALA A 1 603 ? 18.021 27.612 -31.329 1.00 95.56 603 ALA A C 1
ATOM 4540 O O . ALA A 1 603 ? 17.560 28.618 -31.862 1.00 95.56 603 ALA A O 1
ATOM 4541 N N . TYR A 1 604 ? 18.828 27.680 -30.270 1.00 93.56 604 TYR A N 1
ATOM 4542 C CA . TYR A 1 604 ? 19.343 28.928 -29.713 1.00 93.56 604 TYR A CA 1
ATOM 4543 C C . TYR A 1 604 ? 20.324 29.583 -30.701 1.00 93.56 604 TYR A C 1
ATOM 4545 O O . TYR A 1 604 ? 21.253 28.916 -31.142 1.00 93.56 604 TYR A O 1
ATOM 4553 N N . MET A 1 605 ? 20.128 30.864 -31.026 1.00 92.75 605 MET A N 1
ATOM 4554 C CA . MET A 1 605 ? 20.876 31.648 -32.027 1.00 92.75 605 MET A CA 1
ATOM 4555 C C . MET A 1 605 ? 20.779 31.145 -33.481 1.00 92.75 605 MET A C 1
ATOM 4557 O O . MET A 1 605 ? 21.546 31.568 -34.348 1.00 92.75 605 MET A O 1
ATOM 4561 N N . GLU A 1 606 ? 19.788 30.305 -33.791 1.00 94.81 606 GLU A N 1
ATOM 4562 C CA . GLU A 1 606 ? 19.536 29.807 -35.148 1.00 94.81 606 GLU A CA 1
ATOM 4563 C C . GLU A 1 606 ? 18.803 30.855 -36.004 1.00 94.81 606 GLU A C 1
ATOM 4565 O O . GLU A 1 606 ? 17.634 30.710 -36.370 1.00 94.81 606 GLU A O 1
ATOM 4570 N N . THR A 1 607 ? 19.516 31.933 -36.339 1.00 93.88 607 THR A N 1
ATOM 4571 C CA . THR A 1 607 ? 19.005 33.145 -37.016 1.00 93.88 607 THR A CA 1
ATOM 4572 C C . THR A 1 607 ? 18.348 32.922 -38.382 1.00 93.88 607 THR A C 1
ATOM 4574 O O . THR A 1 607 ? 17.688 33.826 -38.888 1.00 93.88 607 THR A O 1
ATOM 4577 N N . ALA A 1 608 ? 18.475 31.735 -38.984 1.00 95.00 608 ALA A N 1
ATOM 4578 C CA . ALA A 1 608 ? 17.789 31.370 -40.224 1.00 95.00 608 ALA A CA 1
ATOM 4579 C C . ALA A 1 608 ? 16.478 30.579 -40.006 1.00 95.00 608 ALA A C 1
ATOM 4581 O O . ALA A 1 608 ? 15.708 30.411 -40.960 1.00 95.00 608 ALA A O 1
ATOM 4582 N N . LEU A 1 609 ? 16.192 30.111 -38.782 1.00 96.81 609 LEU A N 1
ATOM 4583 C CA . LEU A 1 609 ? 15.074 29.212 -38.481 1.00 96.81 609 LEU A CA 1
ATOM 4584 C C . LEU A 1 609 ? 13.746 29.961 -38.571 1.00 96.81 609 LEU A C 1
ATOM 4586 O O . LEU A 1 609 ? 13.376 30.693 -37.661 1.00 96.81 609 LEU A O 1
ATOM 4590 N N . ASN A 1 610 ? 13.013 29.745 -39.660 1.00 96.31 610 ASN A N 1
ATOM 4591 C CA . ASN A 1 610 ? 11.751 30.434 -39.949 1.00 96.31 610 ASN A CA 1
ATOM 4592 C C . ASN A 1 610 ? 10.516 29.516 -39.873 1.00 96.31 610 ASN A C 1
ATOM 4594 O O . ASN A 1 610 ? 9.385 30.005 -39.814 1.00 96.31 610 ASN A O 1
ATOM 4598 N N . SER A 1 611 ? 10.716 28.194 -39.802 1.00 96.94 611 SER A N 1
ATOM 4599 C CA . SER A 1 611 ? 9.637 27.201 -39.760 1.00 96.94 611 SER A CA 1
ATOM 4600 C C . SER A 1 611 ? 9.898 26.087 -38.741 1.00 96.94 611 SER A C 1
ATOM 4602 O O . SER A 1 611 ? 10.961 25.467 -38.736 1.00 96.94 611 SER A O 1
ATOM 4604 N N . LEU A 1 612 ? 8.901 25.802 -37.899 1.00 96.31 612 LEU A N 1
ATOM 4605 C CA . LEU A 1 612 ? 8.927 24.734 -36.900 1.00 96.31 612 LEU A CA 1
ATOM 4606 C C . LEU A 1 612 ? 7.632 23.911 -36.985 1.00 96.31 612 LEU A C 1
ATOM 4608 O O . LEU A 1 612 ? 6.531 24.460 -36.953 1.00 96.31 612 LEU A O 1
ATOM 4612 N N . GLY A 1 613 ? 7.771 22.594 -37.129 1.00 94.56 613 GLY A N 1
ATOM 4613 C CA . GLY A 1 613 ? 6.664 21.640 -37.167 1.00 94.56 613 GLY A CA 1
ATOM 4614 C C . GLY A 1 613 ? 6.008 21.427 -35.800 1.00 94.56 613 GLY A C 1
ATOM 4615 O O . GLY A 1 613 ? 6.619 21.671 -34.763 1.00 94.56 613 GLY A O 1
ATOM 4616 N N . ARG A 1 614 ? 4.759 20.941 -35.813 1.00 93.06 614 ARG A N 1
ATOM 4617 C CA . ARG A 1 614 ? 3.938 20.740 -34.606 1.00 93.06 614 ARG A CA 1
ATOM 4618 C C . ARG A 1 614 ? 4.584 19.792 -33.594 1.00 93.06 614 ARG A C 1
ATOM 4620 O O . ARG A 1 614 ? 5.131 18.760 -33.979 1.00 93.06 614 ARG A O 1
ATOM 4627 N N . THR A 1 615 ? 4.420 20.109 -32.312 1.00 89.12 615 THR A N 1
ATOM 4628 C CA . THR A 1 615 ? 4.922 19.339 -31.157 1.00 89.12 615 THR A CA 1
ATOM 4629 C C . THR A 1 615 ? 3.823 18.951 -30.157 1.00 89.12 615 THR A C 1
ATOM 4631 O O . THR A 1 615 ? 4.120 18.396 -29.100 1.00 89.12 615 THR A O 1
ATOM 4634 N N . ASN A 1 616 ? 2.544 19.184 -30.465 1.00 73.81 616 ASN A N 1
ATOM 4635 C CA . ASN A 1 616 ? 1.407 18.913 -29.568 1.00 73.81 616 ASN A CA 1
ATOM 4636 C C . ASN A 1 616 ? 1.203 17.441 -29.149 1.00 73.81 616 ASN A C 1
ATOM 4638 O O . ASN A 1 616 ? 0.390 17.182 -28.266 1.00 73.81 616 ASN A O 1
ATOM 4642 N N . THR A 1 617 ? 1.911 16.485 -29.753 1.00 66.50 617 THR A N 1
ATOM 4643 C CA . THR A 1 617 ? 1.909 15.056 -29.381 1.00 66.50 617 THR A CA 1
ATOM 4644 C C . THR A 1 617 ? 3.081 14.658 -28.467 1.00 66.50 617 THR A C 1
ATOM 4646 O O . THR A 1 617 ? 3.338 13.471 -28.271 1.00 66.50 617 THR A O 1
ATOM 4649 N N . THR A 1 618 ? 3.817 15.634 -27.925 1.00 76.69 618 THR A N 1
ATOM 4650 C CA . THR A 1 618 ? 5.088 15.433 -27.204 1.00 76.69 618 THR A CA 1
ATOM 4651 C C . THR A 1 618 ? 5.057 15.979 -25.771 1.00 76.69 618 THR A C 1
ATOM 4653 O O . THR A 1 618 ? 4.083 16.603 -25.348 1.00 76.69 618 THR A O 1
ATOM 4656 N N . VAL A 1 619 ? 6.145 15.774 -25.022 1.00 86.88 619 VAL A N 1
ATOM 4657 C CA . VAL A 1 619 ? 6.339 16.276 -23.649 1.00 86.88 619 VAL A CA 1
ATOM 4658 C C . VAL A 1 619 ? 7.390 17.394 -23.580 1.00 86.88 619 VAL A C 1
ATOM 4660 O O . VAL A 1 619 ? 8.147 17.479 -22.609 1.00 86.88 619 VAL A O 1
ATOM 4663 N N . VAL A 1 620 ? 7.468 18.261 -24.601 1.00 93.94 620 VAL A N 1
ATOM 4664 C CA . VAL A 1 620 ? 8.475 19.337 -24.630 1.00 93.94 620 VAL A CA 1
ATOM 4665 C C . VAL A 1 620 ? 8.244 20.312 -23.479 1.00 93.94 620 VAL A C 1
ATOM 4667 O O . VAL A 1 620 ? 7.251 21.036 -23.453 1.00 93.94 620 VAL A O 1
ATOM 4670 N N . SER A 1 621 ? 9.197 20.344 -22.544 1.00 93.31 621 SER A N 1
ATOM 4671 C CA . SER A 1 621 ? 9.257 21.302 -21.437 1.00 93.31 621 SER A CA 1
ATOM 4672 C C . SER A 1 621 ? 10.246 22.439 -21.689 1.00 93.31 621 SER A C 1
ATOM 4674 O O . SER A 1 621 ? 10.305 23.361 -20.887 1.00 93.31 621 SER A O 1
ATOM 4676 N N . GLU A 1 622 ? 11.049 22.369 -22.753 1.00 95.88 622 GLU A N 1
ATOM 4677 C CA . GLU A 1 622 ? 12.080 23.357 -23.079 1.00 95.88 622 GLU A CA 1
ATOM 4678 C C . GLU A 1 622 ? 12.102 23.675 -24.580 1.00 95.88 622 GLU A C 1
ATOM 4680 O O . GLU A 1 622 ? 12.433 22.814 -25.400 1.00 95.88 622 GLU A O 1
ATOM 4685 N N . TYR A 1 623 ? 11.814 24.930 -24.926 1.00 96.69 623 TYR A N 1
ATOM 4686 C CA . TYR A 1 623 ? 11.966 25.478 -26.275 1.00 96.69 623 TYR A CA 1
ATOM 4687 C C . TYR A 1 623 ? 13.039 26.572 -26.261 1.00 96.69 623 TYR A C 1
ATOM 4689 O O . TYR A 1 623 ? 12.777 27.704 -25.855 1.00 96.69 623 TYR A O 1
ATOM 4697 N N . HIS A 1 624 ? 14.254 26.246 -26.704 1.00 96.19 624 HIS A N 1
ATOM 4698 C CA . HIS A 1 624 ? 15.341 27.220 -26.844 1.00 96.19 624 HIS A CA 1
ATOM 4699 C C . HIS A 1 624 ? 15.294 27.794 -28.267 1.00 96.19 624 HIS A C 1
ATOM 4701 O O . HIS A 1 624 ? 15.817 27.170 -29.184 1.00 96.19 624 HIS A O 1
ATOM 4707 N N . LEU A 1 625 ? 14.622 28.932 -28.459 1.00 96.00 625 LEU A N 1
ATOM 4708 C CA . LEU A 1 625 ? 14.319 29.568 -29.757 1.00 96.00 625 LEU A CA 1
ATOM 4709 C C . LEU A 1 625 ? 14.744 31.056 -29.799 1.00 96.00 625 LEU A C 1
ATOM 4711 O O . LEU A 1 625 ? 14.196 31.847 -30.576 1.00 96.00 625 LEU A O 1
ATOM 4715 N N . MET A 1 626 ? 15.673 31.453 -28.923 1.00 94.44 626 MET A N 1
ATOM 4716 C CA . MET A 1 626 ? 16.242 32.803 -28.879 1.00 94.44 626 MET A CA 1
ATOM 4717 C C . MET A 1 626 ? 17.017 33.080 -30.170 1.00 94.44 626 MET A C 1
ATOM 4719 O O . MET A 1 626 ? 17.710 32.197 -30.667 1.00 94.44 626 MET A O 1
ATOM 4723 N N . ASP A 1 627 ? 16.873 34.287 -30.704 1.00 93.38 627 ASP A N 1
ATOM 4724 C CA . ASP A 1 627 ? 17.453 34.778 -31.959 1.00 93.38 627 ASP A CA 1
ATOM 4725 C C . ASP A 1 627 ? 17.210 33.852 -33.163 1.00 93.38 627 ASP A C 1
ATOM 4727 O O . ASP A 1 627 ? 18.106 33.555 -33.950 1.00 93.38 627 ASP A O 1
ATOM 4731 N N . THR A 1 628 ? 15.955 33.416 -33.312 1.00 95.44 628 THR A N 1
ATOM 4732 C CA . THR A 1 628 ? 15.445 32.692 -34.487 1.00 95.44 628 THR A CA 1
ATOM 4733 C C . THR A 1 628 ? 14.610 33.601 -35.392 1.00 95.44 628 THR A C 1
ATOM 4735 O O . THR A 1 628 ? 13.985 34.556 -34.933 1.00 95.44 628 THR A O 1
ATOM 4738 N N . ALA A 1 629 ? 14.529 33.282 -36.687 1.00 96.19 629 ALA A N 1
ATOM 4739 C CA . ALA A 1 629 ? 13.671 33.983 -37.653 1.00 96.19 629 ALA A CA 1
ATOM 4740 C C . ALA A 1 629 ? 12.192 33.525 -37.620 1.00 96.19 629 ALA A C 1
ATOM 4742 O O . ALA A 1 629 ? 11.467 33.666 -38.611 1.00 96.19 629 ALA A O 1
ATOM 4743 N N . LEU A 1 630 ? 11.727 32.944 -36.508 1.00 97.12 630 LEU A N 1
ATOM 4744 C CA . LEU A 1 630 ? 10.363 32.436 -36.383 1.00 97.12 630 LEU A CA 1
ATOM 4745 C C . LEU A 1 630 ? 9.361 33.596 -36.402 1.00 97.12 630 LEU A C 1
ATOM 4747 O O . LEU A 1 630 ? 9.464 34.551 -35.632 1.00 97.12 630 LEU A O 1
ATOM 4751 N N . SER A 1 631 ? 8.356 33.500 -37.276 1.00 96.56 631 SER A N 1
ATOM 4752 C CA . SER A 1 631 ? 7.286 34.499 -37.349 1.00 96.56 631 SER A CA 1
ATOM 4753 C C . SER A 1 631 ? 6.455 34.526 -36.060 1.00 96.56 631 SER A C 1
ATOM 4755 O O . SER A 1 631 ? 6.348 33.521 -35.358 1.00 96.56 631 SER A O 1
ATOM 4757 N N . ALA A 1 632 ? 5.790 35.648 -35.766 1.00 95.81 632 ALA A N 1
ATOM 4758 C CA . ALA A 1 632 ? 4.931 35.751 -34.580 1.00 95.81 632 ALA A CA 1
ATOM 4759 C C . ALA A 1 632 ? 3.798 34.698 -34.575 1.00 95.81 632 ALA A C 1
ATOM 4761 O O . ALA A 1 632 ? 3.474 34.147 -33.528 1.00 95.81 632 ALA A O 1
ATOM 4762 N N . ALA A 1 633 ? 3.275 34.330 -35.752 1.00 95.56 633 ALA A N 1
ATOM 4763 C CA . ALA A 1 633 ? 2.312 33.236 -35.900 1.00 95.56 633 ALA A CA 1
ATOM 4764 C C . ALA A 1 633 ? 2.942 31.839 -35.692 1.00 95.56 633 ALA A C 1
ATOM 4766 O O . ALA A 1 633 ? 2.267 30.916 -35.239 1.00 95.56 633 ALA A O 1
ATOM 4767 N N . SER A 1 634 ? 4.239 31.677 -35.979 1.00 95.94 634 SER A N 1
ATOM 4768 C CA . SER A 1 634 ? 4.994 30.456 -35.659 1.00 95.94 634 SER A CA 1
ATOM 4769 C C . SER A 1 634 ? 5.183 30.312 -34.143 1.00 95.94 634 SER A C 1
ATOM 4771 O O . SER A 1 634 ? 5.027 29.219 -33.605 1.00 95.94 634 SER A O 1
ATOM 4773 N N . ILE A 1 635 ? 5.450 31.414 -33.434 1.00 96.62 635 ILE A N 1
ATOM 4774 C CA . ILE A 1 635 ? 5.541 31.425 -31.966 1.00 96.62 635 ILE A CA 1
ATOM 4775 C C . ILE A 1 635 ? 4.167 31.230 -31.305 1.00 96.62 635 ILE A C 1
ATOM 4777 O O . ILE A 1 635 ? 4.059 30.479 -30.334 1.00 96.62 635 ILE A O 1
ATOM 4781 N N . ASP A 1 636 ? 3.091 31.799 -31.864 1.00 96.88 636 ASP A N 1
ATOM 4782 C CA . ASP A 1 636 ? 1.723 31.513 -31.406 1.00 96.88 636 ASP A CA 1
ATOM 4783 C C . ASP A 1 636 ? 1.426 30.003 -31.400 1.00 96.88 636 ASP A C 1
ATOM 4785 O O . ASP A 1 636 ? 0.760 29.497 -30.488 1.00 96.88 636 ASP A O 1
ATOM 4789 N N . GLN A 1 637 ? 1.966 29.280 -32.388 1.00 95.81 637 GLN A N 1
ATOM 4790 C CA . GLN A 1 637 ? 1.858 27.830 -32.476 1.00 95.81 637 GLN A CA 1
ATOM 4791 C C . GLN A 1 637 ? 2.700 27.099 -31.421 1.00 95.81 637 GLN A C 1
ATOM 4793 O O . GLN A 1 637 ? 2.208 26.138 -30.831 1.00 95.81 637 GLN A O 1
ATOM 4798 N N . VAL A 1 638 ? 3.919 27.566 -31.127 1.00 96.75 638 VAL A N 1
ATOM 4799 C CA . VAL A 1 638 ? 4.752 27.012 -30.042 1.00 96.75 638 VAL A CA 1
ATOM 4800 C C . VAL A 1 638 ? 4.029 27.111 -28.698 1.00 96.75 638 VAL A C 1
ATOM 4802 O O . VAL A 1 638 ? 3.978 26.128 -27.961 1.00 96.75 638 VAL A O 1
ATOM 4805 N N . TYR A 1 639 ? 3.384 28.243 -28.394 1.00 97.44 639 TYR A N 1
ATOM 4806 C CA . TYR A 1 639 ? 2.581 28.365 -27.173 1.00 97.44 639 TYR A CA 1
ATOM 4807 C C . TYR A 1 639 ? 1.358 27.434 -27.165 1.00 97.44 639 TYR A C 1
ATOM 4809 O O . TYR A 1 639 ? 1.008 26.904 -26.111 1.00 97.44 639 TYR A O 1
ATOM 4817 N N . ALA A 1 640 ? 0.702 27.216 -28.309 1.00 96.44 640 ALA A N 1
ATOM 4818 C CA . ALA A 1 640 ? -0.428 26.288 -28.404 1.00 96.44 640 ALA A CA 1
ATOM 4819 C C . ALA A 1 640 ? -0.000 24.825 -28.176 1.00 96.44 640 ALA A C 1
ATOM 4821 O O . ALA A 1 640 ? -0.649 24.103 -27.416 1.00 96.44 640 ALA A O 1
ATOM 4822 N N . ASP A 1 641 ? 1.115 24.404 -28.775 1.00 95.56 641 ASP A N 1
ATOM 4823 C CA . ASP A 1 641 ? 1.644 23.050 -28.607 1.00 95.56 641 ASP A CA 1
ATOM 4824 C C . ASP A 1 641 ? 2.194 22.838 -27.184 1.00 95.56 641 ASP A C 1
ATOM 4826 O O . ASP A 1 641 ? 1.921 21.808 -26.569 1.00 95.56 641 ASP A O 1
ATOM 4830 N N . ALA A 1 642 ? 2.861 23.841 -26.597 1.00 95.12 642 ALA A N 1
ATOM 4831 C CA . ALA A 1 642 ? 3.280 23.830 -25.193 1.00 95.12 642 ALA A CA 1
ATOM 4832 C C . ALA A 1 642 ? 2.090 23.673 -24.223 1.00 95.12 642 ALA A C 1
ATOM 4834 O O . ALA A 1 642 ? 2.181 22.912 -23.257 1.00 95.12 642 ALA A O 1
ATOM 4835 N N . VAL A 1 643 ? 0.947 24.325 -24.485 1.00 95.00 643 VAL A N 1
ATOM 4836 C CA . VAL A 1 643 ? -0.280 24.134 -23.685 1.00 95.00 643 VAL A CA 1
ATOM 4837 C C . VAL A 1 643 ? -0.817 22.706 -23.812 1.00 95.00 643 VAL A C 1
ATOM 4839 O O . VAL A 1 643 ? -1.230 22.135 -22.797 1.00 95.00 643 VAL A O 1
ATOM 4842 N N . ALA A 1 644 ? -0.772 22.107 -25.006 1.00 92.88 644 ALA A N 1
ATOM 4843 C CA . ALA A 1 644 ? -1.255 20.746 -25.244 1.00 92.88 644 ALA A CA 1
ATOM 4844 C C . ALA A 1 644 ? -0.499 19.678 -24.425 1.00 92.88 644 ALA A C 1
ATOM 4846 O O . ALA A 1 644 ? -1.117 18.710 -23.987 1.00 92.88 644 ALA A O 1
ATOM 4847 N N . THR A 1 645 ? 0.791 19.892 -24.126 1.00 86.25 645 THR A N 1
ATOM 4848 C CA . THR A 1 645 ? 1.609 18.965 -23.310 1.00 86.25 645 THR A CA 1
ATOM 4849 C C . THR A 1 645 ? 1.088 18.735 -21.882 1.00 86.25 645 THR A C 1
ATOM 4851 O O . THR A 1 645 ? 1.455 17.757 -21.237 1.00 86.25 645 THR A O 1
ATOM 4854 N N . ASN A 1 646 ? 0.281 19.662 -21.346 1.00 87.69 646 ASN A N 1
ATOM 4855 C CA . ASN A 1 646 ? -0.133 19.727 -19.936 1.00 87.69 646 ASN A CA 1
ATOM 4856 C C . ASN A 1 646 ? 1.006 19.793 -18.890 1.00 87.69 646 ASN A C 1
ATOM 4858 O O . ASN A 1 646 ? 0.747 19.664 -17.691 1.00 87.69 646 ASN A O 1
ATOM 4862 N N . ILE A 1 647 ? 2.245 20.075 -19.308 1.00 87.06 647 ILE A N 1
ATOM 4863 C CA . ILE A 1 647 ? 3.407 20.211 -18.418 1.00 87.06 647 ILE A CA 1
ATOM 4864 C C . ILE A 1 647 ? 3.341 21.490 -17.569 1.00 87.06 647 ILE A C 1
ATOM 4866 O O . ILE A 1 647 ? 2.799 22.522 -17.977 1.00 87.06 647 ILE A O 1
ATOM 4870 N N . TRP A 1 648 ? 3.943 21.412 -16.381 1.00 91.88 648 TRP A N 1
ATOM 4871 C CA . TRP A 1 648 ? 4.176 22.516 -15.449 1.00 91.88 648 TRP A CA 1
ATOM 4872 C C . TRP A 1 648 ? 5.669 22.853 -15.367 1.00 91.88 648 TRP A C 1
ATOM 4874 O O . TRP A 1 648 ? 6.508 21.966 -15.515 1.00 91.88 648 TRP A O 1
ATOM 4884 N N . ASN A 1 649 ? 5.988 24.113 -15.064 1.00 93.56 649 ASN A N 1
ATOM 4885 C CA . ASN A 1 649 ? 7.353 24.621 -14.866 1.00 93.56 649 ASN A CA 1
ATOM 4886 C C . ASN A 1 649 ? 8.303 24.394 -16.065 1.00 93.56 649 ASN A C 1
ATOM 4888 O O . ASN A 1 649 ? 9.479 24.086 -15.874 1.00 93.56 649 ASN A O 1
ATOM 4892 N N . GLY A 1 650 ? 7.791 24.508 -17.296 1.00 93.75 650 GLY A N 1
ATOM 4893 C CA . GLY A 1 650 ? 8.617 24.512 -18.509 1.00 93.75 650 GLY A CA 1
ATOM 4894 C C . GLY A 1 650 ? 9.213 25.890 -18.826 1.00 93.75 650 GLY A C 1
ATOM 4895 O O . GLY A 1 650 ? 8.926 26.875 -18.144 1.00 93.75 650 GLY A O 1
ATOM 4896 N N . SER A 1 651 ? 10.000 25.970 -19.896 1.00 97.31 651 SER A N 1
ATOM 4897 C CA . SER A 1 651 ? 10.640 27.203 -20.363 1.00 97.31 651 SER A CA 1
ATOM 4898 C C . SER A 1 651 ? 10.527 27.387 -21.875 1.00 97.31 651 SER A C 1
ATOM 4900 O O . SER A 1 651 ? 10.689 26.441 -22.651 1.00 97.31 651 SER A O 1
ATOM 4902 N N . ILE A 1 652 ? 10.294 28.630 -22.294 1.00 97.56 652 ILE A N 1
ATOM 4903 C CA . ILE A 1 652 ? 10.377 29.084 -23.685 1.00 97.56 652 ILE A CA 1
ATOM 4904 C C . ILE A 1 652 ? 11.277 30.319 -23.703 1.00 97.56 652 ILE A C 1
ATOM 4906 O O . ILE A 1 652 ? 10.978 31.299 -23.026 1.00 97.56 652 ILE A O 1
ATOM 4910 N N . TRP A 1 653 ? 12.353 30.269 -24.484 1.00 96.50 653 TRP A N 1
ATOM 4911 C CA . TRP A 1 653 ? 13.240 31.401 -24.758 1.00 96.50 653 TRP A CA 1
ATOM 4912 C C . TRP A 1 653 ? 13.063 31.802 -26.223 1.00 96.50 653 TRP A C 1
ATOM 4914 O O . TRP A 1 653 ? 13.297 30.955 -27.081 1.00 96.50 653 TRP A O 1
ATOM 4924 N N . SER A 1 654 ? 12.641 33.029 -26.537 1.00 95.00 654 SER A N 1
ATOM 4925 C CA . SER A 1 654 ? 12.489 33.494 -27.925 1.00 95.00 654 SER A CA 1
ATOM 4926 C C . SER A 1 654 ? 12.382 35.016 -28.025 1.00 95.00 654 SER A C 1
ATOM 4928 O O . SER A 1 654 ? 11.489 35.584 -27.409 1.00 95.00 654 SER A O 1
ATOM 4930 N N . SER A 1 655 ? 13.181 35.655 -28.890 1.00 90.88 655 SER A N 1
ATOM 4931 C CA . SER A 1 655 ? 13.181 37.116 -29.140 1.00 90.88 655 SER A CA 1
ATOM 4932 C C . SER A 1 655 ? 11.906 37.646 -29.831 1.00 90.88 655 SER A C 1
ATOM 4934 O O . SER A 1 655 ? 11.876 38.758 -30.362 1.00 90.88 655 SER A O 1
ATOM 4936 N N . ASN A 1 656 ? 10.855 36.830 -29.898 1.00 89.50 656 ASN A N 1
ATOM 4937 C CA . ASN A 1 656 ? 9.563 37.128 -30.492 1.00 89.50 656 ASN A CA 1
ATOM 4938 C C . ASN A 1 656 ? 8.479 36.565 -29.567 1.00 89.50 656 ASN A C 1
ATOM 4940 O O . ASN A 1 656 ? 8.408 35.359 -29.354 1.00 89.50 656 ASN A O 1
ATOM 4944 N N . SER A 1 657 ? 7.615 37.432 -29.042 1.00 90.00 657 SER A N 1
ATOM 4945 C CA . SER A 1 657 ? 6.584 37.076 -28.060 1.00 90.00 657 SER A CA 1
ATOM 4946 C C . SER A 1 657 ? 5.274 36.559 -28.668 1.00 90.00 657 SER A C 1
ATOM 4948 O O . SER A 1 657 ? 4.309 36.291 -27.948 1.00 90.00 657 SER A O 1
ATOM 4950 N N . GLY A 1 658 ? 5.215 36.383 -29.992 1.00 93.38 658 GLY A N 1
ATOM 4951 C CA . GLY A 1 658 ? 4.009 35.990 -30.722 1.00 93.38 658 GLY A CA 1
ATOM 4952 C C . GLY A 1 658 ? 3.048 37.160 -30.958 1.00 93.38 658 GLY A C 1
ATOM 4953 O O . GLY A 1 658 ? 3.433 38.327 -30.931 1.00 93.38 658 GLY A O 1
ATOM 4954 N N . THR A 1 659 ? 1.776 36.866 -31.225 1.00 96.31 659 THR A N 1
ATOM 4955 C CA . THR A 1 659 ? 0.734 37.886 -31.430 1.00 96.31 659 THR A CA 1
ATOM 4956 C C . THR A 1 659 ? -0.236 37.961 -30.241 1.00 96.31 659 THR A C 1
ATOM 4958 O O . THR A 1 659 ? -0.020 37.389 -29.164 1.00 96.31 659 THR A O 1
ATOM 4961 N N . ALA A 1 660 ? -1.348 38.680 -30.419 1.00 95.75 660 ALA A N 1
ATOM 4962 C CA . ALA A 1 660 ? -2.481 38.631 -29.500 1.00 95.75 660 ALA A CA 1
ATOM 4963 C C . ALA A 1 660 ? -3.180 37.252 -29.480 1.00 95.75 660 ALA A C 1
ATOM 4965 O O . ALA A 1 660 ? -3.808 36.915 -28.478 1.00 95.75 660 ALA A O 1
ATOM 4966 N N . ALA A 1 661 ? -3.061 36.442 -30.542 1.00 95.69 661 ALA A N 1
ATOM 4967 C CA . ALA A 1 661 ? -3.775 35.169 -30.670 1.00 95.69 661 ALA A CA 1
ATOM 4968 C C . ALA A 1 661 ? -3.371 34.138 -29.601 1.00 95.69 661 ALA A C 1
ATOM 4970 O O . ALA A 1 661 ? -4.220 33.402 -29.101 1.00 95.69 661 ALA A O 1
ATOM 4971 N N . SER A 1 662 ? -2.100 34.116 -29.190 1.00 96.19 662 SER A N 1
ATOM 4972 C CA . SER A 1 662 ? -1.607 33.215 -28.140 1.00 96.19 662 SER A CA 1
ATOM 4973 C C . SER A 1 662 ? -1.699 33.773 -26.717 1.00 96.19 662 SER A C 1
ATOM 4975 O O . SER A 1 662 ? -1.246 33.107 -25.787 1.00 96.19 662 SER A O 1
ATOM 4977 N N . ALA A 1 663 ? -2.324 34.936 -26.486 1.00 96.25 663 ALA A N 1
ATOM 4978 C CA . ALA A 1 663 ? -2.416 35.531 -25.146 1.00 96.25 663 ALA A CA 1
ATOM 4979 C C . ALA A 1 663 ? -3.051 34.585 -24.104 1.00 96.25 663 ALA A C 1
ATOM 4981 O O . ALA A 1 663 ? -2.558 34.480 -22.981 1.00 96.25 663 ALA A O 1
ATOM 4982 N N . ALA A 1 664 ? -4.086 33.831 -24.495 1.00 97.69 664 ALA A N 1
ATOM 4983 C CA . ALA A 1 664 ? -4.694 32.804 -23.647 1.00 97.69 664 ALA A CA 1
ATOM 4984 C C . ALA A 1 664 ? -3.743 31.621 -23.372 1.00 97.69 664 ALA A C 1
ATOM 4986 O O . ALA A 1 664 ? -3.754 31.064 -22.274 1.00 97.69 664 ALA A O 1
ATOM 4987 N N . ASN A 1 665 ? -2.873 31.272 -24.326 1.00 97.81 665 ASN A N 1
ATOM 4988 C CA . ASN A 1 665 ? -1.890 30.202 -24.160 1.00 97.81 665 ASN A CA 1
ATOM 4989 C C . ASN A 1 665 ? -0.747 30.652 -23.240 1.00 97.81 665 ASN A C 1
ATOM 4991 O O . ASN A 1 665 ? -0.443 29.950 -22.279 1.00 97.81 665 ASN A O 1
ATOM 4995 N N . ARG A 1 666 ? -0.185 31.854 -23.451 1.00 96.94 666 ARG A N 1
ATOM 4996 C CA . ARG A 1 666 ? 0.834 32.452 -22.565 1.00 96.94 666 ARG A CA 1
ATOM 4997 C C . ARG A 1 666 ? 0.341 32.529 -21.116 1.00 96.94 666 ARG A C 1
ATOM 4999 O O . ARG A 1 666 ? 1.022 32.030 -20.225 1.00 96.94 666 ARG A O 1
ATOM 5006 N N . ALA A 1 667 ? -0.876 33.033 -20.889 1.00 97.31 667 ALA A N 1
ATOM 5007 C CA . ALA A 1 667 ? -1.495 33.064 -19.560 1.00 97.31 667 ALA A CA 1
ATOM 5008 C C . ALA A 1 667 ? -1.683 31.656 -18.954 1.00 97.31 667 ALA A C 1
ATOM 5010 O O . ALA A 1 667 ? -1.424 31.451 -17.768 1.00 97.31 667 ALA A O 1
ATOM 5011 N N . THR A 1 668 ? -2.078 30.666 -19.765 1.00 97.88 668 THR A N 1
ATOM 5012 C CA . THR A 1 668 ? -2.211 29.263 -19.326 1.00 97.88 668 THR A CA 1
ATOM 5013 C C . THR A 1 668 ? -0.867 28.659 -18.906 1.00 97.88 668 THR A C 1
ATOM 5015 O O . THR A 1 668 ? -0.795 27.951 -17.903 1.00 97.88 668 THR A O 1
ATOM 5018 N N . LEU A 1 669 ? 0.210 28.953 -19.640 1.00 96.94 669 LEU A N 1
ATOM 5019 C CA . LEU A 1 669 ? 1.565 28.484 -19.337 1.00 96.94 669 LEU A CA 1
ATOM 5020 C C . LEU A 1 669 ? 2.124 29.165 -18.079 1.00 96.94 669 LEU A C 1
ATOM 5022 O O . LEU A 1 669 ? 2.629 28.484 -17.187 1.00 96.94 669 LEU A O 1
ATOM 5026 N N . GLN A 1 670 ? 1.950 30.482 -17.944 1.00 97.12 670 GLN A N 1
ATOM 5027 C CA . GLN A 1 670 ? 2.325 31.240 -16.743 1.00 97.12 670 GLN A CA 1
ATOM 5028 C C . GLN A 1 670 ? 1.584 30.734 -15.492 1.00 97.12 670 GLN A C 1
ATOM 5030 O O . GLN A 1 670 ? 2.204 30.531 -14.450 1.00 97.12 670 GLN A O 1
ATOM 5035 N N . ALA A 1 671 ? 0.285 30.422 -15.596 1.00 96.81 671 ALA A N 1
ATOM 5036 C CA . ALA A 1 671 ? -0.485 29.803 -14.510 1.00 96.81 671 ALA A CA 1
ATOM 5037 C C . ALA A 1 671 ? -0.002 28.382 -14.139 1.00 96.81 671 ALA A C 1
ATOM 5039 O O . ALA A 1 671 ? -0.209 27.936 -13.011 1.00 96.81 671 ALA A O 1
ATOM 5040 N N . ARG A 1 672 ? 0.674 27.689 -15.065 1.00 96.06 672 ARG A N 1
ATOM 5041 C CA . ARG A 1 672 ? 1.379 26.410 -14.854 1.00 96.06 672 ARG A CA 1
ATOM 5042 C C . ARG A 1 672 ? 2.854 26.592 -14.451 1.00 96.06 672 ARG A C 1
ATOM 5044 O O . ARG A 1 672 ? 3.612 25.624 -14.480 1.00 96.06 672 ARG A O 1
ATOM 5051 N N . GLY A 1 673 ? 3.279 27.810 -14.109 1.00 96.00 673 GLY A N 1
ATOM 5052 C CA . GLY A 1 673 ? 4.635 28.122 -13.643 1.00 96.00 673 GLY A CA 1
ATOM 5053 C C . GLY A 1 673 ? 5.712 28.182 -14.730 1.00 96.00 673 GLY A C 1
ATOM 5054 O O . GLY A 1 673 ? 6.891 28.085 -14.403 1.00 96.00 673 GLY A O 1
ATOM 5055 N N . TRP A 1 674 ? 5.349 28.300 -16.013 1.00 97.12 674 TRP A N 1
ATOM 5056 C CA . TRP A 1 674 ? 6.343 28.369 -17.089 1.00 97.12 674 TRP A CA 1
ATOM 5057 C C . TRP A 1 674 ? 7.122 29.689 -17.098 1.00 97.12 674 TRP A C 1
ATOM 5059 O O . TRP A 1 674 ? 6.545 30.766 -16.939 1.00 97.12 674 TRP A O 1
ATOM 5069 N N . THR A 1 675 ? 8.419 29.599 -17.393 1.00 97.19 675 THR A N 1
ATOM 5070 C CA . THR A 1 675 ? 9.266 30.758 -17.693 1.00 97.19 675 THR A CA 1
ATOM 5071 C C . THR A 1 675 ? 9.128 31.107 -19.171 1.00 97.19 675 THR A C 1
ATOM 5073 O O . THR A 1 675 ? 9.482 30.307 -20.036 1.00 97.19 675 THR A O 1
ATOM 5076 N N . LEU A 1 676 ? 8.610 32.298 -19.465 1.00 95.56 676 LEU A N 1
ATOM 5077 C CA . LEU A 1 676 ? 8.602 32.861 -20.814 1.00 95.56 676 LEU A CA 1
ATOM 5078 C C . LEU A 1 676 ? 9.664 33.966 -20.846 1.00 95.56 676 LEU A C 1
ATOM 5080 O O . LEU A 1 676 ? 9.514 34.977 -20.163 1.00 95.56 676 LEU A O 1
ATOM 5084 N N . SER A 1 677 ? 10.757 33.729 -21.567 1.00 85.19 677 SER A N 1
ATOM 5085 C CA . SER A 1 677 ? 11.850 34.683 -21.764 1.00 85.19 677 SER A CA 1
ATOM 5086 C C . SER A 1 677 ? 11.776 35.248 -23.177 1.00 85.19 677 SER A C 1
ATOM 5088 O O . SER A 1 677 ? 12.070 34.540 -24.142 1.00 85.19 677 SER A O 1
ATOM 5090 N N . GLU A 1 678 ? 11.358 36.509 -23.243 1.00 71.38 678 GLU A N 1
ATOM 5091 C CA . GLU A 1 678 ? 11.308 37.368 -24.434 1.00 71.38 678 GLU A CA 1
ATOM 5092 C C . GLU A 1 678 ? 12.624 38.153 -24.595 1.00 71.38 678 GLU A C 1
ATOM 5094 O O . GLU A 1 678 ? 13.263 38.425 -23.548 1.00 71.38 678 GLU A O 1
#

Radius of gyration: 39.36 Å; Cα contacts (8 Å, |Δi|>4): 1559; chains: 1; bounding box: 121×88×116 Å

Solvent-accessible surface area (backbone atoms only — not comparable to full-atom values): 37196 Å² total; per-residue (Å²): 136,90,87,88,82,88,87,80,92,88,81,91,80,91,89,84,85,87,79,90,87,79,90,80,90,82,91,79,90,78,90,79,89,84,91,79,93,75,80,96,79,81,82,86,79,84,77,86,71,76,76,71,79,84,65,88,93,85,85,85,90,82,83,91,80,88,88,89,86,87,84,82,90,84,83,86,86,78,85,82,78,87,77,88,79,89,80,83,83,84,88,80,90,81,87,80,90,87,88,85,86,82,82,89,89,88,80,88,81,90,85,86,87,90,84,89,81,88,87,86,86,86,87,88,88,85,81,92,85,86,82,82,88,82,93,74,91,73,79,81,77,81,69,76,78,78,74,88,34,35,34,40,30,30,37,39,34,44,48,58,46,40,47,43,67,51,90,85,53,54,44,39,39,39,42,73,83,75,50,72,45,60,57,54,65,45,77,45,79,68,88,44,66,48,82,41,57,32,36,40,31,55,47,58,39,76,26,38,34,32,47,36,41,4,38,73,42,86,90,72,59,66,85,90,56,76,75,30,68,69,30,38,32,51,39,79,41,53,65,72,70,34,26,82,35,30,27,34,44,25,37,13,54,14,45,34,44,65,49,82,44,57,52,16,51,42,22,29,39,40,38,24,42,51,10,52,51,22,32,41,64,39,38,51,44,14,51,44,22,29,35,44,34,42,24,40,21,37,27,54,52,45,57,42,54,26,20,55,44,29,26,36,39,31,49,19,37,41,58,28,40,53,75,40,41,78,77,38,16,70,54,20,27,36,41,33,44,21,55,21,61,73,23,71,59,32,54,83,54,46,60,33,70,56,24,45,35,33,25,36,41,34,44,23,31,26,44,32,33,45,43,43,26,34,50,33,31,38,84,86,52,54,34,39,40,36,41,25,53,26,48,26,38,27,39,36,32,52,65,10,45,61,50,49,91,35,46,22,42,40,33,41,25,48,15,54,26,47,46,72,40,62,61,67,28,30,12,57,32,32,43,38,37,31,45,17,54,30,42,31,69,47,41,22,52,42,33,46,51,59,50,70,48,68,69,27,61,96,69,40,102,62,74,36,40,36,33,43,23,67,31,46,58,54,44,74,67,13,48,52,26,40,54,53,33,7,55,32,39,22,34,40,38,45,76,90,50,72,34,62,56,44,61,58,83,73,38,74,31,55,37,41,33,27,27,41,42,36,48,30,24,34,27,40,26,52,76,59,87,84,65,51,35,34,39,35,45,66,88,73,51,73,45,81,51,55,68,73,40,71,49,77,50,69,86,69,43,84,54,77,40,58,32,34,44,38,29,55,30,17,21,28,34,27,33,45,39,32,28,98,85,28,52,25,35,30,33,34,42,36,55,41,67,59,16,47,47,26,28,36,42,37,38,37,53,12,59,59,24,48,46,77,49,69,47,50,55,19,47,51,42,33,39,36,38,29,52,36,46,49,42,41,72,55,38,26,45,51,38,50,25,46,54,60,40,70,67,61,62,28,40,40,33,22,76,54,84,33,52,80,85,27,49,69,33,52,53,54,37,47,76,34,56,31,48,77,44,101

Nearest PDB structures (foldseek):
  3bz5-assembly1_A  TM=4.658E-01  e=2.534E-03  unclassified
  2waa-assembly1_A  TM=5.793E-01  e=1.054E+00  Cellvibrio japonicus
  5wpw-assembly1_A  TM=3.605E-01  e=1.736E+00  Cocos nucifera
  5wpw-assembly1_B  TM=3.014E-01  e=1.736E+00  Cocos nucifera

Foldseek 3Di:
DDDDDDDDDDDDDDDDDDDDDDDDDDDDDDDDDDDDDDDDDDDDDDPPPPPPPPDDDDDDDDDDDDDDDDDDDDDDDDDDDDDDDDDDDDDDDDDDDDDDDDDDDDDDDDDDDDDDDDDDDDDDDDDDDDDDDDDDDDDPPPDDPPDQWKKWWFFFQKFWKAWQFPDDKQKWKQWQVRDIDRDNGDIGGNRGGGTTMMTIHIVQLLGTAEIARADDCPVVDDPVDDHHHARQTQEIDPPCSNQQHHQEYAHACYQHQEEENANSQNHQYYHHHLNQNHAYYHLHQNANHQEDAPANYAHQAAECLNHQNHAEDHQANYNYQDYHQNLHACNHQYDAHANHLNHPPQCNQVDSPSHQAHAYAHHANNQHEEERAAQHYRQPEEHEHAHANYAYQEYHNHNYQQHLLAAYAHAHAQYQHAAYHCANNNRYQHAHHAQYAHDLVRLLVVLQRVLVSVAAPVRDPDAREYEPENYDHHDPSNVVSQQSVLLRQYWYDYHPDIRGNDFNFPFKFKKKFKAFAFKFKWAWAFQDPPKWKWKQWQVRDIDTHDHPDIDMGGRPHGDMIMIIIMMGGLCGTAETDGDPPQRRNTQEIEGNQRHANHAEYDRALNQNHAYYYANLNYQHLYARAANYNHDLVRVLRVLVSNVSNVAAAGEHAYPHPHDPNSPVSVVSRVVSVYHYHD

Sequence (678 aa):
MAGRLSSSVSAASEAAGDAAAAAGRIHNRHTSHGNATQHMMIQRHDMTATLRCMIHRKMSTGTRRTRPAVFSHTMIVRATHMWYLVASFPCSHATSRGGQTMRYNILHLLALCCGLALAIHATASFGHAASGDDMLLTVPSTAPPAARGIVFTTEGASFSPVLVVTGTPTIRWIWSDGTTSTSATPTKNFGSAGKRRQTLMVTPWSAVQRINIGYDAGDGGTYDIEFVPDQQVSKVEGLHHVRPWLRQWCSSYNQIPSLDFSNFEQLDTIECYLSTSLQQVNLRNTPNLQRACFEDCSLQALDLSGSPLLEDLRGALNNYPTVTFGSVGANTWHICIRDNPQMTVRNLFANMAQFPVISELFIWNTNQSGTLRVPASAPGSSVSIIADDNQYTSLDLSGALQHGVFQAWVSLNNNPLTAVNITGCQQITDLRLNGNQLSSASLDTLLATLDSLGRSDLNSNGELFADIRGAANPGAAGYASAQVLGTKGWTIHANSWSVEPQPPNNGQQDITFTTTGDTTNMRCDFRDDTTTATWRWSDGTTTPATSGAATQKTGLGAGAHTHVLRISNGAALRRFGAASGGEGHLVSMTGFANTPSLKILYAYMETALNSLGRTNTTVVSEYHLMDTALSAASIDQVYADAVATNIWNGSIWSSNSGTAASAANRATLQARGWTLSE

Organism: Megalodesulfovibrio gigas (strain ATCC 19364 / DSM 1382 / NCIMB 9332 / VKM B-1759) (NCBI:txid1121448)

pLDDT: mean 80.66, std 28.36, range [20.58, 98.88]

=== Feature glossary ===
Key to the feature types in this record:

pLDDT. pLDDT is the predicted lDDT-Cα score: AlphaFold's confidence that the local environment of each residue (all inter-atomic distances within 15 Å) is correctly placed. It is a per-residue number between 0 and 100, with higher meaning more reliable.

Radius of gyration, Cα contacts, bounding box. The geometric summary reports three shape descriptors. Rg (radius of gyration) measures how spread out the Cα atoms are about their centre of mass; compact globular proteins have small Rg, elongated or unfolded ones large. Cα contacts (<8 Å, |i−j|>4) count long-range residue pairs in spatial proximity — high for tightly packed folds, near zero for rods or random coil. The bounding-box extents give the protein's footprint along x, y, z in Å.

Backbone torsions (φ/ψ). Backbone dihedral angles. Every residue except chain termini has a φ (preceding-C → N → Cα → C) and a ψ (N → Cα → C → next-N). They are reported in degrees following the IUPAC sign convention. Secondary structure is essentially a statement about which (φ, ψ) basin each residue occupies.

Contact-map, Ramachandran, and PAE plots. Plot images: a contact map (which residues are close in 3D, as an N×N binary image), a Ramachandran scatter (backbone torsion angles, revealing secondary-structure composition at a glance), and — for AlphaFold structures — a PAE heatmap (pairwise prediction confidence).

Predicted aligned error. Predicted Aligned Error (PAE) is an AlphaFold confidence matrix: entry (i, j) is the expected error in the position of residue j, in ångströms, when the prediction is superimposed on the true structure at residue i. Low PAE within a block of residues means that block is internally rigid and well-predicted; high PAE between two blocks means their relative placement is uncertain even if each block individually is confident.

Secondary structure (3-state, P-SEA). Three-state secondary structure (P-SEA) collapses the eight DSSP classes into helix (a), strand (b), and coil (c). P-SEA assigns these from Cα geometry alone — distances and angles — without requiring backbone oxygens, so it works on any Cα trace.

Solvent-accessible surface area. Solvent-accessible surface area (SASA) is the area in Å² traced out by the centre of a 1.4 Å probe sphere (a water molecule) rolled over the protein's van der Waals surface (Shrake–Rupley / Lee–Richards construction). Buried residues have near-zero SASA; fully exposed residues can exceed 200 Å². The total SASA scales roughly with the number of surface residues.

Foldseek 3Di. The Foldseek 3Di string encodes local tertiary geometry as a 20-letter alphabet — one character per residue — derived from the relative positions of nearby Cα atoms. Unlike the amino-acid sequence, 3Di is a direct function of the 3D structure, so two proteins with the same fold have similar 3Di strings even at low sequence identity.

B-factor. For experimental (PDB) structures, the B-factor (temperature factor) quantifies the positional spread of each atom in the crystal — a combination of thermal vibration and static disorder — in units of Å². High B-factors mark flexible loops or poorly resolved regions; low B-factors mark the rigid, well-ordered core.

mmCIF coordinates. The mmCIF block holds the 3D Cartesian coordinates of each backbone atom (N, Cα, C, O) in ångströms. mmCIF is the PDB's canonical archive format — a tagged-loop text representation of the atomic model.

InterPro / GO / CATH / organism. Functional annotations link the protein to curated databases. InterPro entries identify conserved domains and families by matching the sequence against member-database signatures (Pfam, PROSITE, CDD, …). Gene Ontology (GO) terms describe molecular function, biological process, and cellular component in a controlled vocabulary. CATH places the structure in a hierarchical fold classification (Class/Architecture/Topology/Homologous-superfamily). The organism is the source species.

Rendered structure images. Structure images are PyMOL renders from six orthogonal camera directions. Cartoon representation draws helices as coils and strands as arrows; sticks shows the backbone as bonds; surface shows the solvent-excluded envelope. Rainbow coloring maps sequence position to hue (blue→red, N→C); chain coloring assigns a distinct color per polypeptide.

Sequence. This is the polypeptide sequence — one letter per residue, N-terminus first. Length ranges from a few dozen residues for small domains to over a thousand for large multi-domain proteins.

Secondary structure (8-state, DSSP). The SS8 string is DSSP's per-residue secondary-structure call. α-helix (H) means an i→i+4 H-bond ladder; β-strand (E) means the residue participates in a β-sheet; 3₁₀ (G) and π (I) are tighter and wider helices; T/S are turns/bends; '-' is loop.

Nearest PDB structures. Structural nearest neighbors (via Foldseek easy-search vs the PDB). Reported per hit: target PDB id, E-value, and alignment TM-score. A TM-score above ~0.5 is the conventional threshold for 'same fold'.